Protein AF-A0A096P8X4-F1 (afdb_monomer)

Foldseek 3Di:
DDADDPVVLVVLVPDDPLQQLQQCQVPVDWAADDDQVSWDKDFGFTDTDPVVVVVVVVVVVVVVVVVVVVVVVDDDDPVVVVVVVVVVVPPDDDDDPVRVVVVVVVVVVVVRGDTQWMWTHDDQGIWIAGPVPRHTSDDDGDDPHFIWHFAQLPSWIKTKDAAAAPPPDDPAFHQWIWIFTHVVGDGTLAIFHLDPQDTDDVSVVRCVVVPPPRNQKDKAHKDKAQDDDDDPVSVPDDSSNNGIWIWIAIQQQKIWIDGSNPYRDTLDIDHDPQHEGGPPLQADWEKDFDDQFPPDGGFKIWTHHQFWIFIAGPNRDTPDPIDTDPAHFPDYKDWDDPPPPRTIWIWTDHPPDIDTGDDDPPPPPDDVVVVVVVVVVVVVVVVVVVVVVVPDDDPDPDDDDDDDDDDDDD

Nearest PDB structures (foldseek):
  4yd8-assembly1_A  TM=5.057E-01  e=2.443E-04  Homo sapiens
  7tdz-assembly1_r  TM=3.565E-01  e=3.027E-04  Xenopus laevis
  8okv-assembly4_D  TM=4.444E-01  e=7.524E-03  Bacteroides thetaiotaomicron VPI-5482
  8eoi-assembly1_A  TM=3.314E-01  e=1.772E-03  Homo sapiens
  3wj9-assembly1_A  TM=1.907E-01  e=1.772E-02  Schizosaccharomyces pombe 972h-

Solvent-accessible surface area (backbone atoms only — not comparable to full-atom values): 23174 Å² total; per-residue (Å²): 139,77,77,92,47,80,73,57,48,67,63,26,65,81,43,67,62,71,50,31,35,66,31,44,52,67,70,60,37,73,42,58,44,90,51,81,84,49,48,46,73,46,77,34,56,76,50,66,35,66,72,58,52,52,51,51,51,53,52,52,52,51,50,52,53,51,56,46,59,68,54,63,75,55,89,75,69,79,75,64,66,64,55,58,60,58,58,64,70,71,75,64,84,80,68,52,74,66,54,52,46,51,54,48,53,57,50,47,62,66,57,65,72,56,63,51,26,37,39,36,37,42,74,62,25,40,40,34,24,32,59,86,81,65,46,64,45,36,75,47,84,41,78,64,77,38,30,36,33,41,37,54,25,83,60,52,49,23,41,34,44,63,33,20,46,84,58,80,92,56,102,63,61,47,34,26,36,39,30,27,38,38,88,76,66,78,48,77,53,30,67,34,37,54,48,85,50,45,67,33,70,68,18,44,52,51,24,47,73,72,67,48,73,45,71,60,29,33,57,38,68,52,35,62,33,51,49,75,68,86,46,78,72,46,64,74,46,60,67,73,58,54,14,23,32,46,36,40,44,32,30,79,10,31,38,27,33,33,37,48,71,73,57,60,45,67,77,48,72,48,79,53,73,26,24,44,71,66,90,46,89,71,50,36,60,27,53,43,56,39,26,71,35,62,94,47,72,32,49,36,35,41,35,34,17,42,43,17,39,38,36,27,34,78,86,72,46,69,75,51,80,68,45,79,42,95,61,38,26,58,36,61,70,43,75,47,55,83,82,74,81,56,38,34,16,45,35,40,36,33,87,88,52,72,49,74,50,76,72,71,86,75,76,84,84,50,68,66,66,48,49,50,50,50,49,52,52,52,50,52,49,53,51,51,53,51,54,54,57,75,68,52,82,72,85,86,86,80,80,82,84,81,85,80,90,88,80,86,93,131

pLDDT: mean 78.23, std 17.35, range [29.84, 98.12]

Secondary structure (DSSP, 8-state):
--PPPHHHHHTTTTS-GGGGHHHIIIII-SB--SSGGG-EEEEE-----HHHHHHHHHHHHHHHHHHHHHHTTS---TTHHHHHHHHHTTS-----HHHHHHHHHHHHHHHTTS--EEEEEETTEEEEEETTT--EEEEEE--SSSEEE-SSSSSPPEEEEEE-TT-TT-SSPSSEEEEEETTTT-EEEEEEE-SSS-SHHHHHHHHHHTT--GGG--BPPPEEEEPPP-SHHHHTS-GGGG-EEEEEEBTTSEEEEEESTTSS-EEEEEE-S----TT-TT---EEEEE-SBTTPPP-EEEEE-SSEEEEEETTS-BSSPPEE-SS-BSSPPEEE-SSSSSBPEEEEEBSS-EEEE--------SHHHHHHHHHHHHHHHHHHHHHHHHTSPPP---------------

Mean predicted aligned error: 14.61 Å

Organism: Ostreococcus tauri (NCBI:txid70448)

Sequence (410 aa):
MKNLDDNEVIDARERSCGDFRESIVEDALPHQWRHPSDTKMSLAHFKRHKSRANAMKRDKESKNRRQRRDRDVVVANAATRTVGAAVDALRGTPMTRRAKRRARDARATSSDDVPNVIVSHHAEGVDILHLHSGDVICSLYLKSPGLHVDIDGDGVMDHVEAHGRGSVGSDLPACWATVTSGVPSEERALSASICRGGSGLSGHRLAQQQGYSLHSVEVTPPVSLQRVPETANELAKPMSRLGRDAIFLNSRGEMTCYDARDGEQRRWQIRTTADWNPGEDAIEPSLTSFSLHVNGKPDVVAAVGARSIVIVNAKGYRAAPPIALSVPPAGPLIVADVNGDGLNDIILRTRYTAYVWHQVPRSGSSPLAFLVAIAVVSMALAFGFARARDAAPGPDRDRFPTHSDSDSDE

Radius of gyration: 34.25 Å; Cα contacts (8 Å, |Δi|>4): 738; chains: 1; bounding box: 149×46×82 Å

Structure (mmCIF, N/CA/C/O backbone):
data_AF-A0A096P8X4-F1
#
_entry.id   AF-A0A096P8X4-F1
#
loop_
_atom_site.group_PDB
_atom_site.id
_atom_site.type_symbol
_atom_site.label_atom_id
_atom_site.label_alt_id
_atom_site.label_comp_id
_atom_site.label_asym_id
_atom_site.label_entity_id
_atom_site.label_seq_id
_atom_site.pdbx_PDB_ins_code
_atom_site.Cartn_x
_atom_site.Cartn_y
_atom_site.Cartn_z
_atom_site.occupancy
_atom_site.B_iso_or_equiv
_atom_site.auth_seq_id
_atom_site.auth_comp_id
_atom_site.auth_asym_id
_atom_site.auth_atom_id
_atom_site.pdbx_PDB_model_num
ATOM 1 N N . MET A 1 1 ? -15.365 0.155 30.494 1.00 29.84 1 MET A N 1
ATOM 2 C CA . MET A 1 1 ? -15.411 -0.795 29.375 1.00 29.84 1 MET A CA 1
ATOM 3 C C . MET A 1 1 ? -16.745 -1.491 29.459 1.00 29.84 1 MET A C 1
ATOM 5 O O . MET A 1 1 ? -17.051 -2.046 30.508 1.00 29.84 1 MET A O 1
ATOM 9 N N . LYS A 1 2 ? -17.586 -1.304 28.450 1.00 40.50 2 LYS A N 1
ATOM 10 C CA . LYS A 1 2 ? -18.864 -1.992 28.329 1.00 40.50 2 LYS A CA 1
ATOM 11 C C . LYS A 1 2 ? -18.863 -2.538 26.908 1.00 40.50 2 LYS A C 1
ATOM 13 O O . LYS A 1 2 ? -18.722 -1.748 25.978 1.00 40.50 2 LYS A O 1
ATOM 18 N N . ASN A 1 3 ? -18.869 -3.860 26.800 1.00 51.31 3 ASN A N 1
ATOM 19 C CA . ASN A 1 3 ? -19.004 -4.566 25.532 1.00 51.31 3 ASN A CA 1
ATOM 20 C C . ASN A 1 3 ? -20.343 -4.163 24.899 1.00 51.31 3 ASN A C 1
ATOM 22 O O . ASN A 1 3 ? -21.260 -3.777 25.636 1.00 51.31 3 ASN A O 1
ATOM 26 N N . LEU A 1 4 ? -20.433 -4.223 23.569 1.00 55.81 4 LEU A N 1
ATOM 27 C CA . LEU A 1 4 ? -21.708 -4.064 22.873 1.00 55.81 4 LEU A CA 1
ATOM 28 C C . LEU A 1 4 ? -22.685 -5.121 23.409 1.00 55.81 4 LEU A C 1
ATOM 30 O O . LEU A 1 4 ? -22.331 -6.295 23.481 1.00 55.81 4 LEU A O 1
ATOM 34 N N . ASP A 1 5 ? -23.860 -4.685 23.868 1.00 58.56 5 ASP A N 1
ATOM 35 C CA . ASP A 1 5 ? -24.967 -5.582 24.214 1.00 58.56 5 ASP A CA 1
ATOM 36 C C . ASP A 1 5 ? -25.974 -5.666 23.055 1.00 58.56 5 ASP A C 1
ATOM 38 O O . ASP A 1 5 ? -26.041 -4.762 22.224 1.00 58.56 5 ASP A O 1
ATOM 42 N N . ASP A 1 6 ? -26.749 -6.748 22.985 1.00 48.66 6 ASP A N 1
ATOM 43 C CA . ASP A 1 6 ? -27.624 -7.043 21.837 1.00 48.66 6 ASP A CA 1
ATOM 44 C C . ASP A 1 6 ? -28.728 -5.985 21.623 1.00 48.66 6 ASP A C 1
ATOM 46 O O . ASP A 1 6 ? -29.165 -5.740 20.500 1.00 48.66 6 ASP A O 1
ATOM 50 N N . ASN A 1 7 ? -29.136 -5.278 22.684 1.00 49.75 7 ASN A N 1
ATOM 51 C CA . ASN A 1 7 ? -30.088 -4.165 22.588 1.00 49.75 7 ASN A CA 1
ATOM 52 C C . ASN A 1 7 ? -29.427 -2.888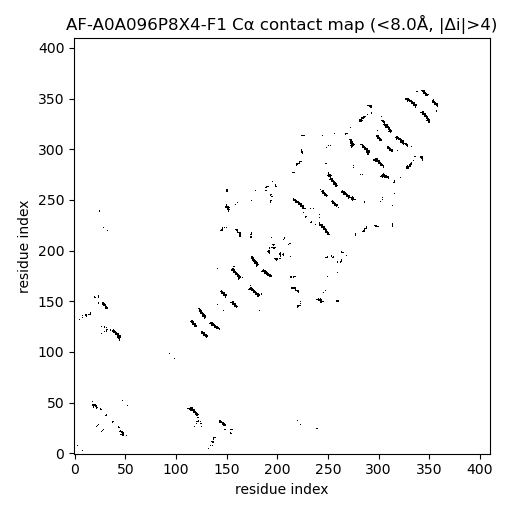 22.032 1.00 49.75 7 ASN A C 1
ATOM 54 O O . ASN A 1 7 ? -30.086 -2.070 21.394 1.00 49.75 7 ASN A O 1
ATOM 58 N N . GLU A 1 8 ? -28.122 -2.711 22.251 1.00 53.66 8 GLU A N 1
ATOM 59 C CA . GLU A 1 8 ? -27.306 -1.624 21.703 1.00 53.66 8 GLU A CA 1
ATOM 60 C C . GLU A 1 8 ? -26.963 -1.821 20.210 1.00 53.66 8 GLU A C 1
ATOM 62 O O . GLU A 1 8 ? -26.576 -0.838 19.570 1.00 53.66 8 GLU A O 1
ATOM 67 N N . VAL A 1 9 ? -27.130 -3.034 19.656 1.00 52.03 9 VAL A N 1
ATOM 68 C CA . VAL A 1 9 ? -26.957 -3.361 18.221 1.00 52.03 9 VAL A CA 1
ATOM 69 C C . VAL A 1 9 ? -28.152 -2.890 17.384 1.00 52.03 9 VAL A C 1
ATOM 71 O O . VAL A 1 9 ? -27.966 -2.287 16.328 1.00 52.03 9 VAL A O 1
ATOM 74 N N . ILE A 1 10 ? -29.378 -3.057 17.890 1.00 44.16 10 ILE A N 1
ATOM 75 C CA . ILE A 1 10 ? -30.603 -2.538 17.248 1.00 44.16 10 ILE A CA 1
ATOM 76 C C . ILE A 1 10 ? -30.532 -1.007 17.120 1.00 44.16 10 ILE A C 1
ATOM 78 O O . ILE A 1 10 ? -30.863 -0.444 16.083 1.00 44.16 10 ILE A O 1
ATOM 82 N N . ASP A 1 11 ? -29.991 -0.355 18.146 1.00 48.44 11 ASP A N 1
ATOM 83 C CA . ASP A 1 11 ? -29.729 1.085 18.213 1.00 48.44 11 ASP A CA 1
ATOM 84 C C . ASP A 1 11 ? -28.535 1.539 17.338 1.00 48.44 11 ASP A C 1
ATOM 86 O O . ASP A 1 11 ? -28.374 2.734 17.087 1.00 48.44 11 ASP A O 1
ATOM 90 N N . ALA A 1 12 ? -27.649 0.620 16.929 1.00 48.00 12 ALA A N 1
ATOM 91 C CA . ALA A 1 12 ? -26.503 0.894 16.056 1.00 48.00 12 ALA A CA 1
ATOM 92 C C . ALA A 1 12 ? -26.878 0.849 14.568 1.00 48.00 12 ALA A C 1
ATOM 94 O O . ALA A 1 12 ? -26.296 1.603 13.795 1.00 48.00 12 ALA A O 1
ATOM 95 N N . ARG A 1 13 ? -27.909 0.074 14.189 1.00 47.78 13 ARG A N 1
ATOM 96 C CA . ARG A 1 13 ? -28.463 0.032 12.819 1.00 47.78 13 ARG A CA 1
ATOM 97 C C . ARG A 1 13 ? -28.916 1.404 12.297 1.00 47.78 13 ARG A C 1
ATOM 99 O O . ARG A 1 13 ? -28.975 1.597 11.089 1.00 47.78 13 ARG A O 1
ATOM 106 N N . GLU A 1 14 ? -29.212 2.352 13.192 1.00 43.22 14 GLU A N 1
ATOM 107 C CA . GLU A 1 14 ? -29.580 3.741 12.866 1.00 43.22 14 GLU A CA 1
ATOM 108 C C . GLU A 1 14 ? -28.416 4.754 13.007 1.00 43.22 14 GLU A C 1
ATOM 110 O O . GLU A 1 14 ? -28.619 5.954 12.815 1.00 43.22 14 GLU A O 1
ATOM 115 N N . ARG A 1 15 ? -27.187 4.330 13.360 1.00 55.06 15 ARG A N 1
ATOM 116 C CA . ARG A 1 15 ? -26.072 5.238 13.709 1.00 55.06 15 ARG A CA 1
ATOM 117 C C . ARG A 1 15 ? -24.920 5.205 12.705 1.00 55.06 15 ARG A C 1
ATOM 119 O O . ARG A 1 15 ? -24.386 4.163 12.358 1.00 55.06 15 ARG A O 1
ATOM 126 N N . SER A 1 16 ? -24.493 6.406 12.313 1.00 66.50 16 SER A N 1
ATOM 127 C CA . SER A 1 16 ? -23.327 6.674 11.462 1.00 66.50 16 SER A CA 1
ATOM 128 C C . SER A 1 16 ? -22.038 6.027 11.996 1.00 66.50 16 SER A C 1
ATOM 130 O O . SER A 1 16 ? -21.774 6.054 13.202 1.00 66.50 16 SER A O 1
ATOM 132 N N . CYS A 1 17 ? -21.185 5.568 11.072 1.00 79.12 17 CYS A N 1
ATOM 133 C CA . CYS A 1 17 ? -19.803 5.114 11.284 1.00 79.12 17 CYS A CA 1
ATOM 134 C C . CYS A 1 17 ? -18.971 6.028 12.210 1.00 79.12 17 CYS A C 1
ATOM 136 O O . CYS A 1 17 ? -18.005 5.582 12.827 1.00 79.12 17 CYS A O 1
ATOM 138 N N . GLY A 1 18 ? -19.356 7.302 12.362 1.00 79.25 18 GLY A N 1
ATOM 139 C CA . GLY A 1 18 ? -18.695 8.266 13.243 1.00 79.25 18 GLY A CA 1
ATOM 140 C C . GLY A 1 18 ? -18.562 7.833 14.712 1.00 79.25 18 GLY A C 1
ATOM 141 O O . GLY A 1 18 ? -17.630 8.273 15.384 1.00 79.25 18 GLY A O 1
ATOM 142 N N . ASP A 1 19 ? -19.422 6.942 15.220 1.00 82.88 19 ASP A N 1
ATOM 143 C CA . ASP A 1 19 ? -19.306 6.420 16.595 1.00 82.88 19 ASP A CA 1
ATOM 144 C C . ASP A 1 19 ? -18.060 5.557 16.815 1.00 82.88 19 ASP A C 1
ATOM 146 O O . ASP A 1 19 ? -17.577 5.459 17.947 1.00 82.88 19 ASP A O 1
ATOM 150 N N . PHE A 1 20 ? -17.530 4.972 15.743 1.00 86.81 20 PHE A N 1
ATOM 151 C CA . PHE A 1 20 ? -16.397 4.049 15.751 1.00 86.81 20 PHE A CA 1
ATOM 152 C C . PHE A 1 20 ? -15.196 4.599 14.982 1.00 86.81 20 PHE A C 1
ATOM 154 O O . PHE A 1 20 ? -14.291 3.845 14.647 1.00 86.81 20 PHE A O 1
ATOM 161 N N . ARG A 1 21 ? -15.163 5.914 14.727 1.00 85.00 21 ARG A N 1
ATOM 162 C CA . ARG A 1 21 ? -14.148 6.575 13.893 1.00 85.00 21 ARG A CA 1
ATOM 163 C C . ARG A 1 21 ? -12.706 6.172 14.236 1.00 85.00 21 ARG A C 1
ATOM 165 O O . ARG A 1 21 ? -11.964 5.817 13.333 1.00 85.00 21 ARG A O 1
ATOM 172 N N . GLU A 1 22 ? -12.333 6.170 15.520 1.00 85.12 22 GLU A N 1
ATOM 173 C CA . GLU A 1 22 ? -10.986 5.754 15.963 1.00 85.12 22 GLU A CA 1
ATOM 174 C C . GLU A 1 22 ? -10.674 4.294 15.572 1.00 85.12 22 GLU A C 1
ATOM 176 O O . GLU A 1 22 ? -9.621 4.033 15.002 1.00 85.12 22 GLU A O 1
ATOM 181 N N . SER A 1 23 ? -11.599 3.358 15.817 1.00 89.56 23 SER A N 1
ATOM 182 C CA . SER A 1 23 ? -11.416 1.938 15.475 1.00 89.56 23 SER A CA 1
ATOM 183 C C . SER A 1 23 ? -11.455 1.667 13.974 1.00 89.56 23 SER A C 1
ATOM 185 O O . SER A 1 23 ? -10.723 0.819 13.486 1.00 89.56 23 SER A O 1
ATOM 187 N N . ILE A 1 24 ? -12.270 2.403 13.219 1.00 90.31 24 ILE A N 1
ATOM 188 C CA . ILE A 1 24 ? -12.310 2.294 11.756 1.00 90.31 24 ILE A CA 1
ATOM 189 C C . ILE A 1 24 ? -10.952 2.673 11.169 1.00 90.31 24 ILE A C 1
ATOM 191 O O . ILE A 1 24 ? -10.407 1.944 10.346 1.00 90.31 24 ILE A O 1
ATOM 195 N N . VAL A 1 25 ? -10.389 3.796 11.613 1.00 89.62 25 VAL A N 1
ATOM 196 C CA . VAL A 1 25 ? -9.090 4.260 11.124 1.00 89.62 25 VAL A CA 1
ATOM 197 C C . VAL A 1 25 ? -7.960 3.308 11.512 1.00 89.62 25 VAL A C 1
ATOM 199 O O . VAL A 1 25 ? -7.060 3.076 10.708 1.00 89.62 25 VAL A O 1
ATOM 202 N N . GLU A 1 26 ? -7.998 2.751 12.722 1.00 87.25 26 GLU A N 1
ATOM 203 C CA . GLU A 1 26 ? -6.935 1.873 13.214 1.00 87.25 26 GLU A CA 1
ATOM 204 C C . GLU A 1 26 ? -6.997 0.451 12.634 1.00 87.25 26 GLU A C 1
ATOM 206 O O . GLU A 1 26 ? -5.955 -0.083 12.253 1.00 87.25 26 GLU A O 1
ATOM 211 N N . ASP A 1 27 ? -8.193 -0.140 12.545 1.00 89.25 27 ASP A N 1
ATOM 212 C CA . ASP A 1 27 ? -8.365 -1.576 12.285 1.00 89.25 27 ASP A CA 1
ATOM 213 C C . ASP A 1 27 ? -9.033 -1.903 10.939 1.00 89.25 27 ASP A C 1
ATOM 215 O O . ASP A 1 27 ? -8.897 -3.025 10.448 1.00 89.25 27 ASP A O 1
ATOM 219 N N . ALA A 1 28 ? -9.762 -0.958 10.331 1.00 90.88 28 ALA A N 1
ATOM 220 C CA . ALA A 1 28 ? -10.423 -1.162 9.036 1.00 90.88 28 ALA A CA 1
ATOM 221 C C . ALA A 1 28 ? -9.705 -0.485 7.860 1.00 90.88 28 ALA A C 1
ATOM 223 O O . ALA A 1 28 ? -10.029 -0.754 6.703 1.00 90.88 28 ALA A O 1
ATOM 224 N N . LEU A 1 29 ? -8.719 0.374 8.127 1.00 91.50 29 LEU A N 1
ATOM 225 C CA . LEU A 1 29 ? -7.875 0.992 7.107 1.00 91.50 29 LEU A CA 1
ATOM 226 C C . LEU A 1 29 ? -6.452 0.406 7.144 1.00 91.50 29 LEU A C 1
ATOM 228 O O . LEU A 1 29 ? -5.970 -0.013 8.194 1.00 91.50 29 LEU A O 1
ATOM 232 N N . PRO A 1 30 ? -5.732 0.370 6.008 1.00 92.69 30 PRO A N 1
ATOM 233 C CA . PRO A 1 30 ? -6.108 0.918 4.708 1.00 92.69 30 PRO A CA 1
ATOM 234 C C . PRO A 1 30 ? -7.132 0.045 3.973 1.00 92.69 30 PRO A C 1
ATOM 236 O O . PRO A 1 30 ? -7.061 -1.185 4.023 1.00 92.69 30 PRO A O 1
ATOM 239 N N . HIS A 1 31 ? -8.034 0.685 3.230 1.00 93.38 31 HIS A N 1
ATOM 240 C CA . HIS A 1 31 ? -8.908 0.008 2.278 1.00 93.38 31 HIS A CA 1
ATOM 241 C C . HIS A 1 31 ? -8.506 0.357 0.844 1.00 93.38 31 HIS A C 1
ATOM 243 O O . HIS A 1 31 ? -8.290 1.518 0.500 1.00 93.38 31 HIS A O 1
ATOM 249 N N . GLN A 1 32 ? -8.419 -0.664 0.000 1.00 93.00 32 GLN A N 1
ATOM 250 C CA . GLN A 1 32 ? -8.174 -0.525 -1.423 1.00 93.00 32 GLN A CA 1
ATOM 251 C C . GLN A 1 32 ? -8.680 -1.776 -2.129 1.00 93.00 32 GLN A C 1
ATOM 253 O O . GLN A 1 32 ? -8.354 -2.887 -1.710 1.00 93.00 32 GLN A O 1
ATOM 258 N N . TRP A 1 33 ? -9.433 -1.585 -3.207 1.00 92.50 33 TRP A N 1
ATOM 259 C CA . TRP A 1 33 ? -9.942 -2.675 -4.025 1.00 92.50 33 TRP A CA 1
ATOM 260 C C . TRP A 1 33 ? -9.549 -2.456 -5.488 1.00 92.50 33 TRP A C 1
ATOM 262 O O . TRP A 1 33 ? -9.885 -1.439 -6.096 1.00 92.50 33 TRP A O 1
ATOM 272 N N . ARG A 1 34 ? -8.773 -3.391 -6.037 1.00 86.06 34 ARG A N 1
ATOM 273 C CA . ARG A 1 34 ? -8.254 -3.383 -7.416 1.00 86.06 34 ARG A CA 1
ATOM 274 C C . ARG A 1 34 ? -8.730 -4.623 -8.164 1.00 86.06 34 ARG A C 1
ATOM 276 O O . ARG A 1 34 ? -9.085 -4.545 -9.336 1.00 86.06 34 ARG A O 1
ATOM 283 N N . HIS A 1 35 ? -8.734 -5.759 -7.474 1.00 84.31 35 HIS A N 1
ATOM 284 C CA . HIS A 1 35 ? -9.101 -7.058 -8.016 1.00 84.31 35 HIS A CA 1
ATOM 285 C C . HIS A 1 35 ? -10.041 -7.801 -7.063 1.00 84.31 35 HIS A C 1
ATOM 287 O O . HIS A 1 35 ? -10.020 -7.559 -5.856 1.00 84.31 35 HIS A O 1
ATOM 293 N N . PRO A 1 36 ? -10.797 -8.801 -7.553 1.00 86.06 36 PRO A N 1
ATOM 294 C CA . PRO A 1 36 ? -11.601 -9.666 -6.690 1.00 86.06 36 PRO A CA 1
ATOM 295 C C . PRO A 1 36 ? -10.808 -10.350 -5.565 1.00 86.06 36 PRO A C 1
ATOM 297 O O . PRO A 1 36 ? -11.387 -10.665 -4.531 1.00 86.06 36 PRO A O 1
ATOM 300 N N . SER A 1 37 ? -9.496 -10.553 -5.743 1.00 82.75 37 SER A N 1
ATOM 301 C CA . SER A 1 37 ? -8.594 -11.094 -4.717 1.00 82.75 37 SER A CA 1
ATOM 302 C C . SER A 1 37 ? -8.336 -10.150 -3.540 1.00 82.75 37 SER A C 1
ATOM 304 O O . SER A 1 37 ? -7.831 -10.603 -2.519 1.00 82.75 37 SER A O 1
ATOM 306 N N . ASP A 1 38 ? -8.666 -8.862 -3.665 1.00 87.44 38 ASP A N 1
ATOM 307 C CA . ASP A 1 38 ? -8.548 -7.888 -2.572 1.00 87.44 38 ASP A CA 1
ATOM 308 C C . ASP A 1 38 ? -9.743 -7.960 -1.610 1.00 87.44 38 ASP A C 1
ATOM 310 O O . ASP A 1 38 ? -9.714 -7.369 -0.528 1.00 87.44 38 ASP A O 1
ATOM 314 N N . THR A 1 39 ? -10.792 -8.698 -1.989 1.00 92.50 39 THR A N 1
ATOM 315 C CA . THR A 1 39 ? -11.919 -8.998 -1.111 1.00 92.50 39 THR A CA 1
ATOM 316 C C . THR A 1 39 ? -11.436 -9.881 0.033 1.00 92.50 39 THR A C 1
ATOM 318 O O . THR A 1 39 ? -11.013 -11.019 -0.180 1.00 92.50 39 THR A O 1
ATOM 321 N N . LYS A 1 40 ? -11.502 -9.366 1.259 1.00 92.25 40 LYS A N 1
ATOM 322 C CA . LYS A 1 40 ? -10.998 -10.057 2.450 1.00 92.25 40 LYS A CA 1
ATOM 323 C C . LYS A 1 40 ? -11.836 -9.735 3.673 1.00 92.25 40 LYS A C 1
ATOM 325 O O . LYS A 1 40 ? -12.450 -8.675 3.753 1.00 92.25 40 LYS A O 1
ATOM 330 N N . MET A 1 41 ? -11.796 -10.637 4.645 1.00 93.75 41 MET A N 1
ATOM 331 C CA . MET A 1 41 ? -12.391 -10.431 5.960 1.00 93.75 41 MET A CA 1
ATOM 332 C C . MET A 1 41 ? -11.316 -10.548 7.033 1.00 93.75 41 MET A C 1
ATOM 334 O O . MET A 1 41 ? -10.466 -11.437 6.968 1.00 93.75 41 MET A O 1
ATOM 338 N N . SER A 1 42 ? -11.358 -9.664 8.021 1.00 92.44 42 SER A N 1
ATOM 339 C CA . SER A 1 42 ? -10.476 -9.696 9.184 1.00 92.44 42 SER A CA 1
ATOM 340 C C . SER A 1 42 ? -11.274 -9.549 10.473 1.00 92.44 42 SER A C 1
ATOM 342 O O . SER A 1 42 ? -12.363 -8.979 10.510 1.00 92.44 42 SER A O 1
ATOM 344 N N . LEU A 1 43 ? -10.725 -10.101 11.550 1.00 92.69 43 LEU A N 1
ATOM 345 C CA . LEU A 1 43 ? -11.250 -9.916 12.895 1.00 92.69 43 LEU A CA 1
ATOM 346 C C . LEU A 1 43 ? -10.642 -8.650 13.496 1.00 92.69 43 LEU A C 1
ATOM 348 O O . LEU A 1 43 ? -9.437 -8.438 13.378 1.00 92.69 43 LEU A O 1
ATOM 352 N N . ALA A 1 44 ? -11.464 -7.838 14.159 1.00 91.12 44 ALA A N 1
ATOM 353 C CA . ALA A 1 44 ? -11.011 -6.617 14.818 1.00 91.12 44 ALA A CA 1
ATOM 354 C C . ALA A 1 44 ? -11.759 -6.355 16.130 1.00 91.12 44 ALA A C 1
ATOM 356 O O . ALA A 1 44 ? -12.776 -6.991 16.437 1.00 91.12 44 ALA A O 1
ATOM 357 N N . HIS A 1 45 ? -11.244 -5.400 16.909 1.00 89.38 45 HIS A N 1
ATOM 358 C CA . HIS A 1 45 ? -11.855 -4.960 18.156 1.00 89.38 45 HIS A CA 1
ATOM 359 C C . HIS A 1 45 ? -12.266 -3.484 18.094 1.00 89.38 45 HIS A C 1
ATOM 361 O O . HIS A 1 45 ? -11.452 -2.573 18.215 1.00 89.38 45 HIS A O 1
ATOM 367 N N . PHE A 1 46 ? -13.566 -3.230 17.989 1.00 89.19 46 PHE A N 1
ATOM 368 C CA . PHE A 1 46 ? -14.114 -1.888 17.871 1.00 89.19 46 PHE A CA 1
ATOM 369 C C . PHE A 1 46 ? -14.526 -1.305 19.221 1.00 89.19 46 PHE A C 1
ATOM 371 O O . PHE A 1 46 ? -15.246 -1.928 20.011 1.00 89.19 46 PHE A O 1
ATOM 378 N N . LYS A 1 47 ? -14.123 -0.051 19.448 1.00 85.88 47 LYS A N 1
ATOM 379 C CA . LYS A 1 47 ? -14.461 0.761 20.618 1.00 85.88 47 LYS A CA 1
ATOM 380 C C . LYS A 1 47 ? -15.186 2.025 20.175 1.00 85.88 47 LYS A C 1
ATOM 382 O O . LYS A 1 47 ? -14.896 2.620 19.144 1.00 85.88 47 LYS A O 1
ATOM 387 N N . ARG A 1 48 ? -16.129 2.471 21.005 1.00 80.00 48 ARG A N 1
ATOM 388 C CA . ARG A 1 48 ? -16.826 3.741 20.774 1.00 80.00 48 ARG A CA 1
ATOM 389 C C . ARG A 1 48 ? -15.918 4.929 21.069 1.00 80.00 48 ARG A C 1
ATOM 391 O O . ARG A 1 48 ? -15.218 4.939 22.086 1.00 80.00 48 ARG A O 1
ATOM 398 N N . HIS A 1 49 ? -16.044 5.972 20.257 1.00 76.25 49 HIS A N 1
ATOM 399 C CA . HIS A 1 49 ? -15.348 7.237 20.438 1.00 76.25 49 HIS A CA 1
ATOM 400 C C . HIS A 1 49 ? -15.622 7.840 21.828 1.00 76.25 49 HIS A C 1
ATOM 402 O O . HIS A 1 49 ? -16.766 7.921 22.303 1.00 76.25 49 HIS A O 1
ATOM 408 N N . LYS A 1 50 ? -14.555 8.293 22.500 1.00 69.75 50 LYS A N 1
ATOM 409 C CA . LYS A 1 50 ? -14.568 8.663 23.929 1.00 69.75 50 LYS A CA 1
ATOM 410 C C . LYS A 1 50 ? -15.579 9.756 24.272 1.00 69.75 50 LYS A C 1
ATOM 412 O O . LYS A 1 50 ? -16.193 9.698 25.340 1.00 69.75 50 LYS A O 1
ATOM 417 N N . SER A 1 51 ? -15.776 10.744 23.396 1.00 62.81 51 SER A N 1
ATOM 418 C CA . SER A 1 51 ? -16.714 11.848 23.656 1.00 62.81 51 SER A CA 1
ATOM 419 C C . SER A 1 51 ? -18.160 11.352 23.779 1.00 62.81 51 SER A C 1
ATOM 421 O O . SER A 1 51 ? -18.857 11.708 24.731 1.00 62.81 51 SER A O 1
ATOM 423 N N . ARG A 1 52 ? -18.588 10.450 22.887 1.00 59.81 52 ARG A N 1
ATOM 424 C CA . ARG A 1 52 ? -19.944 9.885 22.894 1.00 59.81 52 ARG A CA 1
ATOM 425 C C . ARG A 1 52 ? -20.110 8.801 23.949 1.00 59.81 52 ARG A C 1
ATOM 427 O O . ARG A 1 52 ? -21.153 8.755 24.595 1.00 59.81 52 ARG A O 1
ATOM 434 N N . ALA A 1 53 ? -19.070 8.010 24.221 1.00 61.22 53 ALA A N 1
ATOM 435 C CA . ALA A 1 53 ? -19.071 7.074 25.347 1.00 61.22 53 ALA A CA 1
ATOM 436 C C . ALA A 1 53 ? -19.311 7.799 26.688 1.00 61.22 53 ALA A C 1
ATOM 438 O O . ALA A 1 53 ? -20.082 7.335 27.531 1.00 61.22 53 ALA A O 1
ATOM 439 N N . ASN A 1 54 ? -18.703 8.976 26.865 1.00 67.75 54 ASN A N 1
ATOM 440 C CA . ASN A 1 54 ? -18.912 9.815 28.043 1.00 67.75 54 ASN A CA 1
ATOM 441 C C . ASN A 1 54 ? -20.309 10.456 28.074 1.00 67.75 54 ASN A C 1
ATOM 443 O O . ASN A 1 54 ? -20.916 10.508 29.145 1.00 67.75 54 ASN A O 1
ATOM 447 N N . ALA A 1 55 ? -20.836 10.905 26.930 1.00 64.50 55 ALA A N 1
ATOM 448 C CA . ALA A 1 55 ? -22.198 11.433 26.829 1.00 64.50 55 ALA A CA 1
ATOM 449 C C . ALA A 1 55 ? -23.249 10.370 27.201 1.00 64.50 55 ALA A C 1
ATOM 451 O O . ALA A 1 55 ? -24.065 10.592 28.091 1.00 64.50 55 ALA A O 1
ATOM 452 N N . MET A 1 56 ? -23.148 9.163 26.637 1.00 64.44 56 MET A N 1
ATOM 453 C CA . MET A 1 56 ? -24.049 8.054 26.969 1.00 64.44 56 MET A CA 1
ATOM 454 C C . MET A 1 56 ? -23.950 7.617 28.425 1.00 64.44 56 MET A C 1
ATOM 456 O O . MET A 1 56 ? -24.953 7.258 29.040 1.00 64.44 56 MET A O 1
ATOM 460 N N . LYS A 1 57 ? -22.747 7.649 29.008 1.00 71.06 57 LYS A N 1
ATOM 461 C CA . LYS A 1 57 ? -22.577 7.346 30.429 1.00 71.06 57 LYS A CA 1
ATOM 462 C C . LYS A 1 57 ? -23.332 8.351 31.302 1.00 71.06 57 LYS A C 1
ATOM 464 O O . LYS A 1 57 ? -24.007 7.932 32.240 1.00 71.06 57 LYS A O 1
ATOM 469 N N . ARG A 1 58 ? -23.274 9.645 30.964 1.00 69.00 58 ARG A N 1
ATOM 470 C CA . ARG A 1 58 ? -24.038 10.701 31.651 1.00 69.00 58 ARG A CA 1
ATOM 471 C C . ARG A 1 58 ? -25.547 10.508 31.487 1.00 69.00 58 ARG A C 1
ATOM 473 O O . ARG A 1 58 ? -26.272 10.626 32.472 1.00 69.00 58 ARG A O 1
ATOM 480 N N . ASP A 1 59 ? -26.010 10.134 30.298 1.00 70.00 59 ASP A N 1
ATOM 481 C CA . ASP A 1 59 ? -27.431 9.863 30.043 1.00 70.00 59 ASP A CA 1
ATOM 482 C C . ASP A 1 59 ? -27.941 8.613 30.766 1.00 70.00 59 ASP A C 1
ATOM 484 O O . ASP A 1 59 ? -29.056 8.582 31.287 1.00 70.00 59 ASP A O 1
ATOM 488 N N . LYS A 1 60 ? -27.117 7.569 30.864 1.00 72.88 60 LYS A N 1
ATOM 489 C CA . LYS A 1 60 ? -27.466 6.360 31.615 1.00 72.88 60 LYS A CA 1
ATOM 490 C C . LYS A 1 60 ? -27.485 6.620 33.120 1.00 72.88 60 LYS A C 1
ATOM 492 O O . LYS A 1 60 ? -28.379 6.141 33.816 1.00 72.88 60 LYS A O 1
ATOM 497 N N . GLU A 1 61 ? -26.539 7.410 33.628 1.00 73.25 61 GLU A N 1
ATOM 498 C CA . GLU A 1 61 ? -26.535 7.864 35.022 1.00 73.25 61 GLU A CA 1
ATOM 499 C C . GLU A 1 61 ? -27.750 8.754 35.334 1.00 73.25 61 GLU A C 1
ATOM 501 O O . GLU A 1 61 ? -28.358 8.601 36.396 1.00 73.25 61 GLU A O 1
ATOM 506 N N . SER A 1 62 ? -28.166 9.625 34.408 1.00 70.94 62 SER A N 1
ATOM 507 C CA . SER A 1 62 ? -29.346 10.479 34.582 1.00 70.94 62 SER A CA 1
ATOM 508 C C . SER A 1 62 ? -30.658 9.680 34.550 1.00 70.94 62 SER A C 1
ATOM 510 O O . SER A 1 62 ? -31.505 9.881 35.427 1.00 70.94 62 SER A O 1
ATOM 512 N N . LYS A 1 63 ? -30.800 8.706 33.636 1.00 71.62 63 LYS A N 1
ATOM 513 C CA . LYS A 1 63 ? -31.933 7.760 33.596 1.00 71.62 63 LYS A CA 1
ATOM 514 C C . LYS A 1 63 ? -32.015 6.914 34.867 1.00 71.62 63 LYS A C 1
ATOM 516 O O . LYS A 1 63 ? -33.074 6.863 35.486 1.00 71.62 63 LYS A O 1
ATOM 521 N N . ASN A 1 64 ? -30.898 6.346 35.326 1.00 70.56 64 ASN A N 1
ATOM 522 C CA . ASN A 1 64 ? -30.858 5.579 36.576 1.00 70.56 64 ASN A CA 1
ATOM 523 C C . ASN A 1 64 ? -31.215 6.435 37.800 1.00 70.56 64 ASN A C 1
ATOM 525 O O . ASN A 1 64 ? -31.855 5.946 38.729 1.00 70.56 64 ASN A O 1
ATOM 529 N N . ARG A 1 65 ? -30.825 7.717 37.820 1.00 66.31 65 ARG A N 1
ATOM 530 C CA . ARG A 1 65 ? -31.167 8.642 38.911 1.00 66.31 65 ARG A CA 1
ATOM 531 C C . ARG A 1 65 ? -32.651 9.021 38.909 1.00 66.31 65 ARG A C 1
ATOM 533 O O . ARG A 1 65 ? -33.226 9.146 39.987 1.00 66.31 65 ARG A O 1
ATOM 540 N N . ARG A 1 66 ? -33.274 9.163 37.733 1.00 60.97 66 ARG A N 1
ATOM 541 C CA . ARG A 1 66 ? -34.732 9.339 37.593 1.00 60.97 66 ARG A CA 1
ATOM 542 C C . ARG A 1 66 ? -35.488 8.086 38.037 1.00 60.97 66 ARG A C 1
ATOM 544 O O . ARG A 1 66 ? -36.355 8.181 38.890 1.00 60.97 66 ARG A O 1
ATOM 551 N N . GLN A 1 67 ? -35.050 6.912 37.590 1.00 60.47 67 GLN A N 1
ATOM 552 C CA . GLN A 1 67 ? -35.660 5.633 37.957 1.00 60.47 67 GLN A CA 1
ATOM 553 C C . GLN A 1 67 ? -35.509 5.302 39.455 1.00 60.47 67 GLN A C 1
ATOM 555 O O . GLN A 1 67 ? -36.377 4.660 40.041 1.00 60.47 67 GLN A O 1
ATOM 560 N N . ARG A 1 68 ? -34.428 5.765 40.103 1.00 58.56 68 ARG A N 1
ATOM 561 C CA . ARG A 1 68 ? -34.283 5.722 41.569 1.00 58.56 68 ARG A CA 1
ATOM 562 C C . ARG A 1 68 ? -35.246 6.668 42.282 1.00 58.56 68 ARG A C 1
ATOM 564 O O . ARG A 1 68 ? -35.831 6.255 43.269 1.00 58.56 68 ARG A O 1
ATOM 571 N N . ARG A 1 69 ? -35.450 7.888 41.771 1.00 54.59 69 ARG A N 1
ATOM 572 C CA . ARG A 1 69 ? -36.439 8.828 42.327 1.00 54.59 69 ARG A CA 1
ATOM 573 C C . ARG A 1 69 ? -37.873 8.305 42.218 1.00 54.59 69 ARG A C 1
ATOM 575 O O . ARG A 1 69 ? -38.623 8.482 43.167 1.00 54.59 69 ARG A O 1
ATOM 582 N N . ASP A 1 70 ? -38.212 7.609 41.135 1.00 53.34 70 ASP A N 1
ATOM 583 C CA . ASP A 1 70 ? -39.530 6.973 40.987 1.00 53.34 70 ASP A CA 1
ATOM 584 C C . ASP A 1 70 ? -39.695 5.735 41.887 1.00 53.34 70 ASP A C 1
ATOM 586 O O . ASP A 1 70 ? -40.801 5.413 42.311 1.00 53.34 70 ASP A O 1
ATOM 590 N N . ARG A 1 71 ? -38.595 5.049 42.236 1.00 49.19 71 ARG A N 1
ATOM 591 C CA . ARG A 1 71 ? -38.597 3.926 43.193 1.00 49.19 71 ARG A CA 1
ATOM 592 C C . ARG A 1 71 ? -38.537 4.349 44.664 1.00 49.19 71 ARG A C 1
ATOM 594 O O . ARG A 1 71 ? -38.979 3.581 45.513 1.00 49.19 71 ARG A O 1
ATOM 601 N N . ASP A 1 72 ? -38.053 5.551 44.968 1.00 48.53 72 ASP A N 1
ATOM 602 C CA . ASP A 1 72 ? -37.992 6.095 46.334 1.00 48.53 72 ASP A CA 1
ATOM 603 C C . ASP A 1 72 ? -39.368 6.573 46.862 1.00 48.53 72 ASP A C 1
ATOM 605 O O . ASP A 1 72 ? -39.455 7.077 47.980 1.00 48.53 72 ASP A O 1
ATOM 609 N N . VAL A 1 73 ? -40.465 6.357 46.116 1.00 47.03 73 VAL A N 1
ATOM 610 C CA . VAL A 1 73 ? -41.849 6.484 46.628 1.00 47.03 73 VAL A CA 1
ATOM 611 C C . VAL A 1 73 ? -42.272 5.259 47.465 1.00 47.03 73 VAL A C 1
ATOM 613 O O . VAL A 1 73 ? -43.304 5.290 48.130 1.00 47.03 73 VAL A O 1
ATOM 616 N N . VAL A 1 74 ? -41.456 4.199 47.539 1.00 45.66 74 VAL A N 1
ATOM 617 C CA . VAL A 1 74 ? -41.664 3.101 48.498 1.00 45.66 74 VAL A CA 1
ATOM 618 C C . VAL A 1 74 ? -40.650 3.209 49.635 1.00 45.66 74 VAL A C 1
ATOM 620 O O . VAL A 1 74 ? -39.449 3.010 49.458 1.00 45.66 74 VAL A O 1
ATOM 623 N N . VAL A 1 75 ? -41.169 3.537 50.819 1.00 49.31 75 VAL A N 1
ATOM 624 C CA . VAL A 1 75 ? -40.444 3.716 52.082 1.00 49.31 75 VAL A CA 1
ATOM 625 C C . VAL A 1 75 ? -39.595 2.479 52.400 1.00 49.31 75 VAL A C 1
ATOM 627 O O . VAL A 1 75 ? -40.110 1.445 52.818 1.00 49.31 75 VAL A O 1
ATOM 630 N N . ALA A 1 76 ? -38.276 2.582 52.227 1.00 40.12 76 ALA A N 1
ATOM 631 C CA . ALA A 1 76 ? -37.330 1.561 52.666 1.00 40.12 76 ALA A CA 1
ATOM 632 C C . ALA A 1 76 ? -36.691 1.972 54.001 1.00 40.12 76 ALA A C 1
ATOM 634 O O . ALA A 1 76 ? -35.904 2.918 54.076 1.00 40.12 76 ALA A O 1
ATOM 635 N N . ASN A 1 77 ? -37.043 1.229 55.053 1.00 48.12 77 ASN A N 1
ATOM 636 C CA . ASN A 1 77 ? -36.564 1.399 56.423 1.00 48.12 77 ASN A CA 1
ATOM 637 C C . ASN A 1 77 ? -35.029 1.368 56.523 1.00 48.12 77 ASN A C 1
ATOM 639 O O . ASN A 1 77 ? -34.358 0.515 55.941 1.00 48.12 77 ASN A O 1
ATOM 643 N N . ALA A 1 78 ? -34.483 2.273 57.340 1.00 49.53 78 ALA A N 1
ATOM 644 C CA . ALA A 1 78 ? -33.052 2.511 57.551 1.00 49.53 78 ALA A CA 1
ATOM 645 C C . ALA A 1 78 ? -32.241 1.292 58.056 1.00 49.53 78 ALA A C 1
ATOM 647 O O . ALA A 1 78 ? -31.012 1.310 58.002 1.00 49.53 78 ALA A O 1
ATOM 648 N N . ALA A 1 79 ? -32.905 0.219 58.494 1.00 45.78 79 ALA A N 1
ATOM 649 C CA . ALA A 1 79 ? -32.281 -0.968 59.077 1.00 45.78 79 ALA A CA 1
ATOM 650 C C . ALA A 1 79 ? -31.609 -1.917 58.059 1.00 45.78 79 ALA A C 1
ATOM 652 O O . ALA A 1 79 ? -30.799 -2.752 58.445 1.00 45.78 79 ALA A O 1
ATOM 653 N N . THR A 1 80 ? -31.885 -1.798 56.755 1.00 47.75 80 THR A N 1
ATOM 654 C CA . THR A 1 80 ? -31.282 -2.680 55.730 1.00 47.75 80 THR A CA 1
ATOM 655 C C . THR A 1 80 ? -29.922 -2.198 55.216 1.00 47.75 80 THR A C 1
ATOM 657 O O . THR A 1 80 ? -29.180 -2.977 54.620 1.00 47.75 80 THR A O 1
ATOM 660 N N . ARG A 1 81 ? -29.538 -0.937 55.474 1.00 47.28 81 ARG A N 1
ATOM 661 C CA . ARG A 1 81 ? -28.238 -0.387 55.031 1.00 47.28 81 ARG A CA 1
ATOM 662 C C . ARG A 1 81 ? -27.068 -0.797 55.922 1.00 47.28 81 ARG A C 1
ATOM 664 O O . ARG A 1 81 ? -25.933 -0.813 55.456 1.00 47.28 81 ARG A O 1
ATOM 671 N N . THR A 1 82 ? -27.327 -1.139 57.180 1.00 46.56 82 THR A N 1
ATOM 672 C CA . THR A 1 82 ? -26.286 -1.472 58.162 1.00 46.56 82 THR A CA 1
ATOM 673 C C . THR A 1 82 ? -25.824 -2.926 58.064 1.00 46.56 82 THR A C 1
ATOM 675 O O . THR A 1 82 ? -24.664 -3.212 58.345 1.00 46.56 82 THR A O 1
ATOM 678 N N . VAL A 1 83 ? -26.674 -3.835 57.575 1.00 49.06 83 VAL A N 1
ATOM 679 C CA . VAL A 1 83 ? -26.332 -5.264 57.442 1.00 49.06 83 VAL A CA 1
ATOM 680 C C . VAL A 1 83 ? -25.469 -5.538 56.202 1.00 49.06 83 VAL A C 1
ATOM 682 O O . VAL A 1 83 ? -24.544 -6.344 56.264 1.00 49.06 83 VAL A O 1
ATOM 685 N N . GLY A 1 84 ? -25.682 -4.814 55.096 1.00 42.59 84 GLY A N 1
ATOM 686 C CA . GLY A 1 84 ? -24.882 -4.985 53.872 1.00 42.59 84 GLY A CA 1
ATOM 687 C C . GLY A 1 84 ? -23.398 -4.636 54.048 1.00 42.59 84 GLY A C 1
ATOM 688 O O . GLY A 1 84 ? -22.534 -5.311 53.497 1.00 42.59 84 GLY A O 1
ATOM 689 N N . ALA A 1 85 ? -23.090 -3.640 54.885 1.00 49.66 85 ALA A N 1
ATOM 690 C CA . ALA A 1 85 ? -21.715 -3.221 55.162 1.00 49.66 85 ALA A CA 1
ATOM 691 C C . ALA A 1 85 ? -20.929 -4.241 56.010 1.00 49.66 85 ALA A C 1
ATOM 693 O O . ALA A 1 85 ? -19.710 -4.335 55.885 1.00 49.66 85 ALA A O 1
ATOM 694 N N . ALA A 1 86 ? -21.619 -5.021 56.849 1.00 48.94 86 ALA A N 1
ATOM 695 C CA . ALA A 1 86 ? -20.997 -6.031 57.703 1.00 48.94 86 ALA A CA 1
ATOM 696 C C . ALA A 1 86 ? -20.648 -7.320 56.935 1.00 48.94 86 ALA A C 1
ATOM 698 O O . ALA A 1 86 ? -19.663 -7.982 57.253 1.00 48.94 86 ALA A O 1
ATOM 699 N N . VAL A 1 87 ? -21.411 -7.654 55.888 1.00 51.12 87 VAL A N 1
ATOM 700 C CA . VAL A 1 87 ? -21.173 -8.853 55.065 1.00 51.12 87 VAL A CA 1
ATOM 701 C C . VAL A 1 87 ? -20.008 -8.653 54.085 1.00 51.12 87 VAL A C 1
ATOM 703 O O . VAL A 1 87 ? -19.242 -9.588 53.846 1.00 51.12 87 VAL A O 1
ATOM 706 N N . ASP A 1 88 ? -19.796 -7.433 53.584 1.00 45.94 88 ASP A N 1
ATOM 707 C CA . ASP A 1 88 ? -18.652 -7.111 52.713 1.00 45.94 88 ASP A CA 1
ATOM 708 C C . ASP A 1 88 ? -17.308 -7.088 53.465 1.00 45.94 88 ASP A C 1
ATOM 710 O O . ASP A 1 88 ? -16.260 -7.354 52.874 1.00 45.94 88 ASP A O 1
ATOM 714 N N . ALA A 1 89 ? -17.325 -6.844 54.780 1.00 50.91 89 ALA A N 1
ATOM 715 C CA . ALA A 1 89 ? -16.130 -6.876 55.626 1.00 50.91 89 ALA A CA 1
ATOM 716 C C . ALA A 1 89 ? -15.598 -8.302 55.888 1.00 50.91 89 ALA A C 1
ATOM 718 O O . ALA A 1 89 ? -14.442 -8.463 56.274 1.00 50.91 89 ALA A O 1
ATOM 719 N N . LEU A 1 90 ? -16.409 -9.340 55.640 1.00 50.47 90 LEU A N 1
ATOM 720 C CA . LEU A 1 90 ? -16.063 -10.746 55.891 1.00 50.47 90 LEU A CA 1
ATOM 721 C C . LEU A 1 90 ? -15.484 -11.480 54.665 1.00 50.47 90 LEU A C 1
ATOM 723 O O . LEU A 1 90 ? -15.076 -12.632 54.786 1.00 50.47 90 LEU A O 1
ATOM 727 N N . ARG A 1 91 ? -15.414 -10.845 53.482 1.00 48.59 91 ARG A N 1
ATOM 728 C CA . ARG A 1 91 ? -15.019 -11.506 52.214 1.00 48.59 91 ARG A CA 1
ATOM 729 C C . ARG A 1 91 ? -13.576 -11.264 51.739 1.00 48.59 91 ARG A C 1
ATOM 731 O O . ARG A 1 91 ? -13.270 -11.482 50.569 1.00 48.59 91 ARG A O 1
ATOM 738 N N . GLY A 1 92 ? -12.663 -10.920 52.646 1.00 47.12 92 GLY A N 1
ATOM 739 C CA . GLY A 1 92 ? -11.217 -11.022 52.406 1.00 47.12 92 GLY A CA 1
ATOM 740 C C . GLY A 1 92 ? -10.451 -9.698 52.391 1.00 47.12 92 GLY A C 1
ATOM 741 O O . GLY A 1 92 ? -11.012 -8.607 52.298 1.00 47.12 92 GLY A O 1
ATOM 742 N N . THR A 1 93 ? -9.130 -9.816 52.519 1.00 52.44 93 THR A N 1
ATOM 743 C CA . THR A 1 93 ? -8.179 -8.709 52.664 1.00 52.44 93 THR A CA 1
ATOM 744 C C . THR A 1 93 ? -8.289 -7.705 51.508 1.00 52.44 93 THR A C 1
ATOM 746 O O . THR A 1 93 ? -8.193 -8.082 50.335 1.00 52.44 93 THR A O 1
ATOM 749 N N . PRO A 1 94 ? -8.465 -6.400 51.789 1.00 49.03 94 PRO A N 1
ATOM 750 C CA . PRO A 1 94 ? -8.616 -5.409 50.738 1.00 49.03 94 PRO A CA 1
ATOM 751 C C . PRO A 1 94 ? -7.289 -5.238 49.993 1.00 49.03 94 PRO A C 1
ATOM 753 O O . PRO A 1 94 ? -6.329 -4.677 50.518 1.00 49.03 94 PRO A O 1
ATOM 756 N N . MET A 1 95 ? -7.242 -5.681 48.731 1.00 50.47 95 MET A N 1
ATOM 757 C CA . MET A 1 95 ? -6.161 -5.312 47.815 1.00 50.47 95 MET A CA 1
ATOM 758 C C . MET A 1 95 ? -5.956 -3.793 47.842 1.00 50.47 95 MET A C 1
ATOM 760 O O . MET A 1 95 ? -6.911 -3.020 47.690 1.00 50.47 95 MET A O 1
ATOM 764 N N . THR A 1 96 ? -4.700 -3.368 47.983 1.00 59.97 96 THR A N 1
ATOM 765 C CA . THR A 1 96 ? -4.324 -1.952 47.935 1.00 59.97 96 THR A CA 1
ATOM 766 C C . THR A 1 96 ? -4.832 -1.312 46.638 1.00 59.97 96 THR A C 1
ATOM 768 O O . THR A 1 96 ? -4.897 -1.958 45.587 1.00 59.97 96 THR A O 1
ATOM 771 N N . ARG A 1 97 ? -5.177 -0.014 46.666 1.00 57.12 97 ARG A N 1
ATOM 772 C CA . ARG A 1 97 ? -5.648 0.721 45.469 1.00 57.12 97 ARG A CA 1
ATOM 773 C C . ARG A 1 97 ? -4.701 0.561 44.270 1.00 57.12 97 ARG A C 1
ATOM 775 O O . ARG A 1 97 ? -5.159 0.534 43.133 1.00 57.12 97 ARG A O 1
ATOM 782 N N . ARG A 1 98 ? -3.398 0.399 44.525 1.00 50.91 98 ARG A N 1
ATOM 783 C CA . ARG A 1 98 ? -2.350 0.185 43.517 1.00 50.91 98 ARG A CA 1
ATOM 784 C C . ARG A 1 98 ? -2.385 -1.223 42.908 1.00 50.91 98 ARG A C 1
ATOM 786 O O . ARG A 1 98 ? -2.234 -1.342 41.698 1.00 50.91 98 ARG A O 1
ATOM 793 N N . ALA A 1 99 ? -2.649 -2.259 43.708 1.00 55.38 99 ALA A N 1
ATOM 794 C CA . ALA A 1 99 ? -2.847 -3.631 43.231 1.00 55.38 99 ALA A CA 1
ATOM 795 C C . ALA A 1 99 ? -4.166 -3.780 42.456 1.00 55.38 99 ALA A C 1
ATOM 797 O O . ALA A 1 99 ? -4.172 -4.362 41.377 1.00 55.38 99 ALA A O 1
ATOM 798 N N . LYS A 1 100 ? -5.254 -3.149 42.926 1.00 52.72 100 LYS A N 1
ATOM 799 C CA . LYS A 1 100 ? -6.514 -3.054 42.166 1.00 52.72 100 LYS A CA 1
ATOM 800 C C . LYS A 1 100 ? -6.327 -2.345 40.829 1.00 52.72 100 LYS A C 1
ATOM 802 O O . LYS A 1 100 ? -6.929 -2.767 39.852 1.00 52.72 100 LYS A O 1
ATOM 807 N N . ARG A 1 101 ? -5.509 -1.287 40.782 1.00 52.81 101 ARG A N 1
ATOM 808 C CA . ARG A 1 101 ? -5.207 -0.561 39.543 1.00 52.81 101 ARG A CA 1
ATOM 809 C C . ARG A 1 101 ? -4.372 -1.415 38.588 1.00 52.81 101 ARG A C 1
ATOM 811 O O . ARG A 1 101 ? -4.814 -1.612 37.473 1.00 52.81 101 ARG A O 1
ATOM 818 N N . ARG A 1 102 ? -3.290 -2.050 39.057 1.00 54.25 102 ARG A N 1
ATOM 819 C CA . ARG A 1 102 ? -2.487 -2.988 38.247 1.00 54.25 102 ARG A CA 1
ATOM 820 C C . ARG A 1 102 ? -3.279 -4.196 37.740 1.00 54.25 102 ARG A C 1
ATOM 822 O O . ARG A 1 102 ? -3.110 -4.570 36.592 1.00 54.25 102 ARG A O 1
ATOM 829 N N . ALA A 1 103 ? -4.161 -4.776 38.553 1.00 50.97 103 ALA A N 1
ATOM 830 C CA . ALA A 1 103 ? -5.035 -5.869 38.124 1.00 50.97 103 ALA A CA 1
ATOM 831 C C . ALA A 1 103 ? -6.117 -5.396 37.137 1.00 50.97 103 ALA A C 1
ATOM 833 O O . ALA A 1 103 ? -6.508 -6.149 36.251 1.00 50.97 103 ALA A O 1
ATOM 834 N N . ARG A 1 104 ? -6.590 -4.145 37.256 1.00 46.19 104 ARG A N 1
ATOM 835 C CA . ARG A 1 104 ? -7.463 -3.517 36.252 1.00 46.19 104 ARG A CA 1
ATOM 836 C C . ARG A 1 104 ? -6.729 -3.247 34.952 1.00 46.19 104 ARG A C 1
ATOM 838 O O . ARG A 1 104 ? -7.305 -3.510 33.913 1.00 46.19 104 ARG A O 1
ATOM 845 N N . ASP A 1 105 ? -5.503 -2.745 35.025 1.00 48.97 105 ASP A N 1
ATOM 846 C CA . ASP A 1 105 ? -4.686 -2.414 33.862 1.00 48.97 105 ASP A CA 1
ATOM 847 C C . ASP A 1 105 ? -4.280 -3.706 33.128 1.00 48.97 105 ASP A C 1
ATOM 849 O O . ASP A 1 105 ? -4.464 -3.789 31.923 1.00 48.97 105 ASP A O 1
ATOM 853 N N . ALA A 1 106 ? -3.885 -4.762 33.852 1.00 45.53 106 ALA A N 1
ATOM 854 C CA . ALA A 1 106 ? -3.573 -6.081 33.285 1.00 45.53 106 ALA A CA 1
ATOM 855 C C . ALA A 1 106 ? -4.798 -6.806 32.686 1.00 45.53 106 ALA A C 1
ATOM 857 O O . ALA A 1 106 ? -4.676 -7.542 31.709 1.00 45.53 106 ALA A O 1
ATOM 858 N N . ARG A 1 107 ? -5.994 -6.600 33.257 1.00 36.78 107 ARG A N 1
ATOM 859 C CA . ARG A 1 107 ? -7.258 -7.146 32.726 1.00 36.78 107 ARG A CA 1
ATOM 860 C C . ARG A 1 107 ? -7.852 -6.283 31.607 1.00 36.78 107 ARG A C 1
ATOM 862 O O . ARG A 1 107 ? -8.622 -6.788 30.800 1.00 36.78 107 ARG A O 1
ATOM 869 N N . ALA A 1 108 ? -7.513 -4.996 31.561 1.00 41.66 108 ALA A N 1
ATOM 870 C CA . ALA A 1 108 ? -7.848 -4.093 30.465 1.00 41.66 108 ALA A CA 1
ATOM 871 C C . ALA A 1 108 ? -6.999 -4.410 29.230 1.00 41.66 108 ALA A C 1
ATOM 873 O O . ALA A 1 108 ? -7.552 -4.491 28.142 1.00 41.66 108 ALA A O 1
ATOM 874 N N . THR A 1 109 ? -5.706 -4.700 29.403 1.00 42.34 109 THR A N 1
ATOM 875 C CA . THR A 1 109 ? -4.843 -5.140 28.297 1.00 42.34 109 THR A CA 1
ATOM 876 C C . THR A 1 109 ? -5.244 -6.510 27.750 1.00 42.34 109 THR A C 1
ATOM 878 O O . THR A 1 109 ? -5.165 -6.707 26.552 1.00 42.34 109 THR A O 1
ATOM 881 N N . SER A 1 110 ? -5.742 -7.441 28.578 1.00 42.16 110 SER A N 1
ATOM 882 C CA . SER A 1 110 ? -6.178 -8.764 28.089 1.00 42.16 110 SER A CA 1
ATOM 883 C C . SER A 1 110 ? -7.584 -8.785 27.471 1.00 42.16 110 SER A C 1
ATOM 885 O O . SER A 1 110 ? -7.962 -9.772 26.853 1.00 42.16 110 SER A O 1
ATOM 887 N N . SER A 1 111 ? -8.407 -7.760 27.724 1.00 44.84 111 SER A N 1
ATOM 888 C CA . SER A 1 111 ? -9.780 -7.652 27.202 1.00 44.84 111 SER A CA 1
ATOM 889 C C . SER A 1 111 ? -9.856 -6.822 25.924 1.00 44.84 111 SER A C 1
ATOM 891 O O . SER A 1 111 ? -10.853 -6.926 25.213 1.00 44.84 111 SER A O 1
ATOM 893 N N . ASP A 1 112 ? -8.854 -5.980 25.676 1.00 52.56 112 ASP A N 1
ATOM 894 C CA . ASP A 1 112 ? -8.789 -5.092 24.515 1.00 52.56 112 ASP A CA 1
ATOM 895 C C . ASP A 1 112 ? -8.412 -5.827 23.213 1.00 52.56 112 ASP A C 1
ATOM 897 O O . ASP A 1 112 ? -8.591 -5.249 22.148 1.00 52.56 112 ASP A O 1
ATOM 901 N N . ASP A 1 113 ? -7.970 -7.088 23.301 1.00 65.06 113 ASP A N 1
ATOM 902 C CA . ASP A 1 113 ? -7.508 -7.905 22.165 1.00 65.06 113 ASP A CA 1
ATOM 903 C C . ASP A 1 113 ? -8.526 -8.950 21.679 1.00 65.06 113 ASP A C 1
ATOM 905 O O . ASP A 1 113 ? -8.278 -9.641 20.694 1.00 65.06 113 ASP A O 1
ATOM 909 N N . VAL A 1 114 ? -9.668 -9.124 22.358 1.00 83.44 114 VAL A N 1
ATOM 910 C CA . VAL A 1 114 ? -10.664 -10.117 21.920 1.00 83.44 114 VAL A CA 1
ATOM 911 C C . VAL A 1 114 ? -11.514 -9.497 20.812 1.00 83.44 114 VAL A C 1
ATOM 913 O O . VAL A 1 114 ? -12.210 -8.516 21.094 1.00 83.44 114 VAL A O 1
ATOM 916 N N . PRO A 1 115 ? -11.519 -10.043 19.584 1.00 89.75 115 PRO A N 1
ATOM 917 C CA . PRO A 1 115 ? -12.301 -9.470 18.499 1.00 89.75 115 PRO A CA 1
ATOM 918 C C . PRO A 1 115 ? -13.795 -9.439 18.824 1.00 89.75 115 PRO A C 1
ATOM 920 O O . PRO A 1 115 ? -14.341 -10.389 19.386 1.00 89.75 115 PRO A O 1
ATOM 923 N N . ASN A 1 116 ? -14.460 -8.345 18.465 1.00 91.00 116 ASN A N 1
ATOM 924 C CA . ASN A 1 116 ? -15.910 -8.178 18.607 1.00 91.00 116 ASN A CA 1
ATOM 925 C C . ASN A 1 116 ? -16.604 -7.864 17.275 1.00 91.00 116 ASN A C 1
ATOM 927 O O . ASN A 1 116 ? -17.835 -7.804 17.236 1.00 91.00 116 ASN A O 1
ATOM 931 N N . VAL A 1 117 ? -15.841 -7.688 16.193 1.00 92.50 117 VAL A N 1
ATOM 932 C CA . VAL A 1 117 ? -16.368 -7.433 14.852 1.00 92.50 117 VAL A CA 1
ATOM 933 C C . VAL A 1 117 ? -15.616 -8.218 13.778 1.00 92.50 117 VAL A C 1
ATOM 935 O O . VAL A 1 117 ? -14.462 -8.612 13.963 1.00 92.50 117 VAL A O 1
ATOM 938 N N . ILE A 1 118 ? -16.286 -8.400 12.644 1.00 95.12 118 ILE A N 1
ATOM 939 C CA . ILE A 1 118 ? -15.696 -8.780 11.362 1.00 95.12 118 ILE A CA 1
ATOM 940 C C . ILE A 1 118 ? -15.656 -7.520 10.499 1.00 95.12 118 ILE A C 1
ATOM 942 O O . ILE A 1 118 ? -16.680 -6.863 10.317 1.00 95.12 118 ILE A O 1
ATOM 946 N N . VAL A 1 119 ? -14.486 -7.196 9.963 1.00 95.19 119 VAL A N 1
ATOM 947 C CA . VAL A 1 119 ? -14.304 -6.150 8.956 1.00 95.19 119 VAL A CA 1
ATOM 948 C C . VAL A 1 119 ? -14.230 -6.825 7.595 1.00 95.19 119 VAL A C 1
ATOM 950 O O . VAL A 1 119 ? -13.353 -7.654 7.361 1.00 95.19 119 VAL A O 1
ATOM 953 N N . SER A 1 120 ? -15.156 -6.492 6.703 1.00 95.31 120 SER A N 1
ATOM 954 C CA . SER A 1 120 ? -15.231 -7.020 5.343 1.00 95.31 120 SER A CA 1
ATOM 955 C C . SER A 1 120 ? -14.826 -5.937 4.350 1.00 95.31 120 SER A C 1
ATOM 957 O O . SER A 1 120 ? -15.465 -4.894 4.283 1.00 95.31 120 SER A O 1
ATOM 959 N N . HIS A 1 121 ? -13.774 -6.182 3.572 1.00 95.12 121 HIS A N 1
ATOM 960 C CA . HIS A 1 121 ? -13.357 -5.331 2.458 1.00 95.12 121 HIS A CA 1
ATOM 961 C C . HIS A 1 121 ? -13.889 -5.916 1.149 1.00 95.12 121 HIS A C 1
ATOM 963 O O . HIS A 1 121 ? -13.676 -7.096 0.877 1.00 95.12 121 HIS A O 1
ATOM 969 N N . HIS A 1 122 ? -14.529 -5.095 0.319 1.00 94.06 122 HIS A N 1
ATOM 970 C CA . HIS A 1 122 ? -15.081 -5.481 -0.984 1.00 94.06 122 HIS A CA 1
ATOM 971 C C . HIS A 1 122 ? -15.076 -4.289 -1.957 1.00 94.06 122 HIS A C 1
ATOM 973 O O . HIS A 1 122 ? -14.655 -3.193 -1.606 1.00 94.06 122 HIS A O 1
ATOM 979 N N . ALA A 1 123 ? -15.539 -4.495 -3.193 1.00 91.62 123 ALA A N 1
ATOM 980 C CA . ALA A 1 123 ? -15.461 -3.497 -4.268 1.00 91.62 123 ALA A CA 1
ATOM 981 C C . ALA A 1 123 ? -16.148 -2.158 -3.963 1.00 91.62 123 ALA A C 1
ATOM 983 O O . ALA A 1 123 ? -15.695 -1.109 -4.422 1.00 91.62 123 ALA A O 1
ATOM 984 N N . GLU A 1 124 ? -17.244 -2.208 -3.205 1.00 89.69 124 GLU A N 1
ATOM 985 C CA . GLU A 1 124 ? -18.050 -1.037 -2.843 1.00 89.69 124 GLU A CA 1
ATOM 986 C C . GLU A 1 124 ? -17.515 -0.311 -1.599 1.00 89.69 124 GLU A C 1
ATOM 988 O O . GLU A 1 124 ? -17.878 0.842 -1.367 1.00 89.69 124 GLU A O 1
ATOM 993 N N . GLY A 1 125 ? -16.649 -0.962 -0.811 1.00 90.88 125 GLY A N 1
ATOM 994 C CA . GLY A 1 125 ? -16.017 -0.374 0.364 1.00 90.88 125 GLY A CA 1
ATOM 995 C C . GLY A 1 125 ? -15.828 -1.349 1.524 1.00 90.88 125 GLY A C 1
ATOM 996 O O . GLY A 1 125 ? -15.252 -2.430 1.354 1.00 90.88 125 GLY A O 1
ATOM 997 N N . VAL A 1 126 ? -16.224 -0.916 2.724 1.00 93.44 126 VAL A N 1
ATOM 998 C CA . VAL A 1 126 ? -16.002 -1.656 3.972 1.00 93.44 126 VAL A CA 1
ATOM 999 C C . VAL A 1 126 ? -17.284 -1.805 4.776 1.00 93.44 126 VAL A C 1
ATOM 1001 O O . VAL A 1 126 ? -17.870 -0.812 5.207 1.00 93.44 126 VAL A O 1
ATOM 1004 N N . ASP A 1 127 ? -17.627 -3.049 5.088 1.00 93.25 127 ASP A N 1
ATOM 1005 C CA . ASP A 1 127 ? -18.700 -3.399 6.011 1.00 93.25 127 ASP A CA 1
ATOM 1006 C C . ASP A 1 127 ? -18.136 -3.875 7.348 1.00 93.25 127 ASP A C 1
ATOM 1008 O O . ASP A 1 127 ? -17.193 -4.667 7.409 1.00 93.25 127 ASP A O 1
ATOM 1012 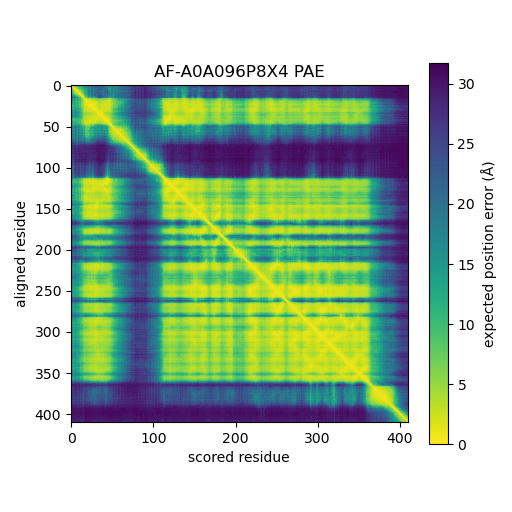N N . ILE A 1 128 ? -18.740 -3.411 8.440 1.00 93.25 128 ILE A N 1
ATOM 1013 C CA . ILE A 1 128 ? -18.383 -3.816 9.799 1.00 93.25 128 ILE A CA 1
ATOM 1014 C C . ILE A 1 128 ? -19.555 -4.586 10.387 1.00 93.25 128 ILE A C 1
ATOM 1016 O O . ILE A 1 128 ? -20.634 -4.030 10.596 1.00 93.25 128 ILE A O 1
ATOM 1020 N N . LEU A 1 129 ? -19.333 -5.862 10.684 1.00 92.50 129 LEU A N 1
ATOM 1021 C CA . LEU A 1 129 ? -20.341 -6.771 11.211 1.00 92.50 129 LEU A CA 1
ATOM 1022 C C . LEU A 1 129 ? -20.027 -7.116 12.662 1.00 92.50 129 LEU A C 1
ATOM 1024 O O . LEU A 1 129 ? -18.886 -7.405 13.012 1.00 92.50 129 LEU A O 1
ATOM 1028 N N . HIS A 1 130 ? -21.037 -7.122 13.519 1.00 89.88 130 HIS A N 1
ATOM 1029 C CA . HIS A 1 130 ? -20.893 -7.560 14.897 1.00 89.88 130 HIS A CA 1
ATOM 1030 C C . HIS A 1 130 ? -20.634 -9.069 14.937 1.00 89.88 130 HIS A C 1
ATOM 1032 O O . HIS A 1 130 ? -21.448 -9.853 14.454 1.00 89.88 130 HIS A O 1
ATOM 1038 N N . LEU A 1 131 ? -19.518 -9.488 15.542 1.00 90.06 131 LEU A N 1
ATOM 1039 C CA . LEU A 1 131 ? -19.057 -10.879 15.482 1.00 90.06 131 LEU A CA 1
ATOM 1040 C C . LEU A 1 131 ? -20.061 -11.864 16.100 1.00 90.06 131 LEU A C 1
ATOM 1042 O O . LEU A 1 131 ? -20.167 -12.996 15.642 1.00 90.06 131 LEU A O 1
ATOM 1046 N N . HIS A 1 132 ? -20.788 -11.447 17.143 1.00 86.94 132 HIS A N 1
ATOM 1047 C CA . HIS A 1 132 ? -21.717 -12.333 17.846 1.00 86.94 132 HIS A CA 1
ATOM 1048 C C . HIS A 1 132 ? -23.095 -12.421 17.183 1.00 86.94 132 HIS A C 1
ATOM 1050 O O . HIS A 1 132 ? -23.622 -13.520 17.037 1.00 86.94 132 HIS A O 1
ATOM 1056 N N . SER A 1 133 ? -23.683 -11.283 16.803 1.00 87.44 133 SER A N 1
ATOM 1057 C CA . SER A 1 133 ? -25.047 -11.259 16.254 1.00 87.44 133 SER A CA 1
ATOM 1058 C C . SER A 1 133 ? -25.092 -11.405 14.733 1.00 87.44 133 SER A C 1
ATOM 1060 O O . SER A 1 133 ? -26.137 -11.746 14.190 1.00 87.44 133 SER A O 1
ATOM 1062 N N . GLY A 1 134 ? -23.976 -11.157 14.040 1.00 86.75 134 GLY A N 1
ATOM 1063 C CA . GLY A 1 134 ? -23.912 -11.119 12.578 1.00 86.75 134 GLY A CA 1
ATOM 1064 C C . GLY A 1 134 ? -24.524 -9.857 11.963 1.00 86.75 134 GLY A C 1
ATOM 1065 O O . GLY A 1 134 ? -24.513 -9.711 10.744 1.00 86.75 134 GLY A O 1
ATOM 1066 N N . ASP A 1 135 ? -25.041 -8.937 12.780 1.00 87.19 135 ASP A N 1
ATOM 1067 C CA . ASP A 1 135 ? -25.640 -7.697 12.295 1.00 87.19 135 ASP A CA 1
ATOM 1068 C C . ASP A 1 135 ? -24.581 -6.746 11.741 1.00 87.19 135 ASP A C 1
ATOM 1070 O O . ASP A 1 135 ? -23.500 -6.589 12.314 1.00 87.19 135 ASP A O 1
ATOM 1074 N N . VAL A 1 136 ? -24.928 -6.033 10.673 1.00 87.94 136 VAL A N 1
ATOM 1075 C CA . VAL A 1 136 ? -24.114 -4.925 10.167 1.00 87.94 136 VAL A CA 1
ATOM 1076 C C . VAL A 1 136 ? -24.208 -3.759 11.153 1.00 87.94 136 VAL A C 1
ATOM 1078 O O . VAL A 1 136 ? -25.285 -3.209 11.386 1.00 87.94 136 VAL A O 1
ATOM 1081 N N . ILE A 1 137 ? -23.070 -3.393 11.743 1.00 86.94 137 ILE A N 1
ATOM 1082 C CA . ILE A 1 137 ? -22.932 -2.238 12.636 1.00 86.94 137 ILE A CA 1
ATOM 1083 C C . ILE A 1 137 ? -22.922 -0.962 11.806 1.00 86.94 137 ILE A C 1
ATOM 1085 O O . ILE A 1 137 ? -23.630 -0.014 12.136 1.00 86.94 137 ILE A O 1
ATOM 1089 N N . CYS A 1 138 ? -22.105 -0.929 10.752 1.00 87.06 138 CYS A N 1
ATOM 1090 C CA . CYS A 1 138 ? -22.061 0.183 9.816 1.00 87.06 138 CYS A CA 1
ATOM 1091 C C . CYS A 1 138 ? -21.340 -0.192 8.511 1.00 87.06 138 CYS A C 1
ATOM 1093 O O . CYS A 1 138 ? -20.469 -1.064 8.511 1.00 87.06 138 CYS A O 1
ATOM 1095 N N . SER A 1 139 ? -21.672 0.525 7.437 1.00 89.25 139 SER A N 1
ATOM 1096 C CA . SER A 1 139 ? -21.118 0.347 6.089 1.00 89.25 139 SER A CA 1
ATOM 1097 C C . SER A 1 139 ? -20.505 1.651 5.589 1.00 89.25 139 SER A C 1
ATOM 1099 O O . SER A 1 139 ? -21.099 2.724 5.722 1.00 89.25 139 SER A O 1
ATOM 1101 N N . LEU A 1 140 ? -19.313 1.561 5.012 1.00 88.31 140 LEU A N 1
ATOM 1102 C CA . LEU A 1 140 ? -18.571 2.663 4.414 1.00 88.31 140 LEU A CA 1
ATOM 1103 C C . LEU A 1 140 ? -18.496 2.429 2.911 1.00 88.31 140 LEU A C 1
ATOM 1105 O O . LEU A 1 140 ? -17.782 1.536 2.464 1.00 88.31 140 LEU A O 1
ATOM 1109 N N . TYR A 1 141 ? -19.202 3.251 2.139 1.00 88.44 141 TYR A N 1
ATOM 1110 C CA . TYR A 1 141 ? -19.091 3.244 0.684 1.00 88.44 141 TYR A CA 1
ATOM 1111 C C . TYR A 1 141 ? -17.857 4.037 0.271 1.00 88.44 141 TYR A C 1
ATOM 1113 O O . TYR A 1 141 ? -17.785 5.247 0.499 1.00 88.44 141 TYR A O 1
ATOM 1121 N N . LEU A 1 142 ? -16.880 3.352 -0.312 1.00 88.31 142 LEU A N 1
ATOM 1122 C CA . LEU A 1 142 ? -15.572 3.907 -0.629 1.00 88.31 142 LEU A CA 1
ATOM 1123 C C . LEU A 1 142 ? -15.343 3.834 -2.135 1.00 88.31 142 LEU A C 1
ATOM 1125 O O . LEU A 1 142 ? -15.474 2.785 -2.762 1.00 88.31 142 LEU A O 1
ATOM 1129 N N . LYS A 1 143 ? -15.013 4.980 -2.734 1.00 84.00 143 LYS A N 1
ATOM 1130 C CA . LYS A 1 143 ? -14.805 5.086 -4.179 1.00 84.00 143 LYS A CA 1
ATOM 1131 C C . LYS A 1 143 ? -13.608 4.230 -4.609 1.00 84.00 143 LYS A C 1
ATOM 1133 O O . LYS A 1 143 ? -12.506 4.412 -4.094 1.00 84.00 143 LYS A O 1
ATOM 1138 N N . SER A 1 144 ? -13.817 3.391 -5.618 1.00 83.94 144 SER A N 1
ATOM 1139 C CA . SER A 1 144 ? -12.763 2.661 -6.329 1.00 83.94 144 SER A CA 1
ATOM 1140 C C . SER A 1 144 ? -12.611 3.211 -7.758 1.00 83.94 144 SER A C 1
ATOM 1142 O O . SER A 1 144 ? -13.621 3.552 -8.378 1.00 83.94 144 SER A O 1
ATOM 1144 N N . PRO A 1 145 ? -11.387 3.306 -8.313 1.00 86.00 145 PRO A N 1
ATOM 1145 C CA . PRO A 1 145 ? -10.105 2.949 -7.703 1.00 86.00 145 PRO A CA 1
ATOM 1146 C C . PRO A 1 145 ? -9.588 4.032 -6.740 1.00 86.00 145 PRO A C 1
ATOM 1148 O O . PRO A 1 145 ? -9.937 5.204 -6.848 1.00 86.00 145 PRO A O 1
ATOM 1151 N N . GLY A 1 146 ? -8.712 3.637 -5.818 1.00 89.19 146 GLY A N 1
ATOM 1152 C CA . GLY A 1 146 ? -8.020 4.543 -4.901 1.00 89.19 146 GLY A CA 1
ATOM 1153 C C . GLY A 1 146 ? -7.620 3.845 -3.611 1.00 89.19 146 GLY A C 1
ATOM 1154 O O . GLY A 1 146 ? -7.929 2.671 -3.407 1.00 89.19 146 GLY A O 1
ATOM 1155 N N . LEU A 1 147 ? -6.868 4.545 -2.771 1.00 93.94 147 LEU A N 1
ATOM 1156 C CA . LEU A 1 147 ? -6.474 4.073 -1.448 1.00 93.94 147 LEU A CA 1
ATOM 1157 C C . LEU A 1 147 ? -7.145 4.950 -0.395 1.00 93.94 147 LEU A C 1
ATOM 1159 O O . LEU A 1 147 ? -6.927 6.156 -0.378 1.00 93.94 147 LEU A O 1
ATOM 1163 N N . HIS A 1 148 ? -7.903 4.322 0.496 1.00 93.88 148 HIS A N 1
ATOM 1164 C CA . HIS A 1 148 ? -8.567 4.968 1.621 1.00 93.88 148 HIS A CA 1
ATOM 1165 C C . HIS A 1 148 ? -7.772 4.723 2.895 1.00 93.88 148 HIS A C 1
ATOM 1167 O O . HIS A 1 148 ? -7.558 3.569 3.284 1.00 93.88 148 HIS A O 1
ATOM 1173 N N . VAL A 1 149 ? -7.284 5.788 3.523 1.00 92.94 149 VAL A N 1
ATOM 1174 C CA . VAL A 1 149 ? -6.378 5.710 4.673 1.00 92.94 149 VAL A CA 1
ATOM 1175 C C . VAL A 1 149 ? -6.264 7.067 5.371 1.00 92.94 149 VAL A C 1
ATOM 1177 O O . VAL A 1 149 ? -6.359 8.088 4.714 1.00 92.94 149 VAL A O 1
ATOM 1180 N N . ASP A 1 150 ? -6.030 7.087 6.681 1.00 91.06 150 ASP A N 1
ATOM 1181 C CA . ASP A 1 150 ? -5.633 8.299 7.416 1.00 91.06 150 ASP A CA 1
ATOM 1182 C C . ASP A 1 150 ? -4.127 8.553 7.201 1.00 91.06 150 ASP A C 1
ATOM 1184 O O . ASP A 1 150 ? -3.280 7.832 7.753 1.00 91.06 150 ASP A O 1
ATOM 1188 N N . ILE A 1 151 ? -3.775 9.485 6.308 1.00 89.44 151 ILE A N 1
ATOM 1189 C CA . ILE A 1 151 ? -2.371 9.771 5.968 1.00 89.44 151 ILE A CA 1
ATOM 1190 C C . ILE A 1 151 ? -1.769 10.755 6.958 1.00 89.44 151 ILE A C 1
ATOM 1192 O O . ILE A 1 151 ? -0.594 10.627 7.304 1.00 89.44 151 ILE A O 1
ATOM 1196 N N . ASP A 1 152 ? -2.528 11.743 7.412 1.00 86.56 152 ASP A N 1
ATOM 1197 C CA . ASP A 1 152 ? -2.004 12.804 8.266 1.00 86.56 152 ASP A CA 1
ATOM 1198 C C . ASP A 1 152 ? -2.096 12.476 9.774 1.00 86.56 152 ASP A C 1
ATOM 1200 O O . ASP A 1 152 ? -1.430 13.104 10.604 1.00 86.56 152 ASP A O 1
ATOM 1204 N N . GLY A 1 153 ? -2.798 11.404 10.137 1.00 86.12 153 GLY A N 1
ATOM 1205 C CA . GLY A 1 153 ? -2.948 10.934 11.509 1.00 86.12 153 GLY A CA 1
ATOM 1206 C C . GLY A 1 153 ? -3.932 11.768 12.331 1.00 86.12 153 GLY A C 1
ATOM 1207 O O . GLY A 1 153 ? -3.832 11.762 13.568 1.00 86.12 153 GLY A O 1
ATOM 1208 N N . ASP A 1 154 ? -4.826 12.524 11.688 1.00 84.94 154 ASP A N 1
ATOM 1209 C CA . ASP A 1 154 ? -5.863 13.328 12.340 1.00 84.94 154 ASP A CA 1
ATOM 1210 C C . ASP A 1 154 ? -7.148 12.517 12.649 1.00 84.94 154 ASP A C 1
ATOM 1212 O O . ASP A 1 154 ? -8.072 12.979 13.339 1.00 84.94 154 ASP A O 1
ATOM 1216 N N . GLY A 1 155 ? -7.185 11.259 12.203 1.00 85.25 155 GLY A N 1
ATOM 1217 C CA . GLY A 1 155 ? -8.292 10.332 12.368 1.00 85.25 155 GLY A CA 1
ATOM 1218 C C . GLY A 1 155 ? -9.434 10.537 11.375 1.00 85.25 155 GLY A C 1
ATOM 1219 O O . GLY A 1 155 ? -10.502 9.961 11.595 1.00 85.25 155 GLY A O 1
ATOM 1220 N N . VAL A 1 156 ? -9.297 11.398 10.367 1.00 86.44 156 VAL A N 1
ATOM 1221 C CA . VAL A 1 156 ? -10.160 11.475 9.183 1.00 86.44 156 VAL A CA 1
ATOM 1222 C C . VAL A 1 156 ? -9.638 10.468 8.158 1.00 86.44 156 VAL A C 1
ATOM 1224 O O . VAL A 1 156 ? -8.455 10.165 8.084 1.00 86.44 156 VAL A O 1
ATOM 1227 N N . MET A 1 157 ? -10.547 9.878 7.389 1.00 89.12 157 MET A N 1
ATOM 1228 C CA . MET A 1 157 ? -10.155 9.040 6.263 1.00 89.12 157 MET A CA 1
ATOM 1229 C C . MET A 1 157 ? -9.839 9.925 5.058 1.00 89.12 157 MET A C 1
ATOM 1231 O O . MET A 1 157 ? -10.687 10.725 4.657 1.00 89.12 157 MET A O 1
ATOM 1235 N N . ASP A 1 158 ? -8.676 9.718 4.451 1.00 90.06 158 ASP A N 1
ATOM 1236 C CA . ASP A 1 158 ? -8.289 10.351 3.197 1.00 90.06 158 ASP A CA 1
ATOM 1237 C C . ASP A 1 158 ? -8.416 9.377 2.026 1.00 90.06 158 ASP A C 1
ATOM 1239 O O . ASP A 1 158 ? -8.270 8.163 2.176 1.00 90.06 158 ASP A O 1
ATOM 1243 N N . HIS A 1 159 ? -8.634 9.929 0.837 1.00 92.06 159 HIS A N 1
ATOM 1244 C CA . HIS A 1 159 ? -8.663 9.213 -0.433 1.00 92.06 159 HIS A CA 1
ATOM 1245 C C . HIS A 1 159 ? -7.463 9.612 -1.289 1.00 92.06 159 HIS A C 1
ATOM 1247 O O . HIS A 1 159 ? -7.271 10.791 -1.597 1.00 92.06 159 HIS A O 1
ATOM 1253 N N . VAL A 1 160 ? -6.658 8.624 -1.680 1.00 92.62 160 VAL A N 1
ATOM 1254 C CA . VAL A 1 160 ? -5.442 8.794 -2.483 1.00 92.62 160 VAL A CA 1
ATOM 1255 C C . VAL A 1 160 ? -5.650 8.231 -3.874 1.00 92.62 160 VAL A C 1
ATOM 1257 O O . VAL A 1 160 ? -5.909 7.037 -4.052 1.00 92.62 160 VAL A O 1
ATOM 1260 N N . GLU A 1 161 ? -5.431 9.079 -4.871 1.00 91.44 161 GLU A N 1
ATOM 1261 C CA . GLU A 1 161 ? -5.461 8.711 -6.280 1.00 91.44 161 GLU A CA 1
ATOM 1262 C C . GLU A 1 161 ? -4.121 9.019 -6.942 1.00 91.44 161 GLU A C 1
ATOM 1264 O O . GLU A 1 161 ? -3.425 9.983 -6.608 1.00 91.44 161 GLU A O 1
ATOM 1269 N N . ALA A 1 162 ? -3.774 8.176 -7.908 1.00 91.31 162 ALA A N 1
ATOM 1270 C CA . ALA A 1 162 ? -2.621 8.355 -8.764 1.00 91.31 162 ALA A CA 1
ATOM 1271 C C . ALA A 1 162 ? -3.091 8.367 -10.221 1.00 91.31 162 ALA A C 1
ATOM 1273 O O . ALA A 1 162 ? -3.863 7.508 -10.644 1.00 91.31 162 ALA A O 1
ATOM 1274 N N . HIS A 1 163 ? -2.623 9.356 -10.972 1.00 89.88 163 HIS A N 1
ATOM 1275 C CA . HIS A 1 163 ? -3.060 9.669 -12.323 1.00 89.88 163 HIS A CA 1
ATOM 1276 C C . HIS A 1 163 ? -1.905 9.433 -13.288 1.00 89.88 163 HIS A C 1
ATOM 1278 O O . HIS A 1 163 ? -0.820 10.001 -13.140 1.00 89.88 163 HIS A O 1
ATOM 1284 N N . GLY A 1 164 ? -2.131 8.576 -14.275 1.00 86.81 164 GLY A N 1
ATOM 1285 C CA . GLY A 1 164 ? -1.164 8.187 -15.295 1.00 86.81 164 GLY A CA 1
ATOM 1286 C C . GLY A 1 164 ? -1.755 8.321 -16.693 1.00 86.81 164 GLY A C 1
ATOM 1287 O O . GLY A 1 164 ? -2.735 9.031 -16.924 1.00 86.81 164 GLY A O 1
ATOM 1288 N N . ARG A 1 165 ? -1.159 7.619 -17.652 1.00 82.62 165 ARG A N 1
ATOM 1289 C CA . ARG A 1 165 ? -1.697 7.458 -18.999 1.00 82.62 165 ARG A CA 1
ATOM 1290 C C . ARG A 1 165 ? -3.105 6.861 -18.912 1.00 82.62 165 ARG A C 1
ATOM 1292 O O . ARG A 1 165 ? -3.290 5.806 -18.319 1.00 82.62 165 ARG A O 1
ATOM 1299 N N . GLY A 1 166 ? -4.080 7.520 -19.537 1.00 66.62 166 GLY A N 1
ATOM 1300 C CA . GLY A 1 166 ? -5.452 7.010 -19.616 1.00 66.62 166 GLY A CA 1
ATOM 1301 C C . GLY A 1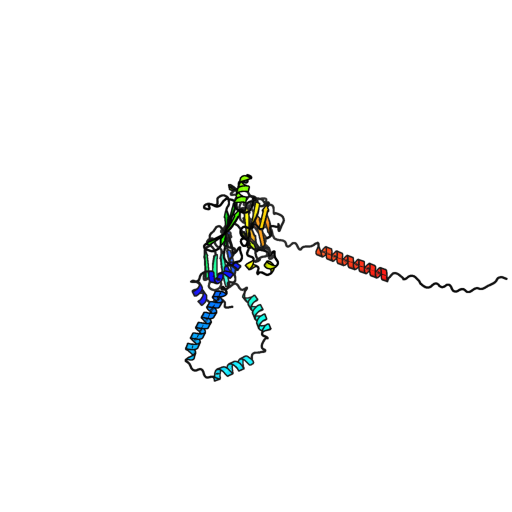 166 ? -6.322 7.271 -18.384 1.00 66.62 166 GLY A C 1
ATOM 1302 O O . GLY A 1 166 ? -7.419 6.729 -18.319 1.00 66.62 166 GLY A O 1
ATOM 1303 N N . SER A 1 167 ? -5.893 8.110 -17.435 1.00 68.56 167 SER A N 1
ATOM 1304 C CA . SER A 1 167 ? -6.777 8.620 -16.378 1.00 68.56 167 SER A CA 1
ATOM 1305 C C . SER A 1 167 ? -7.881 9.493 -16.999 1.00 68.56 167 SER A C 1
ATOM 1307 O O . SER A 1 167 ? -7.678 10.668 -17.296 1.00 68.56 167 SER A O 1
ATOM 1309 N N . VAL A 1 168 ? -9.039 8.887 -17.283 1.00 54.94 168 VAL A N 1
ATOM 1310 C CA . VAL A 1 168 ? -10.201 9.543 -17.904 1.00 54.94 168 VAL A CA 1
ATOM 1311 C C . VAL A 1 168 ? -10.949 10.369 -16.853 1.00 54.94 168 VAL A C 1
ATOM 1313 O O . VAL A 1 168 ? -11.331 9.840 -15.814 1.00 54.94 168 VAL A O 1
ATOM 1316 N N . GLY A 1 169 ? -11.212 11.648 -17.141 1.00 54.62 169 GLY A N 1
ATOM 1317 C CA . GLY A 1 169 ? -12.131 12.477 -16.346 1.00 54.62 169 GLY A CA 1
ATOM 1318 C C . GLY A 1 169 ? -11.493 13.441 -15.339 1.00 54.62 169 GLY A C 1
ATOM 1319 O O . GLY A 1 169 ? -12.217 14.016 -14.532 1.00 54.62 169 GLY A O 1
ATOM 1320 N N . SER A 1 170 ? -10.177 13.659 -15.385 1.00 58.34 170 SER A N 1
ATOM 1321 C CA . SER A 1 170 ? -9.500 14.670 -14.563 1.00 58.34 170 SER A CA 1
ATOM 1322 C C . SER A 1 170 ? -8.739 15.676 -15.428 1.00 58.34 170 SER A C 1
ATOM 1324 O O . SER A 1 170 ? -7.883 15.265 -16.206 1.00 58.34 170 SER A O 1
ATOM 1326 N N . ASP A 1 171 ? -8.935 16.981 -15.207 1.00 70.31 171 ASP A N 1
ATOM 1327 C CA . ASP A 1 171 ? -8.084 18.074 -15.739 1.00 70.31 171 ASP A CA 1
ATOM 1328 C C . ASP A 1 171 ? -6.638 18.047 -15.180 1.00 70.31 171 ASP A C 1
ATOM 1330 O O . ASP A 1 171 ? -5.872 19.009 -15.290 1.00 70.31 171 ASP A O 1
ATOM 1334 N N . LEU A 1 172 ? -6.262 16.951 -14.519 1.00 77.19 172 LEU A N 1
ATOM 1335 C CA . LEU A 1 172 ? -4.970 16.745 -13.891 1.00 77.19 172 LEU A CA 1
ATOM 1336 C C . LEU A 1 172 ? -3.959 16.217 -14.917 1.00 77.19 172 LEU A C 1
ATOM 1338 O O . LEU A 1 172 ? -4.315 15.446 -15.810 1.00 77.19 172 LEU A O 1
ATOM 1342 N N . PRO A 1 173 ? -2.681 16.609 -14.801 1.00 77.25 173 PRO A N 1
ATOM 1343 C CA . PRO A 1 173 ? -1.649 16.120 -15.700 1.00 77.25 173 PRO A CA 1
ATOM 1344 C C . PRO A 1 173 ? -1.385 14.620 -15.489 1.00 77.25 173 PRO A C 1
ATOM 1346 O O . PRO A 1 173 ? -1.586 14.080 -14.404 1.00 77.25 173 PRO A O 1
ATOM 1349 N N . ALA A 1 174 ? -0.853 13.951 -16.514 1.00 82.12 174 ALA A N 1
ATOM 1350 C CA . ALA A 1 174 ? -0.330 12.595 -16.362 1.00 82.12 174 ALA A CA 1
ATOM 1351 C C . ALA A 1 174 ? 0.856 12.574 -15.379 1.00 82.12 174 ALA A C 1
ATOM 1353 O O . ALA A 1 174 ? 1.636 13.528 -15.305 1.00 82.12 174 ALA A O 1
ATOM 1354 N N . CYS A 1 175 ? 1.038 11.457 -14.676 1.00 86.44 175 CYS A N 1
ATOM 1355 C CA . CYS A 1 175 ? 2.057 11.286 -13.640 1.00 86.44 175 CYS A CA 1
ATOM 1356 C C . CYS A 1 175 ? 1.863 12.233 -12.441 1.00 86.44 175 CYS A C 1
ATOM 1358 O O . CYS A 1 175 ? 2.782 12.950 -12.024 1.00 86.44 175 CYS A O 1
ATOM 1360 N N . TRP A 1 176 ? 0.655 12.225 -11.882 1.00 89.06 176 TRP A N 1
ATOM 1361 C CA . TRP A 1 176 ? 0.230 13.117 -10.803 1.00 89.06 176 TRP A CA 1
ATOM 1362 C C . TRP A 1 176 ? -0.442 12.353 -9.664 1.00 89.06 176 TRP A C 1
ATOM 1364 O O . TRP A 1 176 ? -1.058 11.322 -9.896 1.00 89.06 176 TRP A O 1
ATOM 1374 N N . ALA A 1 177 ? -0.342 12.846 -8.437 1.00 90.31 177 ALA A N 1
ATOM 1375 C CA . ALA A 1 177 ? -1.018 12.287 -7.273 1.00 90.31 177 ALA A CA 1
ATOM 1376 C C . ALA A 1 177 ? -1.920 13.328 -6.616 1.00 90.31 177 ALA A C 1
ATOM 1378 O O . ALA A 1 177 ? -1.572 14.510 -6.542 1.00 90.31 177 ALA A O 1
ATOM 1379 N N . THR A 1 178 ? -3.057 12.868 -6.106 1.00 89.50 178 THR A N 1
ATOM 1380 C CA . THR A 1 178 ? -3.997 13.683 -5.336 1.00 89.50 178 THR A CA 1
ATOM 1381 C C . THR A 1 178 ? -4.396 12.974 -4.057 1.00 89.50 178 THR A C 1
ATOM 1383 O O . THR A 1 178 ? -4.699 11.783 -4.085 1.00 89.50 178 THR A O 1
ATOM 1386 N N . VAL A 1 179 ? -4.433 13.721 -2.956 1.00 90.00 179 VAL A N 1
ATOM 1387 C CA . VAL A 1 179 ? -5.038 13.281 -1.694 1.00 90.00 179 VAL A CA 1
ATOM 1388 C C . VAL A 1 179 ? -6.164 14.239 -1.363 1.00 90.00 179 VAL A C 1
ATOM 1390 O O . VAL A 1 179 ? -5.972 15.458 -1.393 1.00 90.00 179 VAL A O 1
ATOM 1393 N N . THR A 1 180 ? -7.329 13.692 -1.052 1.00 88.62 180 THR A N 1
ATOM 1394 C CA . THR A 1 180 ? -8.475 14.453 -0.557 1.00 88.62 180 THR A CA 1
ATOM 1395 C C . THR A 1 180 ? -8.903 13.920 0.795 1.00 88.62 180 THR A C 1
ATOM 1397 O O . THR A 1 180 ? -9.041 12.708 0.932 1.00 88.62 180 THR A O 1
ATOM 1400 N N . SER A 1 181 ? -9.143 14.804 1.757 1.00 87.06 181 SER A N 1
ATOM 1401 C CA . SER A 1 181 ? -9.590 14.415 3.091 1.00 87.06 181 SER A CA 1
ATOM 1402 C C . SER A 1 181 ? -11.116 14.388 3.186 1.00 87.06 181 SER A C 1
ATOM 1404 O O . SER A 1 181 ? -11.810 15.206 2.567 1.00 87.06 181 SER A O 1
ATOM 1406 N N . GLY A 1 182 ? -11.636 13.440 3.964 1.00 77.69 182 GLY A N 1
ATOM 1407 C CA . GLY A 1 182 ? -13.059 13.271 4.241 1.00 77.69 182 GLY A CA 1
ATOM 1408 C C . GLY A 1 182 ? -13.778 12.296 3.304 1.00 77.69 182 GLY A C 1
ATOM 1409 O O . GLY A 1 182 ? -13.361 12.030 2.177 1.00 77.69 182 GLY A O 1
ATOM 1410 N N . VAL A 1 183 ? -14.908 11.769 3.790 1.00 66.94 183 VAL A N 1
ATOM 1411 C CA . VAL A 1 183 ? -15.852 10.948 3.015 1.00 66.94 183 VAL A CA 1
ATOM 1412 C C . VAL A 1 183 ? -17.272 11.490 3.255 1.00 66.94 183 VAL A C 1
ATOM 1414 O O . VAL A 1 183 ? -17.814 11.266 4.343 1.00 66.94 183 VAL A O 1
ATOM 1417 N N . PRO A 1 184 ? -17.891 12.200 2.285 1.00 58.19 184 PRO A N 1
ATOM 1418 C CA . PRO A 1 184 ? -17.361 12.546 0.958 1.00 58.19 184 PRO A CA 1
ATOM 1419 C C . PRO A 1 184 ? -16.172 13.522 1.037 1.00 58.19 184 PRO A C 1
ATOM 1421 O O . PRO A 1 184 ? -16.024 14.241 2.016 1.00 58.19 184 PRO A O 1
ATOM 1424 N N . SER A 1 185 ? -15.316 13.526 0.015 1.00 66.19 185 SER A N 1
ATOM 1425 C CA . SER A 1 185 ? -14.090 14.333 -0.032 1.00 66.19 185 SER A CA 1
ATOM 1426 C C . SER A 1 185 ? -14.396 15.834 -0.063 1.00 66.19 185 SER A C 1
ATOM 1428 O O . SER A 1 185 ? -15.015 16.295 -1.026 1.00 66.19 185 SER A O 1
ATOM 1430 N N . GLU A 1 186 ? -13.942 16.593 0.935 1.00 63.03 186 GLU A N 1
ATOM 1431 C CA . GLU A 1 186 ? -14.250 18.030 1.054 1.00 63.03 186 GLU A CA 1
ATOM 1432 C C . GLU A 1 186 ? -13.055 18.928 0.697 1.00 63.03 186 GLU A C 1
ATOM 1434 O O . GLU A 1 186 ? -13.234 19.949 0.031 1.00 63.03 186 GLU A O 1
ATOM 1439 N N . GLU A 1 187 ? -11.827 18.535 1.060 1.00 68.81 187 GLU A N 1
ATOM 1440 C CA . GLU A 1 187 ? -10.623 19.362 0.892 1.00 68.81 187 GLU A CA 1
ATOM 1441 C C . GLU A 1 187 ? -9.460 18.572 0.272 1.00 68.81 187 GLU A C 1
ATOM 1443 O O . GLU A 1 187 ? -9.228 17.405 0.595 1.00 68.81 187 GLU A O 1
ATOM 1448 N N . ARG A 1 188 ? -8.714 19.192 -0.654 1.00 68.75 188 ARG A N 1
ATOM 1449 C CA . ARG A 1 188 ? -7.539 18.573 -1.286 1.00 68.75 188 ARG A CA 1
ATOM 1450 C C . ARG A 1 188 ? -6.299 18.816 -0.421 1.00 68.75 188 ARG A C 1
ATOM 1452 O O . ARG A 1 188 ? -5.725 19.897 -0.478 1.00 68.75 188 ARG A O 1
ATOM 1459 N N . ALA A 1 189 ? -5.870 17.793 0.312 1.00 72.31 189 ALA A N 1
ATOM 1460 C CA . ALA A 1 189 ? -4.704 17.836 1.197 1.00 72.31 189 ALA A CA 1
ATOM 1461 C C . ALA A 1 189 ? -3.354 17.773 0.447 1.00 72.31 189 ALA A C 1
ATOM 1463 O O . ALA A 1 189 ? -2.354 18.311 0.917 1.00 72.31 189 ALA A O 1
ATOM 1464 N N . LEU A 1 190 ? -3.302 17.134 -0.733 1.00 81.88 190 LEU A N 1
ATOM 1465 C CA . LEU A 1 190 ? -2.074 16.992 -1.533 1.00 81.88 190 LEU A CA 1
ATOM 1466 C C . LEU A 1 190 ? -2.373 17.031 -3.035 1.00 81.88 190 LEU A C 1
ATOM 1468 O O . LEU A 1 190 ? -3.317 16.390 -3.502 1.00 81.88 190 LEU A O 1
ATOM 1472 N N . SER A 1 191 ? -1.522 17.714 -3.806 1.00 85.88 191 SER A N 1
ATOM 1473 C CA . SER A 1 191 ? -1.550 17.700 -5.272 1.00 85.88 191 SER A CA 1
ATOM 1474 C C . SER A 1 191 ? -0.137 17.803 -5.847 1.00 85.88 191 SER A C 1
ATOM 1476 O O . SER A 1 191 ? 0.403 18.897 -5.975 1.00 85.88 191 SER A O 1
ATOM 1478 N N . ALA A 1 192 ? 0.486 16.684 -6.222 1.00 87.12 192 ALA A N 1
ATOM 1479 C CA . ALA A 1 192 ? 1.908 16.703 -6.571 1.00 87.12 192 ALA A CA 1
ATOM 1480 C C . ALA A 1 192 ? 2.312 15.753 -7.708 1.00 87.12 192 ALA A C 1
ATOM 1482 O O . ALA A 1 192 ? 1.681 14.730 -7.963 1.00 87.12 192 ALA A O 1
ATOM 1483 N N . SER A 1 193 ? 3.421 16.086 -8.376 1.00 88.06 193 SER A N 1
ATOM 1484 C CA . SER A 1 193 ? 4.037 15.254 -9.416 1.00 88.06 193 SER A CA 1
ATOM 1485 C C . SER A 1 193 ? 4.720 14.025 -8.824 1.00 88.06 193 SER A C 1
ATOM 1487 O O . SER A 1 193 ? 5.631 14.145 -8.011 1.00 88.06 193 SER A O 1
ATOM 1489 N N . ILE A 1 194 ? 4.382 12.840 -9.326 1.00 90.12 194 ILE A N 1
ATOM 1490 C CA . ILE A 1 194 ? 5.039 11.579 -8.939 1.00 90.12 194 ILE A CA 1
ATOM 1491 C C . ILE A 1 194 ? 6.188 11.183 -9.876 1.00 90.12 194 ILE A C 1
ATOM 1493 O O . ILE A 1 194 ? 6.899 10.218 -9.597 1.00 90.12 194 ILE A O 1
ATOM 1497 N N . CYS A 1 195 ? 6.416 11.952 -10.944 1.00 87.06 195 CYS A N 1
ATOM 1498 C CA . CYS A 1 195 ? 7.556 11.809 -11.850 1.00 87.06 195 CYS A CA 1
ATOM 1499 C C . CYS A 1 195 ? 8.783 12.603 -11.377 1.00 87.06 195 CYS A C 1
ATOM 1501 O O . CYS A 1 195 ? 8.680 13.552 -10.590 1.00 87.06 195 CYS A O 1
ATOM 1503 N N . ARG A 1 196 ? 9.977 12.237 -11.857 1.00 80.38 196 ARG A N 1
ATOM 1504 C CA . ARG A 1 196 ? 11.182 13.073 -11.697 1.00 80.38 196 ARG A CA 1
ATOM 1505 C C . ARG A 1 196 ? 11.033 14.415 -12.426 1.00 80.38 196 ARG A C 1
ATOM 1507 O O . ARG A 1 196 ? 10.482 14.464 -13.520 1.00 80.38 196 ARG A O 1
ATOM 1514 N N . GLY A 1 197 ? 11.554 15.490 -11.821 1.00 65.19 197 GLY A N 1
ATOM 1515 C CA . GLY A 1 197 ? 11.514 16.846 -12.400 1.00 65.19 197 GLY A CA 1
ATOM 1516 C C . GLY A 1 197 ? 11.190 17.995 -11.439 1.00 65.19 197 GLY A C 1
ATOM 1517 O O . GLY A 1 197 ? 11.262 19.153 -11.830 1.00 65.19 197 GLY A O 1
ATOM 1518 N N . GLY A 1 198 ? 10.895 17.695 -10.172 1.00 60.16 198 GLY A N 1
ATOM 1519 C CA . GLY A 1 198 ? 10.576 18.685 -9.136 1.00 60.16 198 GLY A CA 1
ATOM 1520 C C . GLY A 1 198 ? 9.152 18.505 -8.610 1.00 60.16 198 GLY A C 1
ATOM 1521 O O . GLY A 1 198 ? 8.312 17.916 -9.287 1.00 60.16 198 GLY A O 1
ATOM 1522 N N . SER A 1 199 ? 8.898 18.959 -7.382 1.00 65.12 199 SER A N 1
ATOM 1523 C CA . SER A 1 199 ? 7.557 18.934 -6.783 1.00 65.12 199 SER A CA 1
ATOM 1524 C C . SER A 1 199 ? 6.673 20.037 -7.382 1.00 65.12 199 SER A C 1
ATOM 1526 O O . SER A 1 199 ? 7.172 21.084 -7.800 1.00 65.12 199 SER A O 1
ATOM 1528 N N . GLY A 1 200 ? 5.360 19.804 -7.417 1.0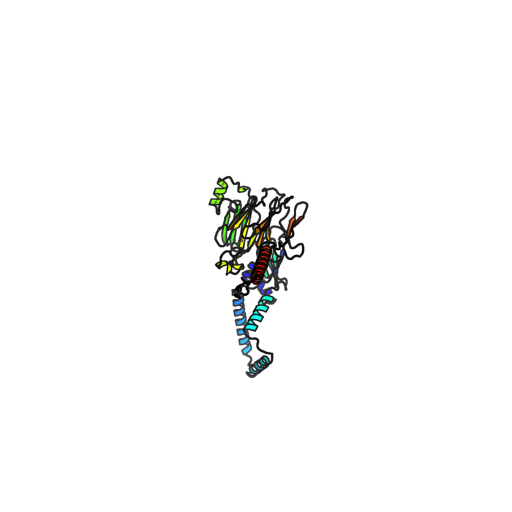0 70.44 200 GLY A N 1
ATOM 1529 C CA . GLY A 1 200 ? 4.376 20.770 -7.912 1.00 70.44 200 GLY A CA 1
ATOM 1530 C C . GLY A 1 200 ? 4.351 20.954 -9.438 1.00 70.44 200 GLY A C 1
ATOM 1531 O O . GLY A 1 200 ? 5.062 20.291 -10.199 1.00 70.44 200 GLY A O 1
ATOM 1532 N N . LEU A 1 201 ? 3.488 21.866 -9.905 1.00 72.25 201 LEU A N 1
ATOM 1533 C CA . LEU A 1 201 ? 3.212 22.051 -11.339 1.00 72.25 201 LEU A CA 1
ATOM 1534 C C . LEU A 1 201 ? 4.407 22.616 -12.117 1.00 72.25 201 LEU A C 1
ATOM 1536 O O . LEU A 1 201 ? 4.625 22.243 -13.268 1.00 72.25 201 LEU A O 1
ATOM 1540 N N . SER A 1 202 ? 5.185 23.514 -11.511 1.00 70.44 202 SER A N 1
ATOM 1541 C CA . SER A 1 202 ? 6.339 24.139 -12.171 1.00 70.44 202 SER A CA 1
ATOM 1542 C C . SER A 1 202 ? 7.436 23.118 -12.479 1.00 70.44 202 SER A C 1
ATOM 1544 O O . SER A 1 202 ? 7.955 23.102 -13.594 1.00 70.44 202 SER A O 1
ATOM 1546 N N . GLY A 1 203 ? 7.739 22.224 -11.530 1.00 70.50 203 GLY A N 1
ATOM 1547 C CA . GLY A 1 203 ? 8.687 21.124 -11.734 1.00 70.50 203 GLY A CA 1
ATOM 1548 C C . GLY A 1 203 ? 8.204 20.125 -12.785 1.00 70.50 203 GLY A C 1
ATOM 1549 O O . GLY A 1 203 ? 8.963 19.717 -13.661 1.00 70.50 203 GLY A O 1
ATOM 1550 N N . HIS A 1 204 ? 6.909 19.799 -12.770 1.00 75.44 204 HIS A N 1
ATOM 1551 C CA . HIS A 1 204 ? 6.298 18.925 -13.776 1.00 75.44 204 HIS A CA 1
ATOM 1552 C C . HIS A 1 204 ? 6.403 19.497 -15.200 1.00 75.44 204 HIS A C 1
ATOM 1554 O O . HIS A 1 204 ? 6.851 18.807 -16.117 1.00 75.44 204 HIS A O 1
ATOM 1560 N N . ARG A 1 205 ? 6.114 20.794 -15.377 1.00 73.00 205 ARG A N 1
ATOM 1561 C CA . ARG A 1 205 ? 6.271 21.489 -16.668 1.00 73.00 205 ARG A CA 1
ATOM 1562 C C . ARG A 1 205 ? 7.726 21.536 -17.135 1.00 73.00 205 ARG A C 1
ATOM 1564 O O . ARG A 1 205 ? 7.984 21.315 -18.315 1.00 73.00 205 ARG A O 1
ATOM 1571 N N . LEU A 1 206 ? 8.671 21.780 -16.225 1.00 71.00 206 LEU A N 1
ATOM 1572 C CA . LEU A 1 206 ? 10.107 21.742 -16.526 1.00 71.00 206 LEU A CA 1
ATOM 1573 C C . LEU A 1 206 ? 10.549 20.346 -16.984 1.00 71.00 206 LEU A C 1
ATOM 1575 O O . LEU A 1 206 ? 11.292 20.229 -17.957 1.00 71.00 206 LEU A O 1
ATOM 1579 N N . ALA A 1 207 ? 10.048 19.284 -16.348 1.00 69.19 207 ALA A N 1
ATOM 1580 C CA . ALA A 1 207 ? 10.302 17.909 -16.775 1.00 69.19 207 ALA A CA 1
ATOM 1581 C C . ALA A 1 207 ? 9.800 17.667 -18.206 1.00 69.19 207 ALA A C 1
ATOM 1583 O O . ALA A 1 207 ? 10.509 17.110 -19.042 1.00 69.19 207 ALA A O 1
ATOM 1584 N N . GLN A 1 208 ? 8.594 18.138 -18.521 1.00 70.00 208 GLN A N 1
ATOM 1585 C CA . GLN A 1 208 ? 8.036 18.015 -19.865 1.00 70.00 208 GLN A CA 1
ATOM 1586 C C . GLN A 1 208 ? 8.870 18.785 -20.906 1.00 70.00 208 GLN A C 1
ATOM 1588 O O . GLN A 1 208 ? 9.127 18.269 -21.992 1.00 70.00 208 GLN A O 1
ATOM 1593 N N . GLN A 1 209 ? 9.344 19.987 -20.564 1.00 67.56 209 GLN A N 1
ATOM 1594 C CA . GLN A 1 209 ? 10.209 20.807 -21.424 1.00 67.56 209 GLN A CA 1
ATOM 1595 C C . GLN A 1 209 ? 11.594 20.187 -21.656 1.00 67.56 209 GLN A C 1
ATOM 1597 O O . GLN A 1 209 ? 12.159 20.349 -22.733 1.00 67.56 209 GLN A O 1
ATOM 1602 N N . GLN A 1 210 ? 12.124 19.431 -20.690 1.00 69.88 210 GLN A N 1
ATOM 1603 C CA . GLN A 1 210 ? 13.379 18.679 -20.828 1.00 69.88 210 GLN A CA 1
ATOM 1604 C C . GLN A 1 210 ? 13.244 17.393 -21.670 1.00 69.88 210 GLN A C 1
ATOM 1606 O O . GLN A 1 210 ? 14.183 16.603 -21.738 1.00 69.88 210 GLN A O 1
ATOM 1611 N N . GLY A 1 211 ? 12.098 17.169 -22.324 1.00 60.88 211 GLY A N 1
ATOM 1612 C CA . GLY A 1 211 ? 11.892 16.055 -23.253 1.00 60.88 211 GLY A CA 1
ATOM 1613 C C . GLY A 1 211 ? 11.419 14.753 -22.601 1.00 60.88 211 GLY A C 1
ATOM 1614 O O . GLY A 1 211 ? 11.360 13.721 -23.270 1.00 60.88 211 GLY A O 1
ATOM 1615 N N . TYR A 1 212 ? 11.038 14.764 -21.319 1.00 66.38 212 TYR A N 1
ATOM 1616 C CA . TYR A 1 212 ? 10.400 13.599 -20.709 1.00 66.38 212 TYR A CA 1
ATOM 1617 C C . TYR A 1 212 ? 8.958 13.468 -21.227 1.00 66.38 212 TYR A C 1
ATOM 1619 O O . TYR A 1 212 ? 8.094 14.278 -20.901 1.00 66.38 212 TYR A O 1
ATOM 1627 N N . SER A 1 213 ? 8.656 12.414 -21.995 1.00 68.69 213 SER A N 1
ATOM 1628 C CA . SER A 1 213 ? 7.286 12.126 -22.458 1.00 68.69 213 SER A CA 1
ATOM 1629 C C . SER A 1 213 ? 6.407 11.614 -21.307 1.00 68.69 213 SER A C 1
ATOM 1631 O O . SER A 1 213 ? 6.349 10.414 -21.033 1.00 68.69 213 SER A O 1
ATOM 1633 N N . LEU A 1 214 ? 5.773 12.531 -20.570 1.00 72.12 214 LEU A N 1
ATOM 1634 C CA . LEU A 1 214 ? 4.948 12.226 -19.387 1.00 72.12 214 LEU A CA 1
ATOM 1635 C C . LEU A 1 214 ? 3.591 11.594 -19.741 1.00 72.12 214 LEU A C 1
ATOM 1637 O O . LEU A 1 214 ? 3.046 10.838 -18.947 1.00 72.12 214 LEU A O 1
ATOM 1641 N N . HIS A 1 215 ? 3.092 11.826 -2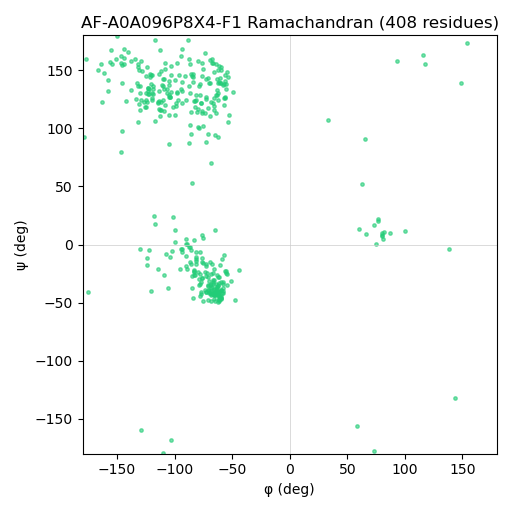0.958 1.00 68.81 215 HIS A N 1
ATOM 1642 C CA . HIS A 1 215 ? 1.798 11.315 -21.444 1.00 68.81 215 HIS A CA 1
ATOM 1643 C C . HIS A 1 215 ? 1.746 9.794 -21.617 1.00 68.81 215 HIS A C 1
ATOM 1645 O O . HIS A 1 215 ? 0.669 9.218 -21.722 1.00 68.81 215 HIS A O 1
ATOM 1651 N N . SER A 1 216 ? 2.908 9.141 -21.653 1.00 81.75 216 SER A N 1
ATOM 1652 C CA . SER A 1 216 ? 3.018 7.684 -21.770 1.00 81.75 216 SER A CA 1
ATOM 1653 C C . SER A 1 216 ? 3.138 6.972 -20.421 1.00 81.75 216 SER A C 1
ATOM 1655 O O . SER A 1 216 ? 3.128 5.749 -20.392 1.00 81.75 216 SER A O 1
ATOM 1657 N N . VAL A 1 217 ? 3.267 7.703 -19.310 1.00 89.00 217 VAL A N 1
ATOM 1658 C CA . VAL A 1 217 ? 3.615 7.110 -18.014 1.00 89.00 217 VAL A CA 1
ATOM 1659 C C . VAL A 1 217 ? 2.399 6.467 -17.364 1.00 89.00 217 VAL A C 1
ATOM 1661 O O . VAL A 1 217 ? 1.453 7.155 -16.997 1.00 89.00 217 VAL A O 1
ATOM 1664 N N . GLU A 1 218 ? 2.451 5.156 -17.170 1.00 91.69 218 GLU A N 1
ATOM 1665 C CA . GLU A 1 218 ? 1.486 4.421 -16.353 1.00 91.69 218 GLU A CA 1
ATOM 1666 C C . GLU A 1 218 ? 1.912 4.417 -14.890 1.00 91.69 218 GLU A C 1
ATOM 1668 O O . GLU A 1 218 ? 3.089 4.587 -14.560 1.00 91.69 218 GLU A O 1
ATOM 1673 N N . VAL A 1 219 ? 0.937 4.246 -14.007 1.00 92.81 219 VAL A N 1
ATOM 1674 C CA . VAL A 1 219 ? 1.128 4.331 -12.563 1.00 92.81 219 VAL A CA 1
ATOM 1675 C C . VAL A 1 219 ? 0.346 3.197 -11.923 1.00 92.81 219 VAL A C 1
ATOM 1677 O O . VAL A 1 219 ? -0.807 2.964 -12.281 1.00 92.81 219 VAL A O 1
ATOM 1680 N N . THR A 1 220 ? 0.972 2.473 -10.999 1.00 93.62 220 THR A N 1
ATOM 1681 C CA . THR A 1 220 ? 0.258 1.464 -10.213 1.00 93.62 220 THR A CA 1
ATOM 1682 C C . THR A 1 220 ? -0.594 2.144 -9.142 1.00 93.62 220 THR A C 1
ATOM 1684 O O . THR A 1 220 ? -0.291 3.268 -8.728 1.00 93.62 220 THR A O 1
ATOM 1687 N N . PRO A 1 221 ? -1.660 1.496 -8.645 1.00 93.25 221 PRO A N 1
ATOM 1688 C CA . PRO A 1 221 ? -2.434 2.098 -7.576 1.00 93.25 221 PRO A CA 1
ATOM 1689 C C . PRO A 1 221 ? -1.552 2.320 -6.329 1.00 93.25 221 PRO A C 1
ATOM 1691 O O . PRO A 1 221 ? -0.675 1.498 -6.030 1.00 93.25 221 PRO A O 1
ATOM 1694 N N . PRO A 1 222 ? -1.762 3.430 -5.600 1.00 94.81 222 PRO A N 1
ATOM 1695 C CA . PRO A 1 222 ? -0.886 3.827 -4.507 1.00 94.81 222 PRO A CA 1
ATOM 1696 C C . PRO A 1 222 ? -1.004 2.881 -3.313 1.00 94.81 222 PRO A C 1
ATOM 1698 O O . PRO A 1 222 ? -2.015 2.194 -3.142 1.00 94.81 222 PRO A O 1
ATOM 1701 N N . VAL A 1 223 ? 0.022 2.885 -2.464 1.00 95.50 223 VAL A N 1
ATOM 1702 C CA . VAL A 1 223 ? 0.031 2.183 -1.172 1.00 95.50 223 VAL A CA 1
ATOM 1703 C C . VAL A 1 223 ? 0.451 3.127 -0.054 1.00 95.50 223 VAL A C 1
ATOM 1705 O O . VAL A 1 223 ? 1.140 4.117 -0.294 1.00 95.50 223 VAL A O 1
ATOM 1708 N N . SER A 1 224 ? 0.079 2.794 1.179 1.00 93.94 224 SER A N 1
ATOM 1709 C CA . SER A 1 224 ? 0.523 3.517 2.372 1.00 93.94 224 SER A CA 1
ATOM 1710 C C . SER A 1 224 ? 1.502 2.695 3.203 1.00 93.94 224 SER A C 1
ATOM 1712 O O . SER A 1 224 ? 1.277 1.494 3.400 1.00 93.94 224 SER A O 1
ATOM 1714 N N . LEU A 1 225 ? 2.508 3.356 3.774 1.00 92.44 225 LEU A N 1
ATOM 1715 C CA . LEU A 1 225 ? 3.375 2.802 4.816 1.00 92.44 225 LEU A CA 1
ATOM 1716 C C . LEU A 1 225 ? 3.188 3.508 6.149 1.00 92.44 225 LEU A C 1
ATOM 1718 O O . LEU A 1 225 ? 2.943 4.710 6.196 1.00 92.44 225 LEU A O 1
ATOM 1722 N N . GLN A 1 226 ? 3.331 2.760 7.244 1.00 87.56 226 GLN A N 1
ATOM 1723 C CA . GLN A 1 226 ? 3.389 3.366 8.567 1.00 87.56 226 GLN A CA 1
ATOM 1724 C C . GLN A 1 226 ? 4.609 4.285 8.654 1.00 87.56 226 GLN A C 1
ATOM 1726 O O . GLN A 1 226 ? 5.732 3.873 8.349 1.00 87.56 226 GLN A O 1
ATOM 1731 N N . ARG A 1 227 ? 4.404 5.517 9.123 1.00 85.31 227 ARG A N 1
ATOM 1732 C CA . ARG A 1 227 ? 5.529 6.415 9.349 1.00 85.31 227 ARG A CA 1
ATOM 1733 C C . ARG A 1 227 ? 6.371 5.960 10.536 1.00 85.31 227 ARG A C 1
ATOM 1735 O O . ARG A 1 227 ? 5.845 5.598 11.590 1.00 85.31 227 ARG A O 1
ATOM 1742 N N . VAL A 1 228 ? 7.686 6.057 10.361 1.00 84.06 228 VAL A N 1
ATOM 1743 C CA . VAL A 1 228 ? 8.681 5.905 11.425 1.00 84.06 228 VAL A CA 1
ATOM 1744 C C . VAL A 1 228 ? 9.016 7.292 11.986 1.00 84.06 228 VAL A C 1
ATOM 1746 O O . VAL A 1 228 ? 9.280 8.190 11.187 1.00 84.06 228 VAL A O 1
ATOM 1749 N N . PRO A 1 229 ? 9.026 7.490 13.318 1.00 83.00 229 PRO A N 1
ATOM 1750 C CA . PRO A 1 229 ? 9.381 8.776 13.915 1.00 83.00 229 PRO A CA 1
ATOM 1751 C C . PRO A 1 229 ? 10.831 9.150 13.585 1.00 83.00 229 PRO A C 1
ATOM 1753 O O . PRO A 1 229 ? 11.742 8.332 13.741 1.00 83.00 229 PRO A O 1
ATOM 1756 N N . GLU A 1 230 ? 11.051 10.391 13.154 1.00 80.88 230 GLU A N 1
ATOM 1757 C CA . GLU A 1 230 ? 12.388 10.890 12.797 1.00 80.88 230 GLU A CA 1
ATOM 1758 C C . GLU A 1 230 ? 12.922 11.908 13.796 1.00 80.88 230 GLU A C 1
ATOM 1760 O O . GLU A 1 230 ? 14.134 12.032 13.975 1.00 80.88 230 GLU A O 1
ATOM 1765 N N . THR A 1 231 ? 12.026 12.607 14.490 1.00 81.94 231 THR A N 1
ATOM 1766 C CA . THR A 1 231 ? 12.392 13.600 15.503 1.00 81.94 231 THR A CA 1
ATOM 1767 C C . THR A 1 231 ? 12.091 13.109 16.917 1.00 81.94 231 THR A C 1
ATOM 1769 O O . THR A 1 231 ? 11.201 12.288 17.142 1.00 81.94 231 THR A O 1
ATOM 1772 N N . ALA A 1 232 ? 12.789 13.664 17.913 1.00 81.88 232 ALA A N 1
ATOM 1773 C CA . ALA A 1 232 ? 12.512 13.376 19.323 1.00 81.88 232 ALA A CA 1
ATOM 1774 C C . ALA A 1 232 ? 11.063 13.721 19.723 1.00 81.88 232 ALA A C 1
ATOM 1776 O O . ALA A 1 232 ? 10.467 13.035 20.552 1.00 81.88 232 ALA A O 1
ATOM 1777 N N . ASN A 1 233 ? 10.480 14.755 19.104 1.00 81.25 233 ASN A N 1
ATOM 1778 C CA . ASN A 1 233 ? 9.085 15.136 19.320 1.00 81.25 233 ASN A CA 1
ATOM 1779 C C . ASN A 1 233 ? 8.112 14.084 18.762 1.00 81.25 233 ASN A C 1
ATOM 1781 O O . ASN A 1 233 ? 7.109 13.768 19.392 1.00 81.25 233 ASN A O 1
ATOM 1785 N N . GLU A 1 234 ? 8.410 13.515 17.594 1.00 81.50 234 GLU A N 1
ATOM 1786 C CA . GLU A 1 234 ? 7.616 12.424 17.024 1.00 81.50 234 GLU A CA 1
ATOM 1787 C C . GLU A 1 234 ? 7.745 11.126 17.815 1.00 81.50 234 GLU A C 1
ATOM 1789 O O . GLU A 1 234 ? 6.754 10.423 17.979 1.00 81.50 234 GLU A O 1
ATOM 1794 N N . LEU A 1 235 ? 8.922 10.838 18.372 1.00 84.69 235 LEU A N 1
ATOM 1795 C CA . LEU A 1 235 ? 9.139 9.646 19.192 1.00 84.69 235 LEU A CA 1
ATOM 1796 C C . LEU A 1 235 ? 8.258 9.625 20.455 1.00 84.69 235 LEU A C 1
ATOM 1798 O O . LEU A 1 235 ? 7.913 8.558 20.955 1.00 84.69 235 LEU A O 1
ATOM 1802 N N . ALA A 1 236 ? 7.875 10.800 20.965 1.00 81.44 236 ALA A N 1
ATOM 1803 C CA . ALA A 1 236 ? 6.967 10.938 22.101 1.00 81.44 236 ALA A CA 1
ATOM 1804 C C . ALA A 1 236 ? 5.478 10.807 21.722 1.00 81.44 236 ALA A C 1
ATOM 1806 O O . ALA A 1 236 ? 4.629 10.665 22.608 1.00 81.44 236 ALA A O 1
ATOM 1807 N N . LYS A 1 237 ? 5.134 10.877 20.428 1.00 79.31 237 LYS A N 1
ATOM 1808 C CA . LYS A 1 237 ? 3.751 10.757 19.953 1.00 79.31 237 LYS A CA 1
ATOM 1809 C C . LYS A 1 237 ? 3.369 9.278 19.793 1.00 79.31 237 LYS A C 1
ATOM 1811 O O . LYS A 1 237 ? 4.199 8.461 19.403 1.00 79.31 237 LYS A O 1
ATOM 1816 N N . PRO A 1 238 ? 2.099 8.912 20.042 1.00 79.25 238 PRO A N 1
ATOM 1817 C CA . PRO A 1 238 ? 1.587 7.600 19.658 1.00 79.25 238 PRO A CA 1
ATOM 1818 C C . PRO A 1 238 ? 1.772 7.366 18.153 1.00 79.25 238 PRO A C 1
ATOM 1820 O O . PRO A 1 238 ? 1.510 8.278 17.370 1.00 79.25 238 PRO A O 1
ATOM 1823 N N . MET A 1 239 ? 2.140 6.144 17.750 1.00 75.94 239 MET A N 1
ATOM 1824 C CA . MET A 1 239 ? 2.337 5.779 16.335 1.00 75.94 239 MET A CA 1
ATOM 1825 C C . MET A 1 239 ? 1.117 6.090 15.456 1.00 75.94 239 MET A C 1
ATOM 1827 O O . MET A 1 239 ? 1.283 6.501 14.314 1.00 75.94 239 MET A O 1
ATOM 1831 N N . SER A 1 240 ? -0.104 5.956 15.987 1.00 75.12 240 SER A N 1
ATOM 1832 C CA . SER A 1 240 ? -1.337 6.294 15.260 1.00 75.12 240 SER A CA 1
ATOM 1833 C C . SER A 1 240 ? -1.432 7.775 14.882 1.00 75.12 240 SER A C 1
ATOM 1835 O O . SER A 1 240 ? -2.006 8.104 13.858 1.00 75.12 240 SER A O 1
ATOM 1837 N N . ARG A 1 241 ? -0.804 8.673 15.653 1.00 79.94 241 ARG A N 1
ATOM 1838 C CA . ARG A 1 241 ? -0.751 10.119 15.367 1.00 79.94 241 ARG A CA 1
ATOM 1839 C C . ARG A 1 241 ? 0.431 10.527 14.493 1.00 79.94 241 ARG A C 1
ATOM 1841 O O . ARG A 1 241 ? 0.647 11.717 14.260 1.00 79.94 241 ARG A O 1
ATOM 1848 N N . LEU A 1 242 ? 1.264 9.569 14.086 1.00 80.94 242 LEU A N 1
ATOM 1849 C CA . LEU A 1 242 ? 2.326 9.822 13.117 1.00 80.94 242 LEU A CA 1
ATOM 1850 C C . LEU A 1 242 ? 1.806 9.796 11.677 1.00 80.94 242 LEU A C 1
ATOM 1852 O O . LEU A 1 242 ? 2.568 10.119 10.772 1.00 80.94 242 LEU A O 1
ATOM 1856 N N . GLY A 1 243 ? 0.544 9.427 11.463 1.00 85.56 243 GLY A N 1
ATOM 1857 C CA . GLY A 1 243 ? 0.019 9.255 10.122 1.00 85.56 243 GLY A CA 1
ATOM 1858 C C . GLY A 1 243 ? 0.821 8.215 9.339 1.00 85.56 243 GLY A C 1
ATOM 1859 O O . GLY A 1 243 ? 1.465 7.310 9.895 1.00 85.56 243 GLY A O 1
ATOM 1860 N N . ARG A 1 244 ? 0.767 8.334 8.021 1.00 89.69 244 ARG A N 1
ATOM 1861 C CA . ARG A 1 244 ? 1.318 7.383 7.066 1.00 89.69 244 ARG A CA 1
ATOM 1862 C C . ARG A 1 244 ? 1.959 8.126 5.906 1.00 89.69 244 ARG A C 1
ATOM 1864 O O . ARG A 1 244 ? 1.777 9.321 5.714 1.00 89.69 244 ARG A O 1
ATOM 1871 N N . ASP A 1 245 ? 2.742 7.393 5.137 1.00 91.19 245 ASP A N 1
ATOM 1872 C CA . ASP A 1 245 ? 3.359 7.905 3.924 1.00 91.19 245 ASP A CA 1
ATOM 1873 C C . ASP A 1 245 ? 2.650 7.309 2.712 1.00 91.19 245 ASP A C 1
ATOM 1875 O O . ASP A 1 245 ? 2.432 6.095 2.669 1.00 91.19 245 ASP A O 1
ATOM 1879 N N . ALA A 1 246 ? 2.324 8.141 1.724 1.00 93.38 246 ALA A N 1
ATOM 1880 C CA . ALA A 1 246 ? 1.760 7.701 0.453 1.00 93.38 246 ALA A CA 1
ATOM 1881 C C . ALA A 1 246 ? 2.886 7.415 -0.546 1.00 93.38 246 ALA A C 1
ATOM 1883 O O . ALA A 1 246 ? 3.725 8.278 -0.820 1.00 93.38 246 ALA A O 1
ATOM 1884 N N . ILE A 1 247 ? 2.907 6.199 -1.090 1.00 95.44 247 ILE A N 1
ATOM 1885 C CA . ILE A 1 247 ? 3.956 5.723 -1.991 1.00 95.44 247 ILE A CA 1
ATOM 1886 C C . ILE A 1 247 ? 3.354 5.369 -3.343 1.00 95.44 247 ILE A C 1
ATOM 1888 O O . ILE A 1 247 ? 2.341 4.674 -3.446 1.00 95.44 247 ILE A O 1
ATOM 1892 N N . PHE A 1 248 ? 4.036 5.837 -4.380 1.00 95.50 248 PHE A N 1
ATOM 1893 C CA . PHE A 1 248 ? 3.641 5.721 -5.773 1.00 95.50 248 PHE A CA 1
ATOM 1894 C C . PHE A 1 248 ? 4.758 5.054 -6.567 1.00 95.50 248 PHE A C 1
ATOM 1896 O O . PHE A 1 248 ? 5.935 5.298 -6.293 1.00 95.50 248 PHE A O 1
ATOM 1903 N N . LEU A 1 249 ? 4.391 4.256 -7.567 1.00 96.38 249 LEU A N 1
ATOM 1904 C CA . LEU A 1 249 ? 5.312 3.643 -8.519 1.00 96.38 249 LEU A CA 1
ATOM 1905 C C . LEU A 1 249 ? 4.810 3.914 -9.937 1.00 96.38 249 LEU A C 1
ATOM 1907 O O . LEU A 1 249 ? 3.644 3.672 -10.246 1.00 96.38 249 LEU A O 1
ATOM 1911 N N . ASN A 1 250 ? 5.703 4.393 -10.797 1.00 94.94 250 ASN A N 1
ATOM 1912 C CA . ASN A 1 250 ? 5.405 4.624 -12.206 1.00 94.94 250 ASN A CA 1
ATOM 1913 C C . ASN A 1 250 ? 6.171 3.673 -13.133 1.00 94.94 250 ASN A C 1
ATOM 1915 O O . ASN A 1 250 ? 7.141 3.030 -12.727 1.00 94.94 250 ASN A O 1
ATOM 1919 N N . SER A 1 251 ? 5.763 3.636 -14.403 1.00 94.25 251 SER A N 1
ATOM 1920 C CA . SER A 1 251 ? 6.301 2.715 -15.411 1.00 94.25 251 SER A CA 1
ATOM 1921 C C . SER A 1 251 ? 7.793 2.860 -15.685 1.00 94.25 251 SER A C 1
ATOM 1923 O O . SER A 1 251 ? 8.439 1.936 -16.164 1.00 94.25 251 SER A O 1
ATOM 1925 N N . ARG A 1 252 ? 8.393 3.989 -15.304 1.00 92.81 252 ARG A N 1
ATOM 1926 C CA . ARG A 1 252 ? 9.838 4.231 -15.424 1.00 92.81 252 ARG A CA 1
ATOM 1927 C C . ARG A 1 252 ? 10.643 3.644 -14.258 1.00 92.81 252 ARG A C 1
ATOM 1929 O O . ARG A 1 252 ? 11.853 3.884 -14.172 1.00 92.81 252 ARG A O 1
ATOM 1936 N N . GLY A 1 253 ? 9.979 2.935 -13.343 1.00 94.06 253 GLY A N 1
ATOM 1937 C CA . GLY A 1 253 ? 10.562 2.395 -12.119 1.00 94.06 253 GLY A CA 1
ATOM 1938 C C . GLY A 1 253 ? 10.847 3.468 -11.069 1.00 94.06 253 GLY A C 1
ATOM 1939 O O . GLY A 1 253 ? 11.653 3.240 -10.161 1.00 94.06 253 GLY A O 1
ATOM 1940 N N . GLU A 1 254 ? 10.255 4.660 -11.188 1.00 94.25 254 GLU A N 1
ATOM 1941 C CA . GLU A 1 254 ? 10.404 5.718 -10.191 1.00 94.25 254 GLU A CA 1
ATOM 1942 C C . GLU A 1 254 ? 9.426 5.462 -9.046 1.00 94.25 254 GLU A C 1
ATOM 1944 O O . GLU A 1 254 ? 8.217 5.366 -9.258 1.00 94.25 254 GLU A O 1
ATOM 1949 N N . MET A 1 255 ? 9.965 5.363 -7.832 1.00 95.88 255 MET A N 1
ATOM 1950 C CA . MET A 1 255 ? 9.176 5.311 -6.610 1.00 95.88 255 MET A CA 1
ATOM 1951 C C . MET A 1 255 ? 9.245 6.662 -5.916 1.00 95.88 255 MET A C 1
ATOM 1953 O O . MET A 1 255 ? 10.339 7.171 -5.649 1.00 95.88 255 MET A O 1
ATOM 1957 N N . THR A 1 256 ? 8.082 7.218 -5.603 1.00 94.38 256 THR A N 1
ATOM 1958 C CA . THR A 1 256 ? 7.947 8.532 -4.974 1.00 94.38 256 THR A CA 1
ATOM 1959 C C . THR A 1 256 ? 7.160 8.400 -3.681 1.00 94.38 256 THR A C 1
ATOM 1961 O O . THR A 1 256 ? 6.128 7.735 -3.662 1.00 94.38 256 THR A O 1
ATOM 1964 N N . CYS A 1 257 ? 7.642 9.041 -2.618 1.00 93.56 257 CYS A N 1
ATOM 1965 C CA . CYS A 1 257 ? 7.001 9.057 -1.310 1.00 93.56 257 CYS A CA 1
ATOM 1966 C C . CYS A 1 257 ? 6.628 10.479 -0.899 1.00 93.56 257 CYS A C 1
ATOM 1968 O O . CYS A 1 257 ? 7.469 11.387 -0.936 1.00 93.56 257 CYS A O 1
ATOM 1970 N N . TYR A 1 258 ? 5.377 10.642 -0.486 1.00 90.81 258 TYR A N 1
ATOM 1971 C CA . TYR A 1 258 ? 4.816 11.890 0.004 1.00 90.81 258 TYR A CA 1
ATOM 1972 C C . TYR A 1 258 ? 4.313 11.761 1.435 1.00 90.81 258 TYR A C 1
ATOM 1974 O O . TYR A 1 258 ? 3.772 10.732 1.842 1.00 90.81 258 TYR A O 1
ATOM 1982 N N . ASP A 1 259 ? 4.473 12.863 2.157 1.00 84.81 259 ASP A N 1
ATOM 1983 C CA . ASP A 1 259 ? 3.794 13.144 3.409 1.00 84.81 259 ASP A CA 1
ATOM 1984 C C . ASP A 1 259 ? 2.582 14.047 3.136 1.00 84.81 259 ASP A C 1
ATOM 1986 O O . ASP A 1 259 ? 2.730 15.057 2.445 1.00 84.81 259 ASP A O 1
ATOM 1990 N N . ALA A 1 260 ? 1.405 13.708 3.672 1.00 68.19 260 ALA A N 1
ATOM 1991 C CA . ALA A 1 260 ? 0.240 14.592 3.607 1.00 68.19 260 ALA A CA 1
ATOM 1992 C C . ALA A 1 260 ? 0.221 15.666 4.712 1.00 68.19 260 ALA A C 1
ATOM 1994 O O . ALA A 1 260 ? -0.375 16.715 4.499 1.00 68.19 260 ALA A O 1
ATOM 1995 N N . ARG A 1 261 ? 0.909 15.465 5.849 1.00 69.06 261 ARG A N 1
ATOM 1996 C CA . ARG A 1 261 ? 0.914 16.411 6.986 1.00 69.06 261 ARG A CA 1
ATOM 1997 C C . ARG A 1 261 ? 1.523 17.763 6.644 1.00 69.06 261 ARG A C 1
ATOM 1999 O O . ARG A 1 261 ? 1.011 18.795 7.063 1.00 69.06 261 ARG A O 1
ATOM 2006 N N . ASP A 1 262 ? 2.626 17.746 5.902 1.00 61.75 262 ASP A N 1
ATOM 2007 C CA . ASP A 1 262 ? 3.469 18.928 5.698 1.00 61.75 262 ASP A CA 1
ATOM 2008 C C . ASP A 1 262 ? 3.217 19.644 4.357 1.00 61.75 262 ASP A C 1
ATOM 2010 O O . ASP A 1 262 ? 3.999 20.512 3.975 1.00 61.75 262 ASP A O 1
ATOM 2014 N N . GLY A 1 263 ? 2.133 19.314 3.642 1.00 57.00 263 GLY A N 1
ATOM 2015 C CA . GLY A 1 263 ? 1.707 20.036 2.436 1.00 57.00 263 GLY A CA 1
ATOM 2016 C C . GLY A 1 263 ? 2.690 19.935 1.259 1.00 57.00 263 GLY A C 1
ATOM 2017 O O . GLY A 1 263 ? 3.572 20.768 1.072 1.00 57.00 263 GLY A O 1
ATOM 2018 N N . GLU A 1 264 ? 2.503 18.925 0.406 1.00 64.38 264 GLU A N 1
ATOM 2019 C CA . GLU A 1 264 ? 3.268 18.702 -0.841 1.00 64.38 264 GLU A CA 1
ATOM 2020 C C . GLU A 1 264 ? 4.764 18.362 -0.694 1.00 64.38 264 GLU A C 1
ATOM 2022 O O . GLU A 1 264 ? 5.486 18.250 -1.695 1.00 64.38 264 GLU A O 1
ATOM 2027 N N . GLN A 1 265 ? 5.250 18.110 0.525 1.00 74.75 265 GLN A N 1
ATOM 2028 C CA . GLN A 1 265 ? 6.650 17.748 0.744 1.00 74.75 265 GLN A CA 1
ATOM 2029 C C . GLN A 1 265 ? 6.930 16.293 0.357 1.00 74.75 265 GLN A C 1
ATOM 2031 O O . GLN A 1 265 ? 6.474 15.324 0.968 1.00 74.75 265 GLN A O 1
ATOM 2036 N N . ARG A 1 266 ? 7.738 16.141 -0.694 1.00 87.44 266 ARG A N 1
ATOM 2037 C CA . ARG A 1 266 ? 8.247 14.849 -1.150 1.00 87.44 266 ARG A CA 1
ATOM 2038 C C . ARG A 1 266 ? 9.361 14.389 -0.218 1.00 87.44 266 ARG A C 1
ATOM 2040 O O . ARG A 1 266 ? 10.425 15.004 -0.203 1.00 87.44 266 ARG A O 1
ATOM 2047 N N . ARG A 1 267 ? 9.150 13.284 0.497 1.00 88.38 267 ARG A N 1
ATOM 2048 C CA . ARG A 1 267 ? 10.127 12.746 1.459 1.00 88.38 267 ARG A CA 1
ATOM 2049 C C . ARG A 1 267 ? 11.342 12.161 0.757 1.00 88.38 267 ARG A C 1
ATOM 2051 O O . ARG A 1 267 ? 12.485 12.437 1.107 1.00 88.38 267 ARG A O 1
ATOM 2058 N N . TRP A 1 268 ? 11.084 11.348 -0.260 1.00 91.75 268 TRP A N 1
ATOM 2059 C CA . TRP A 1 268 ? 12.120 10.755 -1.088 1.00 91.75 268 TRP A CA 1
ATOM 2060 C C . TRP A 1 268 ? 11.571 10.386 -2.462 1.00 91.75 268 TRP A C 1
ATOM 2062 O O . TRP A 1 268 ? 10.371 10.190 -2.664 1.00 91.75 268 TRP A O 1
ATOM 2072 N N . GLN A 1 269 ? 12.482 10.296 -3.426 1.00 92.88 269 GLN A N 1
ATOM 2073 C CA . GLN A 1 269 ? 12.207 9.759 -4.748 1.00 92.88 269 GLN A CA 1
ATOM 2074 C C . GLN A 1 269 ? 13.417 8.967 -5.220 1.00 92.88 269 GLN A C 1
ATOM 2076 O O . GLN A 1 269 ? 14.526 9.496 -5.317 1.00 92.88 269 GLN A O 1
ATOM 2081 N N . ILE A 1 270 ? 13.202 7.701 -5.547 1.00 93.62 270 ILE A N 1
ATOM 2082 C CA . ILE A 1 270 ? 14.256 6.785 -5.979 1.00 93.62 270 ILE A CA 1
ATOM 2083 C C . ILE A 1 270 ? 13.901 6.200 -7.340 1.00 93.62 270 ILE A C 1
ATOM 2085 O O . ILE A 1 270 ? 12.733 6.081 -7.697 1.00 93.62 270 ILE A O 1
ATOM 2089 N N . ARG A 1 271 ? 14.922 5.830 -8.112 1.00 93.50 271 ARG A N 1
ATOM 2090 C CA . ARG A 1 271 ? 14.737 5.033 -9.325 1.00 93.50 271 ARG A CA 1
ATOM 2091 C C . ARG A 1 271 ? 15.145 3.601 -9.030 1.00 93.50 271 ARG A C 1
ATOM 2093 O O . ARG A 1 271 ? 16.209 3.349 -8.460 1.00 93.50 271 ARG A O 1
ATOM 2100 N N . THR A 1 272 ? 14.279 2.681 -9.402 1.00 96.00 272 THR A N 1
ATOM 2101 C CA . THR A 1 272 ? 14.434 1.248 -9.200 1.00 96.00 272 THR A CA 1
ATOM 2102 C C . THR A 1 272 ? 14.512 0.538 -10.548 1.00 96.00 272 THR A C 1
ATOM 2104 O O . THR A 1 272 ? 14.402 1.168 -11.596 1.00 96.00 272 THR A O 1
ATOM 2107 N N . THR A 1 273 ? 14.743 -0.770 -10.508 1.00 96.75 273 THR A N 1
ATOM 2108 C CA . THR A 1 273 ? 14.675 -1.662 -11.674 1.00 96.75 273 THR A CA 1
ATOM 2109 C C . THR A 1 273 ? 13.271 -2.247 -11.872 1.00 96.75 273 THR A C 1
ATOM 2111 O O . THR A 1 273 ? 13.083 -3.147 -12.690 1.00 96.75 273 THR A O 1
ATOM 2114 N N . ALA A 1 274 ? 12.290 -1.821 -11.067 1.00 97.25 274 ALA A N 1
ATOM 2115 C CA . ALA A 1 274 ? 10.898 -2.244 -11.172 1.00 97.25 274 ALA A CA 1
ATOM 2116 C C . ALA A 1 274 ? 10.155 -1.383 -12.213 1.00 97.25 274 ALA A C 1
ATOM 2118 O O . ALA A 1 274 ? 9.136 -0.770 -11.914 1.00 97.25 274 ALA A O 1
ATOM 2119 N N . ASP A 1 275 ? 10.710 -1.293 -13.422 1.00 95.62 275 ASP A N 1
ATOM 2120 C CA . ASP A 1 275 ? 10.126 -0.603 -14.575 1.00 95.62 275 ASP A CA 1
ATOM 2121 C C . ASP A 1 275 ? 9.335 -1.562 -15.482 1.00 95.62 275 ASP A C 1
ATOM 2123 O O . ASP A 1 275 ? 9.472 -2.787 -15.395 1.00 95.62 275 ASP A O 1
ATOM 2127 N N . TRP A 1 276 ? 8.469 -1.003 -16.329 1.00 94.81 276 TRP A N 1
ATOM 2128 C CA . TRP A 1 276 ? 7.729 -1.730 -17.361 1.00 94.81 276 TRP A CA 1
ATOM 2129 C C . TRP A 1 276 ? 7.412 -0.823 -18.551 1.00 94.81 276 TRP A C 1
ATOM 2131 O O . TRP A 1 276 ? 7.389 0.404 -18.440 1.00 94.81 276 TRP A O 1
ATOM 2141 N N . ASN A 1 277 ? 7.137 -1.438 -19.698 1.00 91.12 277 ASN A N 1
ATOM 2142 C CA . ASN A 1 277 ? 6.695 -0.718 -20.882 1.00 91.12 277 ASN A CA 1
ATOM 2143 C C . ASN A 1 277 ? 5.179 -0.471 -20.815 1.00 91.12 277 ASN A C 1
ATOM 2145 O O . ASN A 1 277 ? 4.416 -1.431 -20.710 1.00 91.12 277 ASN A O 1
ATOM 2149 N N . PRO A 1 278 ? 4.728 0.791 -20.900 1.00 88.88 278 PRO A N 1
ATOM 2150 C CA . PRO A 1 278 ? 3.307 1.121 -20.943 1.00 88.88 278 PRO A CA 1
ATOM 2151 C C . PRO A 1 278 ? 2.586 0.512 -22.151 1.00 88.88 278 PRO A C 1
ATOM 2153 O O . PRO A 1 278 ? 3.083 0.596 -23.276 1.00 88.88 278 PRO A O 1
ATOM 2156 N N . GLY A 1 279 ? 1.370 0.009 -21.950 1.00 81.81 279 GLY A N 1
ATOM 2157 C CA . GLY A 1 279 ? 0.513 -0.554 -22.998 1.00 81.81 279 GLY A CA 1
ATOM 2158 C C . GLY A 1 279 ? 0.846 -1.987 -23.419 1.00 81.81 279 GLY A C 1
ATOM 2159 O O . GLY A 1 279 ? 0.288 -2.468 -24.402 1.00 81.81 279 GLY A O 1
ATOM 2160 N N . GLU A 1 280 ? 1.745 -2.675 -22.713 1.00 84.25 280 GLU A N 1
ATOM 2161 C CA . GLU A 1 280 ? 1.912 -4.121 -22.860 1.00 84.25 280 GLU A CA 1
ATOM 2162 C C . GLU A 1 280 ? 0.912 -4.855 -21.951 1.00 84.25 280 GLU A C 1
ATOM 2164 O O . GLU A 1 280 ? 1.206 -5.129 -20.790 1.00 84.25 280 GLU A O 1
ATOM 2169 N N . ASP A 1 281 ? -0.245 -5.249 -22.501 1.00 72.62 281 ASP A N 1
ATOM 2170 C CA . ASP A 1 281 ? -1.334 -5.955 -21.784 1.00 72.62 281 ASP A CA 1
ATOM 2171 C C . ASP A 1 281 ? -0.902 -7.281 -21.119 1.00 72.62 281 ASP A C 1
ATOM 2173 O O . ASP A 1 281 ? -1.656 -7.923 -20.391 1.00 72.62 281 ASP A O 1
ATOM 2177 N N . ALA A 1 282 ? 0.314 -7.750 -21.402 1.00 82.50 282 ALA A N 1
ATOM 2178 C CA . ALA A 1 282 ? 0.869 -8.967 -20.837 1.00 82.50 282 ALA A CA 1
ATOM 2179 C C . ALA A 1 282 ? 1.469 -8.810 -19.439 1.00 82.50 282 ALA A C 1
ATOM 2181 O O . ALA A 1 282 ? 1.777 -9.837 -18.828 1.00 82.50 282 ALA A O 1
ATOM 2182 N N . ILE A 1 283 ? 1.670 -7.575 -18.982 1.00 90.75 283 ILE A N 1
ATOM 2183 C CA . ILE A 1 283 ? 2.397 -7.257 -17.759 1.00 90.75 283 ILE A CA 1
ATOM 2184 C C . ILE A 1 283 ? 1.427 -6.636 -16.762 1.00 90.75 283 ILE A C 1
ATOM 2186 O O . ILE A 1 283 ? 0.851 -5.586 -17.024 1.00 90.75 283 ILE A O 1
ATOM 2190 N N . GLU A 1 284 ? 1.305 -7.248 -15.589 1.00 92.50 284 GLU A N 1
ATOM 2191 C CA . GLU A 1 284 ? 0.589 -6.661 -14.456 1.00 92.50 284 GLU A CA 1
ATOM 2192 C C . GLU A 1 284 ? 1.588 -6.140 -13.410 1.00 92.50 284 GLU A C 1
ATOM 2194 O O . GLU A 1 284 ? 1.971 -6.876 -12.492 1.00 92.50 284 GLU A O 1
ATOM 2199 N N . PRO A 1 285 ? 2.074 -4.890 -13.541 1.00 94.75 285 PRO A N 1
ATOM 2200 C CA . PRO A 1 285 ? 2.922 -4.280 -12.525 1.00 94.75 285 PRO A CA 1
ATOM 2201 C C . PRO A 1 285 ? 2.120 -4.078 -11.237 1.00 94.75 285 PRO A C 1
ATOM 2203 O O . PRO A 1 285 ? 0.916 -3.817 -11.259 1.00 94.75 285 PRO A O 1
ATOM 2206 N N . SER A 1 286 ? 2.782 -4.162 -10.086 1.00 95.31 286 SER A N 1
ATOM 2207 C CA . SER A 1 286 ? 2.091 -4.002 -8.808 1.00 95.31 286 SER A CA 1
ATOM 2208 C C . SER A 1 286 ? 2.942 -3.314 -7.756 1.00 95.31 286 SER A C 1
ATOM 2210 O O . SER A 1 286 ? 4.172 -3.306 -7.793 1.00 95.31 286 SER A O 1
ATOM 2212 N N . LEU A 1 287 ? 2.244 -2.686 -6.819 1.00 96.31 287 LEU A N 1
ATOM 2213 C CA . LEU A 1 287 ? 2.815 -2.051 -5.648 1.00 96.31 287 LEU A CA 1
ATOM 2214 C C . LEU A 1 287 ? 2.025 -2.547 -4.445 1.00 96.31 287 LEU A C 1
ATOM 2216 O O . LEU A 1 287 ? 0.804 -2.364 -4.403 1.00 96.31 287 LEU A O 1
ATOM 2220 N N . THR A 1 288 ? 2.722 -3.176 -3.503 1.00 95.56 288 THR A N 1
ATOM 2221 C CA . THR A 1 288 ? 2.113 -3.831 -2.340 1.00 95.56 288 THR A CA 1
ATOM 2222 C C . THR A 1 288 ? 2.876 -3.430 -1.085 1.00 95.56 288 THR A C 1
ATOM 2224 O O . THR A 1 288 ? 4.095 -3.601 -1.023 1.00 95.56 288 THR A O 1
ATOM 2227 N N . SER A 1 289 ? 2.176 -2.889 -0.086 1.00 94.88 289 SER A N 1
ATOM 2228 C CA . SER A 1 289 ? 2.732 -2.682 1.253 1.00 94.88 289 SER A CA 1
ATOM 2229 C C . SER A 1 289 ? 2.398 -3.865 2.153 1.00 94.88 289 SER A C 1
ATOM 2231 O O . SER A 1 289 ? 1.299 -4.413 2.094 1.00 94.88 289 SER A O 1
ATOM 2233 N N . PHE A 1 290 ? 3.355 -4.272 2.980 1.00 93.88 290 PHE A N 1
ATOM 2234 C CA . PHE A 1 290 ? 3.186 -5.384 3.908 1.00 93.88 290 PHE A CA 1
ATOM 2235 C C . PHE A 1 290 ? 4.138 -5.262 5.095 1.00 93.88 290 PHE A C 1
ATOM 2237 O O . PHE A 1 290 ? 5.035 -4.418 5.112 1.00 93.88 290 PHE A O 1
ATOM 2244 N N . SER A 1 291 ? 3.888 -6.067 6.122 1.00 93.12 291 SER A N 1
ATOM 2245 C CA . SER A 1 291 ? 4.765 -6.221 7.278 1.00 93.12 291 SER A CA 1
ATOM 2246 C C . SER A 1 291 ? 5.670 -7.429 7.098 1.00 93.12 291 SER A C 1
ATOM 2248 O O . SER A 1 291 ? 5.223 -8.448 6.585 1.00 93.12 291 SER A O 1
ATOM 2250 N N . LEU A 1 292 ? 6.903 -7.378 7.596 1.00 91.88 292 LEU A N 1
ATOM 2251 C CA . L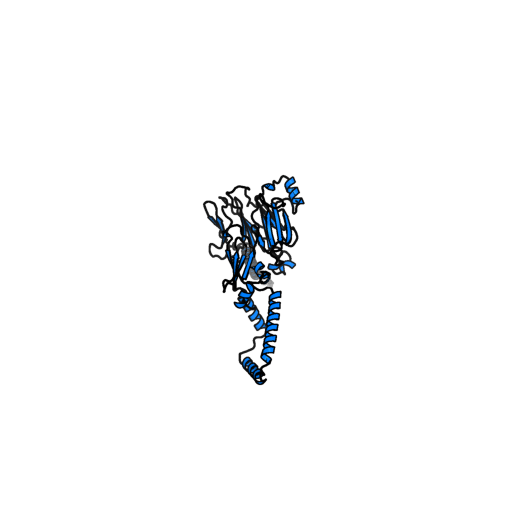EU A 1 292 ? 7.797 -8.549 7.576 1.00 91.88 292 LEU A CA 1
ATOM 2252 C C . LEU A 1 292 ? 7.317 -9.719 8.460 1.00 91.88 292 LEU A C 1
ATOM 2254 O O . LEU A 1 292 ? 7.741 -10.852 8.256 1.00 91.88 292 LEU A O 1
ATOM 2258 N N . HIS A 1 293 ? 6.453 -9.448 9.443 1.00 92.44 293 HIS A N 1
ATOM 2259 C CA . HIS A 1 293 ? 5.841 -10.449 10.325 1.00 92.44 293 HIS A CA 1
ATOM 2260 C C . HIS A 1 293 ? 4.346 -10.568 10.043 1.00 92.44 293 HIS A C 1
ATOM 2262 O O . HIS A 1 293 ? 3.695 -9.562 9.734 1.00 92.44 293 HIS A O 1
ATOM 2268 N N . VAL A 1 294 ? 3.789 -11.759 10.237 1.00 89.56 294 VAL A N 1
ATOM 2269 C CA . VAL A 1 294 ? 2.339 -11.982 10.180 1.00 89.56 294 VAL A CA 1
ATOM 2270 C C . VAL A 1 294 ? 1.637 -11.083 11.206 1.00 89.56 294 VAL A C 1
ATOM 2272 O O . VAL A 1 294 ? 2.106 -10.921 12.331 1.00 89.56 294 VAL A O 1
ATOM 2275 N N . ASN A 1 295 ? 0.521 -10.463 10.808 1.00 83.38 295 ASN A N 1
ATOM 2276 C CA . ASN A 1 295 ? -0.258 -9.502 11.610 1.00 83.38 295 ASN A CA 1
ATOM 2277 C C . ASN A 1 295 ? 0.503 -8.234 12.057 1.00 83.38 295 ASN A C 1
ATOM 2279 O O . ASN A 1 295 ? 0.026 -7.491 12.915 1.00 83.38 295 ASN A O 1
ATOM 2283 N N . GLY A 1 296 ? 1.681 -7.962 11.490 1.00 85.31 296 GLY A N 1
ATOM 2284 C CA . GLY A 1 296 ? 2.405 -6.716 11.726 1.00 85.31 296 GLY A CA 1
ATOM 2285 C C . GLY A 1 296 ? 1.776 -5.513 11.011 1.00 85.31 296 GLY A C 1
ATOM 2286 O O . GLY A 1 296 ? 0.984 -5.646 10.079 1.00 85.31 296 GLY A O 1
ATOM 2287 N N . LYS A 1 297 ? 2.176 -4.301 11.414 1.00 84.38 297 LYS A N 1
ATOM 2288 C CA . LYS A 1 297 ? 1.840 -3.081 10.662 1.00 84.38 297 LYS A CA 1
ATOM 2289 C C . LYS A 1 297 ? 2.754 -2.963 9.434 1.00 84.38 297 LYS A C 1
ATOM 2291 O O . LYS A 1 297 ? 3.951 -3.204 9.589 1.00 84.38 297 LYS A O 1
ATOM 2296 N N . PRO A 1 298 ? 2.244 -2.572 8.249 1.00 89.00 298 PRO A N 1
ATOM 2297 C CA . PRO A 1 298 ? 3.068 -2.463 7.048 1.00 89.00 298 PRO A CA 1
ATOM 2298 C C . PRO A 1 298 ? 4.260 -1.514 7.220 1.00 89.00 298 PRO A C 1
ATOM 2300 O O . PRO A 1 298 ? 4.068 -0.320 7.475 1.00 89.00 298 PRO A O 1
ATOM 2303 N N . ASP A 1 299 ? 5.470 -2.049 7.055 1.00 88.88 299 ASP A N 1
ATOM 2304 C CA . ASP A 1 299 ? 6.756 -1.364 7.245 1.00 88.88 299 ASP A CA 1
ATOM 2305 C C . ASP A 1 299 ? 7.664 -1.408 5.998 1.00 88.88 299 ASP A C 1
ATOM 2307 O O . ASP A 1 299 ? 8.634 -0.644 5.901 1.00 88.88 299 ASP A O 1
ATOM 2311 N N . VAL A 1 300 ? 7.309 -2.236 5.010 1.00 94.94 300 VAL A N 1
ATOM 2312 C CA . VAL A 1 300 ? 7.988 -2.355 3.716 1.00 94.94 300 VAL A CA 1
ATOM 2313 C C . VAL A 1 300 ? 7.013 -2.318 2.538 1.00 94.94 300 VAL A C 1
ATOM 2315 O O . VAL A 1 300 ? 5.830 -2.645 2.649 1.00 94.94 300 VAL A O 1
ATOM 2318 N N . VAL A 1 301 ? 7.524 -1.905 1.380 1.00 97.00 301 VAL A N 1
ATOM 2319 C CA . VAL A 1 301 ? 6.801 -1.899 0.105 1.00 97.00 301 VAL A CA 1
ATOM 2320 C C . VAL A 1 301 ? 7.583 -2.684 -0.927 1.00 97.00 301 VAL A C 1
ATOM 2322 O O . VAL A 1 301 ? 8.770 -2.430 -1.131 1.00 97.00 301 VAL A O 1
ATOM 2325 N N . ALA A 1 302 ? 6.902 -3.600 -1.607 1.00 97.56 302 ALA A N 1
ATOM 2326 C CA . ALA A 1 302 ? 7.408 -4.274 -2.789 1.00 97.56 302 ALA A CA 1
ATOM 2327 C C . ALA A 1 302 ? 6.853 -3.607 -4.052 1.00 97.56 302 ALA A C 1
ATOM 2329 O O . ALA A 1 302 ? 5.640 -3.523 -4.249 1.00 97.56 302 ALA A O 1
ATOM 2330 N N . ALA A 1 303 ? 7.764 -3.145 -4.903 1.00 98.12 303 ALA A N 1
ATOM 2331 C CA . ALA A 1 303 ? 7.498 -2.695 -6.259 1.00 98.12 303 ALA A CA 1
ATOM 2332 C C . ALA A 1 303 ? 7.806 -3.833 -7.235 1.00 98.12 303 ALA A C 1
ATOM 2334 O O . ALA A 1 303 ? 8.926 -4.346 -7.251 1.00 98.12 303 ALA A O 1
ATOM 2335 N N . VAL A 1 304 ? 6.827 -4.211 -8.052 1.00 97.69 304 VAL A N 1
ATOM 2336 C CA . VAL A 1 304 ? 6.947 -5.246 -9.081 1.00 97.69 304 VAL A CA 1
ATOM 2337 C C . VAL A 1 304 ? 6.864 -4.592 -10.453 1.00 97.69 304 VAL A C 1
ATOM 2339 O O . VAL A 1 304 ? 5.828 -4.038 -10.818 1.00 97.69 304 VAL A O 1
ATOM 2342 N N . GLY A 1 305 ? 7.961 -4.674 -11.205 1.00 96.81 305 GLY A N 1
ATOM 2343 C CA . GLY A 1 305 ? 8.017 -4.301 -12.617 1.00 96.81 305 GLY A CA 1
ATOM 2344 C C . GLY A 1 305 ? 8.014 -5.523 -13.536 1.00 96.81 305 GLY A C 1
ATOM 2345 O O . GLY A 1 305 ? 7.820 -6.657 -13.102 1.00 96.81 305 GLY A O 1
ATOM 2346 N N . ALA A 1 306 ? 8.314 -5.304 -14.814 1.00 95.81 306 ALA A N 1
ATOM 2347 C CA . ALA A 1 306 ? 8.343 -6.350 -15.835 1.00 95.81 306 ALA A CA 1
ATOM 2348 C C . ALA A 1 306 ? 9.397 -7.434 -15.560 1.00 95.81 306 ALA A C 1
ATOM 2350 O O . ALA A 1 306 ? 9.212 -8.602 -15.898 1.00 95.81 306 ALA A O 1
ATOM 2351 N N . ARG A 1 307 ? 10.534 -7.030 -14.981 1.00 95.12 307 ARG A N 1
ATOM 2352 C CA . ARG A 1 307 ? 11.736 -7.869 -14.861 1.00 95.12 307 ARG A CA 1
ATOM 2353 C C . ARG A 1 307 ? 12.339 -7.925 -13.468 1.00 95.12 307 ARG A C 1
ATOM 2355 O O . ARG A 1 307 ? 13.331 -8.629 -13.275 1.00 95.12 307 ARG A O 1
ATOM 2362 N N . SER A 1 308 ? 11.805 -7.182 -12.502 1.00 97.00 308 SER A N 1
ATOM 2363 C CA . SER A 1 308 ? 12.307 -7.275 -11.137 1.00 97.00 308 SER A CA 1
ATOM 2364 C C . SER A 1 308 ? 11.288 -6.896 -10.074 1.00 97.00 308 SER A C 1
ATOM 2366 O O . SER A 1 308 ? 10.365 -6.120 -10.327 1.00 97.00 308 SER A O 1
ATOM 2368 N N . ILE A 1 309 ? 11.513 -7.432 -8.876 1.00 97.81 309 ILE A N 1
ATOM 2369 C CA . ILE A 1 309 ? 10.866 -7.016 -7.635 1.00 97.81 309 ILE A CA 1
ATOM 2370 C C . ILE A 1 309 ? 11.894 -6.243 -6.807 1.00 97.81 309 ILE A C 1
ATOM 2372 O O . ILE A 1 309 ? 13.019 -6.709 -6.599 1.00 97.81 309 ILE A O 1
ATOM 2376 N N . VAL A 1 310 ? 11.513 -5.067 -6.315 1.00 98.00 310 VAL A N 1
ATOM 2377 C CA . VAL A 1 310 ? 12.345 -4.223 -5.453 1.00 98.00 310 VAL A CA 1
ATOM 2378 C C . VAL A 1 310 ? 11.594 -3.935 -4.162 1.00 98.00 310 VAL A C 1
ATOM 2380 O O . VAL A 1 310 ? 10.497 -3.389 -4.191 1.00 98.00 310 VAL A O 1
ATOM 2383 N N . ILE A 1 311 ? 12.199 -4.285 -3.026 1.00 97.12 311 ILE A N 1
ATOM 2384 C CA . ILE A 1 311 ? 11.611 -4.085 -1.698 1.00 97.12 311 ILE A CA 1
ATOM 2385 C C . ILE A 1 311 ? 12.309 -2.912 -1.015 1.00 97.12 311 ILE A C 1
ATOM 2387 O O . ILE A 1 311 ? 13.540 -2.896 -0.902 1.00 97.12 311 ILE A O 1
ATOM 2391 N N . VAL A 1 312 ? 11.533 -1.938 -0.548 1.00 96.19 312 VAL A N 1
ATOM 2392 C CA . VAL A 1 312 ? 12.026 -0.725 0.115 1.00 96.19 312 VAL A CA 1
ATOM 2393 C C . VAL A 1 312 ? 11.333 -0.499 1.451 1.00 96.19 312 VAL A C 1
ATOM 2395 O O . VAL A 1 312 ? 10.175 -0.864 1.630 1.00 96.19 312 VAL A O 1
ATOM 2398 N N . ASN A 1 313 ? 12.045 0.107 2.395 1.00 93.31 313 ASN A N 1
ATOM 2399 C CA . ASN A 1 313 ? 11.480 0.520 3.678 1.00 93.31 313 ASN A CA 1
ATOM 2400 C C . ASN A 1 313 ? 10.882 1.938 3.610 1.00 93.31 313 ASN A C 1
ATOM 2402 O O . ASN A 1 313 ? 11.041 2.650 2.617 1.00 93.31 313 ASN A O 1
ATOM 2406 N N . ALA A 1 314 ? 10.260 2.383 4.705 1.00 89.56 314 ALA A N 1
ATOM 2407 C CA . ALA A 1 314 ? 9.661 3.719 4.825 1.00 89.56 314 ALA A CA 1
ATOM 2408 C C . ALA A 1 314 ? 10.625 4.896 4.540 1.00 89.56 314 ALA A C 1
ATOM 2410 O O . ALA A 1 314 ? 10.186 5.983 4.172 1.00 89.56 314 ALA A O 1
ATOM 2411 N N . LYS A 1 315 ? 11.944 4.693 4.664 1.00 89.94 315 LYS A N 1
ATOM 2412 C CA . LYS A 1 315 ? 12.973 5.713 4.380 1.00 89.94 315 LYS A CA 1
ATOM 2413 C C . LYS A 1 315 ? 13.465 5.700 2.925 1.00 89.94 315 LYS A C 1
ATOM 2415 O O . LYS A 1 315 ? 14.356 6.470 2.582 1.00 89.94 315 LYS A O 1
ATOM 2420 N N . GLY A 1 316 ? 12.934 4.813 2.083 1.00 91.44 316 GLY A N 1
ATOM 2421 C CA . GLY A 1 316 ? 13.352 4.663 0.688 1.00 91.44 316 GLY A CA 1
ATOM 2422 C C . GLY A 1 316 ? 14.639 3.851 0.501 1.00 91.44 316 GLY A C 1
ATOM 2423 O O . GLY A 1 316 ? 15.178 3.798 -0.605 1.00 91.44 316 GLY A O 1
ATOM 2424 N N . TYR A 1 317 ? 15.146 3.193 1.551 1.00 93.06 317 TYR A N 1
ATOM 2425 C CA . TYR A 1 317 ? 16.281 2.276 1.427 1.00 93.06 317 TYR A CA 1
ATOM 2426 C C . TYR A 1 317 ? 15.811 0.891 0.994 1.00 93.06 317 TYR A C 1
ATOM 2428 O O . TYR A 1 317 ? 14.766 0.412 1.435 1.00 93.06 317 TYR A O 1
ATOM 2436 N N . ARG A 1 318 ? 16.616 0.216 0.167 1.00 93.44 318 ARG A N 1
ATOM 2437 C CA . ARG A 1 318 ? 16.351 -1.169 -0.242 1.00 93.44 318 ARG A CA 1
ATOM 2438 C C . ARG A 1 318 ? 16.488 -2.097 0.963 1.00 93.44 318 ARG A C 1
ATOM 2440 O O . ARG A 1 318 ? 17.553 -2.154 1.572 1.00 93.44 318 ARG A O 1
ATOM 2447 N N . ALA A 1 319 ? 15.420 -2.822 1.281 1.00 90.62 319 ALA A N 1
ATOM 2448 C CA . ALA A 1 319 ? 15.406 -3.800 2.368 1.00 90.62 319 ALA A CA 1
ATOM 2449 C C . ALA A 1 319 ? 16.098 -5.116 1.966 1.00 90.62 319 ALA A C 1
ATOM 2451 O O . ALA A 1 319 ? 16.620 -5.833 2.816 1.00 90.62 319 ALA A O 1
ATOM 2452 N N . ALA A 1 320 ? 16.141 -5.411 0.664 1.00 90.06 320 ALA A N 1
ATOM 2453 C CA . ALA A 1 320 ? 16.782 -6.590 0.094 1.00 90.06 320 ALA A CA 1
ATOM 2454 C C . ALA A 1 320 ? 17.377 -6.282 -1.296 1.00 90.06 320 ALA A C 1
ATOM 2456 O O . ALA A 1 320 ? 16.999 -5.286 -1.928 1.00 90.06 320 ALA A O 1
ATOM 2457 N N . PRO A 1 321 ? 18.308 -7.116 -1.802 1.00 93.19 321 PRO A N 1
ATOM 2458 C CA . PRO A 1 321 ? 18.704 -7.080 -3.207 1.00 93.19 321 PRO A CA 1
ATOM 2459 C C . PRO A 1 321 ? 17.486 -7.255 -4.135 1.00 93.19 321 PRO A C 1
ATOM 2461 O O . PRO A 1 321 ? 16.578 -8.009 -3.783 1.00 93.19 321 PRO A O 1
ATOM 2464 N N . PRO A 1 322 ? 17.453 -6.603 -5.314 1.00 95.88 322 PRO A N 1
ATOM 2465 C CA . PRO A 1 322 ? 16.392 -6.822 -6.292 1.00 95.88 322 PRO A CA 1
ATOM 2466 C C . PRO A 1 322 ? 16.289 -8.290 -6.702 1.00 95.88 322 PRO A C 1
ATOM 2468 O O . PRO A 1 322 ? 17.304 -8.941 -6.958 1.00 95.88 322 PRO A O 1
ATOM 2471 N N . ILE A 1 323 ? 15.064 -8.786 -6.816 1.00 96.50 323 ILE A N 1
ATOM 2472 C CA . ILE A 1 323 ? 14.782 -10.139 -7.292 1.00 96.50 323 ILE A CA 1
ATOM 2473 C C . ILE A 1 323 ? 14.541 -10.051 -8.795 1.00 96.50 323 ILE A C 1
ATOM 2475 O O . ILE A 1 323 ? 13.652 -9.320 -9.226 1.00 96.50 323 ILE A O 1
ATOM 2479 N N . ALA A 1 324 ? 15.327 -10.765 -9.598 1.00 96.00 324 ALA A N 1
ATOM 2480 C CA . ALA A 1 324 ? 15.148 -10.794 -11.047 1.00 96.00 324 ALA A CA 1
ATOM 2481 C C . ALA A 1 324 ? 14.000 -11.736 -11.443 1.00 96.00 324 ALA A C 1
ATOM 2483 O O . ALA A 1 324 ? 13.913 -12.860 -10.950 1.00 96.00 324 ALA A O 1
ATOM 2484 N N . LEU A 1 325 ? 13.158 -11.284 -12.370 1.00 93.62 325 LEU A N 1
ATOM 2485 C CA . LEU A 1 325 ? 12.077 -12.062 -12.966 1.00 93.62 325 LEU A CA 1
ATOM 2486 C C . LEU A 1 325 ? 12.476 -12.487 -14.379 1.00 93.62 325 LEU A C 1
ATOM 2488 O O . LEU A 1 325 ? 12.886 -11.664 -15.201 1.00 93.62 325 LEU A O 1
ATOM 2492 N N . SER A 1 326 ? 12.352 -13.782 -14.657 1.00 91.12 326 SER A N 1
ATOM 2493 C CA . SER A 1 326 ? 12.537 -14.354 -15.995 1.00 91.12 326 SER A CA 1
ATOM 2494 C C . SER A 1 326 ? 11.285 -14.222 -16.863 1.00 91.12 326 SER A C 1
ATOM 2496 O O . SER A 1 326 ? 11.395 -14.190 -18.086 1.00 91.12 326 SER A O 1
ATOM 2498 N N . VAL A 1 327 ? 10.108 -14.14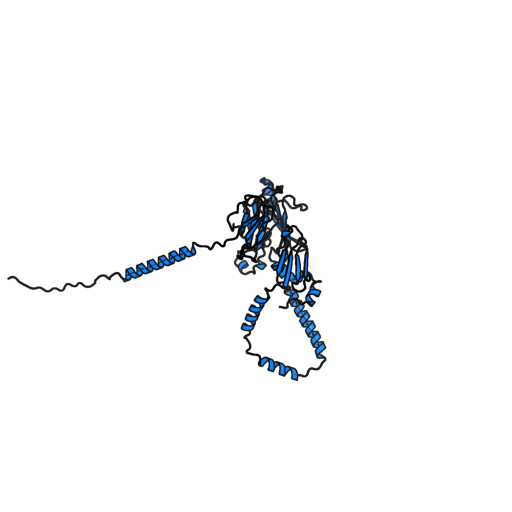5 -16.236 1.00 92.06 327 VAL A N 1
ATOM 2499 C CA . VAL A 1 327 ? 8.803 -14.025 -16.891 1.00 92.06 327 VAL A CA 1
ATOM 2500 C C . VAL A 1 327 ? 8.039 -12.861 -16.252 1.00 92.06 327 VAL A C 1
ATOM 2502 O O . VAL A 1 327 ? 8.049 -12.762 -15.021 1.00 92.06 327 VAL A O 1
ATOM 2505 N N . PRO A 1 328 ? 7.375 -11.998 -17.045 1.00 93.25 328 PRO A N 1
ATOM 2506 C CA . PRO A 1 328 ? 6.601 -10.889 -16.504 1.00 93.25 328 PRO A CA 1
ATOM 2507 C C . PRO A 1 328 ? 5.465 -11.334 -15.569 1.00 93.25 328 PRO A C 1
ATOM 2509 O O . PRO A 1 328 ? 4.899 -12.423 -15.751 1.00 93.25 328 PRO A O 1
ATOM 2512 N N . PRO A 1 329 ? 5.106 -10.493 -14.583 1.00 95.00 329 PRO A N 1
ATOM 2513 C CA . PRO A 1 329 ? 3.964 -10.738 -13.711 1.00 95.00 329 PRO A CA 1
ATOM 2514 C C . PRO A 1 329 ? 2.655 -10.764 -14.509 1.00 95.00 329 PRO A C 1
ATOM 2516 O O . PRO A 1 329 ? 2.438 -9.938 -15.391 1.00 95.00 329 PRO A O 1
ATOM 2519 N N . ALA A 1 330 ? 1.774 -11.702 -14.167 1.00 93.31 330 ALA A N 1
ATOM 2520 C CA . ALA A 1 330 ? 0.415 -11.830 -14.710 1.00 93.31 330 ALA A CA 1
ATOM 2521 C C . ALA A 1 330 ? -0.645 -11.671 -13.602 1.00 93.31 330 ALA A C 1
ATOM 2523 O O . ALA A 1 330 ? -1.717 -12.283 -13.639 1.00 93.31 330 ALA A O 1
ATOM 2524 N N . GLY A 1 331 ? -0.272 -10.982 -12.529 1.00 90.88 331 GLY A N 1
ATOM 2525 C CA . GLY A 1 331 ? -1.059 -10.804 -11.323 1.00 90.88 331 GLY A CA 1
ATOM 2526 C C . GLY A 1 331 ? -0.347 -9.886 -10.333 1.00 90.88 331 GLY A C 1
ATOM 2527 O O . GLY A 1 331 ? 0.884 -9.777 -10.386 1.00 90.88 331 GLY A O 1
ATOM 2528 N N . PRO A 1 332 ? -1.086 -9.285 -9.386 1.00 91.94 332 PRO A N 1
ATOM 2529 C CA . PRO A 1 332 ? -0.486 -8.539 -8.291 1.00 91.94 332 PRO A CA 1
ATOM 2530 C C . PRO A 1 332 ? 0.360 -9.447 -7.387 1.00 91.94 332 PRO A C 1
ATOM 2532 O O . PRO A 1 332 ? 0.125 -10.655 -7.291 1.00 91.94 332 PRO A O 1
ATOM 2535 N N . LEU A 1 333 ? 1.335 -8.851 -6.695 1.00 94.00 333 LEU A N 1
ATOM 2536 C CA . LEU A 1 333 ? 2.104 -9.543 -5.664 1.00 94.00 333 LEU A CA 1
ATOM 2537 C C . LEU A 1 333 ? 1.202 -9.898 -4.480 1.00 94.00 333 LEU A C 1
ATOM 2539 O O . LEU A 1 333 ? 0.575 -9.015 -3.889 1.00 94.00 333 LEU A O 1
ATOM 2543 N N . ILE A 1 334 ? 1.197 -11.174 -4.109 1.00 93.50 334 ILE A N 1
ATOM 2544 C CA . ILE A 1 334 ? 0.476 -11.691 -2.948 1.00 93.50 334 ILE A CA 1
ATOM 2545 C C . ILE A 1 334 ? 1.471 -11.857 -1.801 1.00 93.50 334 ILE A C 1
ATOM 2547 O O . ILE A 1 334 ? 2.610 -12.273 -2.013 1.00 93.50 334 ILE A O 1
ATOM 2551 N N . VAL A 1 335 ? 1.028 -11.534 -0.590 1.00 94.00 335 VAL A N 1
ATOM 2552 C CA . VAL A 1 335 ? 1.817 -11.670 0.634 1.00 94.00 335 VAL A CA 1
ATOM 2553 C C . VAL A 1 335 ? 1.099 -12.629 1.569 1.00 94.00 335 VAL A C 1
ATOM 2555 O O . VAL A 1 335 ? -0.076 -12.422 1.873 1.00 94.00 335 VAL A O 1
ATOM 2558 N N . ALA A 1 336 ? 1.794 -13.679 1.993 1.00 93.06 336 ALA A N 1
ATOM 2559 C CA . ALA A 1 336 ? 1.273 -14.685 2.909 1.00 93.06 336 ALA A CA 1
ATOM 2560 C C . ALA A 1 336 ? 2.432 -15.455 3.544 1.00 93.06 336 ALA A C 1
ATOM 2562 O O . ALA A 1 336 ? 3.440 -15.674 2.886 1.00 93.06 336 ALA A O 1
ATOM 2563 N N . ASP A 1 337 ? 2.270 -15.900 4.783 1.00 94.75 337 ASP A N 1
ATOM 2564 C CA . ASP A 1 337 ? 3.159 -16.885 5.404 1.00 94.75 337 ASP A CA 1
ATOM 2565 C C . ASP A 1 337 ? 2.835 -18.273 4.832 1.00 94.75 337 ASP A C 1
ATOM 2567 O O . ASP A 1 337 ? 1.798 -18.863 5.154 1.00 94.75 337 ASP A O 1
ATOM 2571 N N . VAL A 1 338 ? 3.665 -18.758 3.903 1.00 94.50 338 VAL A N 1
ATOM 2572 C CA . VAL A 1 338 ? 3.418 -20.038 3.222 1.00 94.50 338 VAL A CA 1
ATOM 2573 C C . VAL A 1 338 ? 4.027 -21.222 3.961 1.00 94.50 338 VAL A C 1
ATOM 2575 O O . VAL A 1 338 ? 3.626 -22.362 3.712 1.00 94.50 338 VAL A O 1
ATOM 2578 N N . ASN A 1 339 ? 5.014 -20.977 4.824 1.00 93.44 339 ASN A N 1
ATOM 2579 C CA . ASN A 1 339 ? 5.792 -22.016 5.495 1.00 93.44 339 ASN A CA 1
ATOM 2580 C C . ASN A 1 339 ? 5.447 -22.156 6.994 1.00 93.44 339 ASN A C 1
ATOM 2582 O O . ASN A 1 339 ? 5.877 -23.123 7.624 1.00 93.44 339 ASN A O 1
ATOM 2586 N N . GLY A 1 340 ? 4.637 -21.247 7.538 1.00 94.25 340 GLY A N 1
ATOM 2587 C CA . GLY A 1 340 ? 4.192 -21.216 8.925 1.00 94.25 340 GLY A CA 1
ATOM 2588 C C . GLY A 1 340 ? 5.244 -20.711 9.913 1.00 94.25 340 GLY A C 1
ATOM 2589 O O . GLY A 1 340 ? 5.164 -21.068 11.092 1.00 94.25 340 GLY A O 1
ATOM 2590 N N . ASP A 1 341 ? 6.252 -19.952 9.471 1.00 93.12 341 ASP A N 1
ATOM 2591 C CA . ASP A 1 341 ? 7.336 -19.462 10.334 1.00 93.12 341 ASP A CA 1
ATOM 2592 C C . ASP A 1 341 ? 7.023 -18.124 11.036 1.00 93.12 341 ASP A C 1
ATOM 2594 O O . ASP A 1 341 ? 7.810 -17.649 11.865 1.00 93.12 341 ASP A O 1
ATOM 2598 N N . GLY A 1 342 ? 5.848 -17.545 10.768 1.00 92.88 342 GLY A N 1
ATOM 2599 C CA . GLY A 1 342 ? 5.405 -16.272 11.328 1.00 92.88 342 GLY A CA 1
ATOM 2600 C C . GLY A 1 342 ? 5.969 -15.043 10.609 1.00 92.88 342 GLY A C 1
ATOM 2601 O O . GLY A 1 342 ? 5.706 -13.912 11.043 1.00 92.88 342 GLY A O 1
ATOM 2602 N N . LEU A 1 343 ? 6.714 -15.227 9.520 1.00 93.50 343 LEU A N 1
ATOM 2603 C CA . LEU A 1 343 ? 7.165 -14.179 8.615 1.00 93.50 343 LEU A CA 1
ATOM 2604 C C . LEU A 1 343 ? 6.317 -14.196 7.345 1.00 93.50 343 LEU A C 1
ATOM 2606 O O . LEU A 1 343 ? 5.848 -15.226 6.880 1.00 93.50 343 LEU A O 1
ATOM 2610 N N . ASN A 1 344 ? 6.085 -13.012 6.790 1.00 94.88 344 ASN A N 1
ATOM 2611 C CA . ASN A 1 344 ? 5.334 -12.913 5.548 1.00 94.88 344 ASN A CA 1
ATOM 2612 C C . ASN A 1 344 ? 6.248 -13.205 4.355 1.00 94.88 344 ASN A C 1
ATOM 2614 O O . ASN A 1 344 ? 7.241 -12.507 4.137 1.00 94.88 344 ASN A O 1
ATOM 2618 N N . ASP A 1 345 ? 5.853 -14.175 3.539 1.00 95.62 345 ASP A N 1
ATOM 2619 C CA . ASP A 1 345 ? 6.501 -14.504 2.276 1.00 95.62 345 ASP A CA 1
ATOM 2620 C C . ASP A 1 345 ? 5.831 -13.770 1.112 1.00 95.62 345 ASP A C 1
ATOM 2622 O O . ASP A 1 345 ? 4.747 -13.188 1.243 1.00 95.62 345 ASP A O 1
ATOM 2626 N N . ILE A 1 346 ? 6.473 -13.798 -0.058 1.00 95.88 346 ILE A N 1
ATOM 2627 C CA . ILE A 1 346 ? 5.927 -13.181 -1.268 1.00 95.88 346 ILE A CA 1
ATOM 2628 C C . ILE A 1 346 ? 5.693 -14.216 -2.366 1.00 95.88 346 ILE A C 1
ATOM 2630 O O . ILE A 1 346 ? 6.535 -15.072 -2.650 1.00 95.88 346 ILE A O 1
ATOM 2634 N N . ILE A 1 347 ? 4.537 -14.104 -3.012 1.00 95.88 347 ILE A N 1
ATOM 2635 C CA . ILE A 1 347 ? 4.079 -14.989 -4.077 1.00 95.88 347 ILE A CA 1
ATOM 2636 C C . ILE A 1 347 ? 3.786 -14.133 -5.304 1.00 95.88 347 ILE A C 1
ATOM 2638 O O . ILE A 1 347 ? 3.042 -13.152 -5.231 1.00 95.88 347 ILE A O 1
ATOM 2642 N N . LEU A 1 348 ? 4.340 -14.520 -6.451 1.00 95.44 348 LEU A N 1
ATOM 2643 C CA . LEU A 1 348 ? 4.071 -13.858 -7.722 1.00 95.44 348 LEU A CA 1
ATOM 2644 C C . LEU A 1 348 ? 3.585 -14.860 -8.760 1.00 95.44 348 LEU A C 1
ATOM 2646 O O . LEU A 1 348 ? 4.271 -15.833 -9.081 1.00 95.44 348 LEU A O 1
ATOM 2650 N N . ARG A 1 349 ? 2.413 -14.582 -9.328 1.00 94.19 349 ARG A N 1
ATOM 2651 C CA . ARG A 1 349 ? 1.872 -15.333 -10.458 1.00 94.19 349 ARG A CA 1
ATOM 2652 C C . ARG A 1 349 ? 2.407 -14.760 -11.767 1.00 94.19 349 ARG A C 1
ATOM 2654 O O . ARG A 1 349 ? 2.310 -13.563 -12.022 1.00 94.19 349 ARG A O 1
ATOM 2661 N N . THR A 1 350 ? 2.909 -15.635 -12.624 1.00 92.38 350 THR A N 1
ATOM 2662 C CA . THR A 1 350 ? 3.206 -15.345 -14.031 1.00 92.38 350 THR A CA 1
ATOM 2663 C C . THR A 1 350 ? 2.216 -16.097 -14.921 1.00 92.38 350 THR A C 1
ATOM 2665 O O . THR A 1 350 ? 1.341 -16.809 -14.427 1.00 92.38 350 THR A O 1
ATOM 2668 N N . ARG A 1 351 ? 2.331 -15.960 -16.245 1.00 87.44 351 ARG A N 1
ATOM 2669 C CA . ARG A 1 351 ? 1.416 -16.629 -17.187 1.00 87.44 351 ARG A CA 1
ATOM 2670 C C . ARG A 1 351 ? 1.422 -18.157 -17.084 1.00 87.44 351 ARG A C 1
ATOM 2672 O O . ARG A 1 351 ? 0.395 -18.774 -17.339 1.00 87.44 351 ARG A O 1
ATOM 2679 N N . TYR A 1 352 ? 2.562 -18.756 -16.740 1.00 86.94 352 TYR A N 1
ATOM 2680 C CA . TYR A 1 352 ? 2.745 -20.212 -16.799 1.00 86.94 352 TYR A CA 1
ATOM 2681 C C . TYR A 1 352 ? 3.178 -20.835 -15.470 1.00 86.94 352 TYR A C 1
ATOM 2683 O O . TYR A 1 352 ? 3.076 -22.046 -15.304 1.00 86.94 352 TYR A O 1
ATOM 2691 N N . THR A 1 353 ? 3.678 -20.033 -14.529 1.00 91.19 353 THR A N 1
ATOM 2692 C CA . THR A 1 353 ? 4.210 -20.511 -13.248 1.00 91.19 353 THR A CA 1
ATOM 2693 C C . THR A 1 353 ? 3.888 -19.534 -12.122 1.00 91.19 353 THR A C 1
ATOM 2695 O O . THR A 1 353 ? 3.633 -18.352 -12.358 1.00 91.19 353 THR A O 1
ATOM 2698 N N . ALA A 1 354 ? 3.941 -20.016 -10.884 1.00 93.44 354 ALA A N 1
ATOM 2699 C CA . ALA A 1 354 ? 3.983 -19.169 -9.700 1.00 93.44 354 ALA A CA 1
ATOM 2700 C C . ALA A 1 354 ? 5.359 -19.294 -9.044 1.00 93.44 354 ALA A C 1
ATOM 2702 O O . ALA A 1 354 ? 5.902 -20.394 -8.934 1.00 93.44 354 ALA A O 1
ATOM 2703 N N . TYR A 1 355 ? 5.910 -18.165 -8.618 1.00 95.25 355 TYR A N 1
ATOM 2704 C CA . TYR A 1 355 ? 7.124 -18.112 -7.817 1.00 95.25 355 TYR A CA 1
ATOM 2705 C C . TYR A 1 355 ? 6.764 -17.786 -6.374 1.00 95.25 355 TYR A C 1
ATOM 2707 O O . TYR A 1 355 ? 5.899 -16.947 -6.123 1.00 95.25 355 TYR A O 1
ATOM 2715 N N . VAL A 1 356 ? 7.450 -18.442 -5.444 1.00 95.75 356 VAL A N 1
ATOM 2716 C CA . VAL A 1 356 ? 7.311 -18.218 -4.006 1.00 95.75 356 VAL A CA 1
ATOM 2717 C C . VAL A 1 356 ? 8.701 -17.956 -3.449 1.00 95.75 356 VAL A C 1
ATOM 2719 O O . VAL A 1 356 ? 9.599 -18.782 -3.617 1.00 95.75 356 VAL A O 1
ATOM 2722 N N . TRP A 1 357 ? 8.884 -16.804 -2.811 1.00 95.12 357 TRP A N 1
ATOM 2723 C CA . TRP A 1 357 ? 10.110 -16.472 -2.095 1.00 95.12 357 TRP A CA 1
ATOM 2724 C C . TRP A 1 357 ? 9.793 -16.395 -0.618 1.00 95.12 357 TRP A C 1
ATOM 2726 O O . TRP A 1 357 ? 9.036 -15.519 -0.199 1.00 95.12 357 TRP A O 1
ATOM 2736 N N . HIS A 1 358 ? 10.397 -17.301 0.146 1.00 93.50 358 HIS A N 1
ATOM 2737 C CA . HIS A 1 358 ? 10.249 -17.299 1.587 1.00 93.50 358 HIS A CA 1
ATOM 2738 C C . HIS A 1 358 ? 11.237 -16.327 2.235 1.00 93.50 358 HIS A C 1
ATOM 2740 O O . HIS A 1 358 ? 12.403 -16.221 1.824 1.00 93.50 358 HIS A O 1
ATOM 2746 N N . GLN A 1 359 ? 10.777 -15.601 3.246 1.00 91.50 359 GLN A N 1
ATOM 2747 C CA . GLN A 1 359 ? 11.634 -14.742 4.039 1.00 91.50 359 GLN A CA 1
ATOM 2748 C C . GLN A 1 359 ? 12.571 -15.615 4.880 1.00 91.50 359 GLN A C 1
ATOM 2750 O O . GLN A 1 359 ? 12.192 -16.650 5.414 1.00 91.50 359 GLN A O 1
ATOM 2755 N N . VAL A 1 360 ? 13.838 -15.215 4.994 1.00 86.00 360 VAL A N 1
ATOM 2756 C CA . VAL A 1 360 ? 14.780 -15.870 5.908 1.00 86.00 360 VAL A CA 1
ATOM 2757 C C . VAL A 1 360 ? 15.359 -14.800 6.819 1.00 86.00 360 VAL A C 1
ATOM 2759 O O . VAL A 1 360 ? 16.019 -13.879 6.320 1.00 86.00 360 VAL A O 1
ATOM 2762 N N . PRO A 1 361 ? 15.146 -14.888 8.144 1.00 79.25 361 PRO A N 1
ATOM 2763 C CA . PRO A 1 361 ? 15.784 -13.976 9.067 1.00 79.25 361 PRO A CA 1
ATOM 2764 C C . PRO A 1 361 ? 17.286 -14.220 8.981 1.00 79.25 361 PRO A C 1
ATOM 2766 O O . PRO A 1 361 ? 17.802 -15.274 9.352 1.00 79.25 361 PRO A O 1
ATOM 2769 N N . ARG A 1 362 ? 18.015 -13.229 8.467 1.00 72.94 362 ARG A N 1
ATOM 2770 C CA . ARG A 1 362 ? 19.467 -13.222 8.590 1.00 72.94 362 ARG A CA 1
ATOM 2771 C C . ARG A 1 362 ? 19.782 -12.938 10.048 1.00 72.94 362 ARG A C 1
ATOM 2773 O O . ARG A 1 362 ? 19.826 -11.782 10.463 1.00 72.94 362 ARG A O 1
ATOM 2780 N N . SER A 1 363 ? 19.993 -13.993 10.829 1.00 59.78 363 SER A N 1
ATOM 2781 C CA . SER A 1 363 ? 20.705 -13.892 12.095 1.00 59.78 363 SER A CA 1
ATOM 2782 C C . SER A 1 363 ? 22.024 -13.191 11.788 1.00 59.78 363 SER A C 1
ATOM 2784 O O . SER A 1 363 ? 22.852 -13.690 11.031 1.00 59.78 363 SER A O 1
ATOM 2786 N N . GLY A 1 364 ? 22.162 -11.958 12.276 1.00 55.16 364 GLY A N 1
ATOM 2787 C CA . GLY A 1 364 ? 23.308 -11.097 12.014 1.00 55.16 364 GLY A CA 1
ATOM 2788 C C . GLY A 1 364 ? 24.570 -11.637 12.677 1.00 55.16 364 GLY A C 1
ATOM 2789 O O . GLY A 1 364 ? 25.069 -11.065 13.640 1.00 55.16 364 GLY A O 1
ATOM 2790 N N . SER A 1 365 ? 25.105 -12.748 12.184 1.00 62.81 365 SER A N 1
ATOM 2791 C CA . SER A 1 365 ? 26.431 -13.216 12.538 1.00 62.81 365 SER A CA 1
ATOM 2792 C C . SER A 1 365 ? 27.448 -12.399 11.744 1.00 62.81 365 SER A C 1
ATOM 2794 O O . SER A 1 365 ? 27.669 -12.662 10.564 1.00 62.81 365 SER A O 1
ATOM 2796 N N . SER A 1 366 ? 28.064 -11.402 12.378 1.00 61.66 366 SER A N 1
ATOM 2797 C CA . SER A 1 366 ? 29.529 -11.269 12.314 1.00 61.66 366 SER A CA 1
ATOM 2798 C C . SER A 1 366 ? 30.125 -10.157 13.183 1.00 61.66 366 SER A C 1
ATOM 2800 O O . SER A 1 366 ? 31.115 -10.471 13.830 1.00 61.66 366 SER A O 1
ATOM 2802 N N . PRO A 1 367 ? 29.598 -8.921 13.334 1.00 63.72 367 PRO A N 1
ATOM 2803 C CA . PRO A 1 367 ? 30.394 -7.882 13.992 1.00 63.72 367 PRO A CA 1
ATOM 2804 C C . PRO A 1 367 ? 30.422 -8.024 15.517 1.00 63.72 367 PRO A C 1
ATOM 2806 O O . PRO A 1 367 ? 31.492 -7.953 16.105 1.00 63.72 367 PRO A O 1
ATOM 2809 N N . LEU A 1 368 ? 29.291 -8.291 16.182 1.00 73.25 368 LEU A N 1
ATOM 2810 C CA . LEU A 1 368 ? 29.268 -8.379 17.650 1.00 73.25 368 LEU A CA 1
ATOM 2811 C C . LEU A 1 368 ? 29.942 -9.655 18.167 1.00 73.25 368 LEU A C 1
ATOM 2813 O O . LEU A 1 368 ? 30.715 -9.583 19.112 1.00 73.25 368 LEU A O 1
ATOM 2817 N N . ALA A 1 369 ? 29.723 -10.802 17.520 1.00 77.75 369 ALA A N 1
ATOM 2818 C CA . ALA A 1 369 ? 30.423 -12.041 17.867 1.00 77.75 369 ALA A CA 1
ATOM 2819 C C . ALA A 1 369 ? 31.940 -11.922 17.638 1.00 77.75 369 ALA A C 1
ATOM 2821 O O . ALA A 1 369 ? 32.719 -12.374 18.472 1.00 77.75 369 ALA A O 1
ATOM 2822 N N . PHE A 1 370 ? 32.362 -11.253 16.559 1.00 79.75 370 PHE A N 1
ATOM 2823 C CA . PHE A 1 370 ? 33.769 -10.947 16.300 1.00 79.75 370 PHE A CA 1
ATOM 2824 C C . PHE A 1 370 ? 34.351 -9.977 17.338 1.00 79.75 370 PHE A C 1
ATOM 2826 O O . PHE A 1 370 ? 35.436 -10.223 17.854 1.00 79.75 370 PHE A O 1
ATOM 2833 N N . LEU A 1 371 ? 33.620 -8.924 17.717 1.00 87.75 371 LEU A N 1
ATOM 2834 C CA . LEU A 1 371 ? 34.037 -7.986 18.765 1.00 87.75 371 LEU A CA 1
ATOM 2835 C C . LEU A 1 371 ? 34.124 -8.656 20.141 1.00 87.75 371 LEU A C 1
ATOM 2837 O O . LEU A 1 371 ? 35.078 -8.415 20.874 1.00 87.75 371 LEU A O 1
ATOM 2841 N N . VAL A 1 372 ? 33.173 -9.529 20.480 1.00 89.69 372 VAL A N 1
ATOM 2842 C CA . VAL A 1 372 ? 33.207 -10.329 21.712 1.00 89.69 372 VAL A CA 1
ATOM 2843 C C . VAL A 1 372 ? 34.390 -11.295 21.683 1.00 89.69 372 VAL A C 1
ATOM 2845 O O . VAL A 1 372 ? 35.112 -11.386 22.670 1.00 89.69 372 VAL A O 1
ATOM 2848 N N . ALA A 1 373 ? 34.654 -11.958 20.555 1.00 90.25 373 ALA A N 1
ATOM 2849 C CA . ALA A 1 373 ? 35.821 -12.823 20.405 1.00 90.25 373 ALA A CA 1
ATOM 2850 C C . ALA A 1 373 ? 37.139 -12.044 20.568 1.00 90.25 373 ALA A C 1
ATOM 2852 O O . ALA A 1 373 ? 38.012 -12.482 21.315 1.00 90.25 373 ALA A O 1
ATOM 2853 N N . ILE A 1 374 ? 37.265 -10.861 19.953 1.00 93.31 374 ILE A N 1
ATOM 2854 C CA . ILE A 1 374 ? 38.425 -9.973 20.139 1.00 93.31 374 ILE A CA 1
ATOM 2855 C C . ILE A 1 374 ? 38.563 -9.567 21.607 1.00 93.31 374 ILE A C 1
ATOM 2857 O O . ILE A 1 374 ? 39.661 -9.642 22.156 1.00 93.31 374 ILE A O 1
ATOM 2861 N N . ALA A 1 375 ? 37.470 -9.170 22.262 1.00 94.31 375 ALA A N 1
ATOM 2862 C CA . ALA A 1 375 ? 37.487 -8.780 23.667 1.00 94.31 375 ALA A CA 1
ATOM 2863 C C . ALA A 1 375 ? 37.971 -9.932 24.563 1.00 94.31 375 ALA A C 1
ATOM 2865 O O . ALA A 1 375 ? 38.865 -9.734 25.387 1.00 94.31 375 ALA A O 1
ATOM 2866 N N . VAL A 1 376 ? 37.460 -11.147 24.349 1.00 95.88 376 VAL A N 1
ATOM 2867 C CA . VAL A 1 376 ? 37.875 -12.353 25.084 1.00 95.88 376 VAL A CA 1
ATOM 2868 C C . VAL A 1 376 ? 39.359 -12.662 24.861 1.00 95.88 376 VAL A C 1
ATOM 2870 O O . VAL A 1 376 ? 40.087 -12.872 25.830 1.00 95.88 376 VAL A O 1
ATOM 2873 N N . VAL A 1 377 ? 39.837 -12.626 23.612 1.00 95.81 377 VAL A N 1
ATOM 2874 C CA . VAL A 1 377 ? 41.258 -12.849 23.290 1.00 95.81 377 VAL A CA 1
ATOM 2875 C C . VAL A 1 377 ? 42.140 -11.775 23.931 1.00 95.81 377 VAL A C 1
ATOM 2877 O O . VAL A 1 377 ? 43.172 -12.097 24.517 1.00 95.81 377 VAL A O 1
ATOM 2880 N N . SER A 1 378 ? 41.723 -10.507 23.889 1.00 94.94 378 SER A N 1
ATOM 2881 C CA . SER A 1 378 ? 42.468 -9.404 24.504 1.00 94.94 378 SER A CA 1
ATOM 2882 C C . SER A 1 378 ? 42.569 -9.540 26.029 1.00 94.94 378 SER A C 1
ATOM 2884 O O . SER A 1 378 ? 43.650 -9.340 26.582 1.00 94.94 378 SER A O 1
ATOM 2886 N N . MET A 1 379 ? 41.491 -9.965 26.707 1.00 95.25 379 MET A N 1
ATOM 2887 C CA . MET A 1 379 ? 41.511 -10.248 28.146 1.00 95.25 379 MET A CA 1
ATOM 2888 C C . MET A 1 379 ? 42.426 -11.425 28.478 1.00 95.25 379 MET A C 1
ATOM 2890 O O . MET A 1 379 ? 43.194 -11.341 29.433 1.00 95.25 379 MET A O 1
ATOM 2894 N N . ALA A 1 380 ? 42.374 -12.505 27.695 1.00 94.19 380 ALA A N 1
ATOM 2895 C CA . ALA A 1 380 ? 43.222 -13.675 27.902 1.00 94.19 380 ALA A CA 1
ATOM 2896 C C . ALA A 1 380 ? 44.713 -13.337 27.737 1.00 94.19 380 ALA A C 1
ATOM 2898 O O . ALA A 1 380 ? 45.530 -13.745 28.563 1.00 94.19 380 ALA A O 1
ATOM 2899 N N . LEU A 1 381 ? 45.064 -12.538 26.722 1.00 94.56 381 LEU A N 1
ATOM 2900 C CA . LEU A 1 381 ? 46.429 -12.051 26.522 1.00 94.56 381 LEU A CA 1
ATOM 2901 C C . LEU A 1 381 ? 46.867 -11.136 27.670 1.00 94.56 381 LEU A C 1
ATOM 2903 O O . LEU A 1 381 ? 47.931 -11.359 28.240 1.00 94.56 381 LEU A O 1
ATOM 2907 N N . ALA A 1 382 ? 46.049 -10.152 28.058 1.00 91.44 382 ALA A N 1
ATOM 2908 C CA . ALA A 1 382 ? 46.358 -9.258 29.176 1.00 91.44 382 ALA A CA 1
ATOM 2909 C C . ALA A 1 382 ? 46.563 -10.029 30.490 1.00 91.44 382 ALA A C 1
ATOM 2911 O O . ALA A 1 382 ? 47.511 -9.759 31.227 1.00 91.44 382 ALA A O 1
ATOM 2912 N N . PHE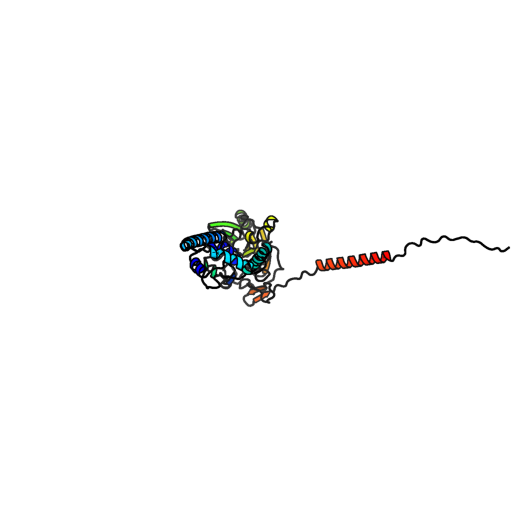 A 1 383 ? 45.722 -11.030 30.752 1.00 92.00 383 PHE A N 1
ATOM 2913 C CA . PHE A 1 383 ? 45.849 -11.909 31.910 1.00 92.00 383 PHE A CA 1
ATOM 2914 C C . PHE A 1 383 ? 47.120 -12.768 31.856 1.00 92.00 383 PHE A C 1
ATOM 2916 O O . PHE A 1 383 ? 47.820 -12.894 32.860 1.00 92.00 383 PHE A O 1
ATOM 2923 N N . GLY A 1 384 ? 47.455 -13.318 30.685 1.00 90.62 384 GLY A N 1
ATOM 2924 C CA . GLY A 1 384 ? 48.699 -14.056 30.464 1.00 90.62 384 GLY A CA 1
ATOM 2925 C C . GLY A 1 384 ? 49.941 -13.191 30.694 1.00 90.62 384 GLY A C 1
ATOM 2926 O O . GLY A 1 384 ? 50.858 -13.611 31.396 1.00 90.62 384 GLY A O 1
ATOM 2927 N N . PHE A 1 385 ? 49.950 -11.957 30.182 1.00 88.25 385 PHE A N 1
ATOM 2928 C CA . PHE A 1 385 ? 51.041 -11.003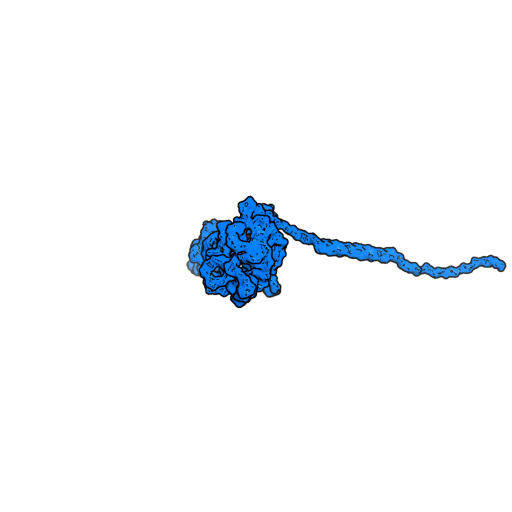 30.405 1.00 88.25 385 PHE A CA 1
ATOM 2929 C C . PHE A 1 385 ? 51.159 -10.563 31.868 1.00 88.25 385 PHE A C 1
ATOM 2931 O O . PHE A 1 385 ? 52.276 -10.423 32.363 1.00 88.25 385 PHE A O 1
ATOM 2938 N N . ALA A 1 386 ? 50.040 -10.365 32.571 1.00 82.75 386 ALA A N 1
ATOM 2939 C CA . ALA A 1 386 ? 50.052 -10.064 34.002 1.00 82.75 386 ALA A CA 1
ATOM 2940 C C . ALA A 1 386 ? 50.661 -11.226 34.806 1.00 82.75 386 ALA A C 1
ATOM 2942 O O . ALA A 1 386 ? 51.620 -11.026 35.543 1.00 82.75 386 ALA A O 1
ATOM 2943 N N . ARG A 1 387 ? 50.202 -12.462 34.557 1.00 84.81 387 ARG A N 1
ATOM 2944 C CA . ARG A 1 387 ? 50.757 -13.684 35.168 1.00 84.81 387 ARG A CA 1
ATOM 2945 C C . ARG A 1 387 ? 52.251 -13.862 34.886 1.00 84.81 387 ARG A C 1
ATOM 2947 O O . ARG A 1 387 ? 52.991 -14.257 35.779 1.00 84.81 387 ARG A O 1
ATOM 2954 N N . ALA A 1 388 ? 52.695 -13.584 33.661 1.00 79.12 388 ALA A N 1
ATOM 2955 C CA . ALA A 1 388 ? 54.102 -13.694 33.283 1.00 79.12 388 ALA A CA 1
ATOM 2956 C C . ALA A 1 388 ? 54.984 -12.632 33.961 1.00 79.12 388 ALA A C 1
ATOM 2958 O O . ALA A 1 388 ? 56.129 -12.923 34.296 1.00 79.12 388 ALA A O 1
ATOM 2959 N N . ARG A 1 389 ? 54.461 -11.418 34.192 1.00 74.31 389 ARG A N 1
ATOM 2960 C CA . ARG A 1 389 ? 55.158 -10.376 34.965 1.00 74.31 389 ARG A CA 1
ATOM 2961 C C . ARG A 1 389 ? 55.292 -10.745 36.438 1.00 74.31 389 ARG A C 1
ATOM 2963 O O . ARG A 1 389 ? 56.367 -10.556 36.991 1.00 74.31 389 ARG A O 1
ATOM 2970 N N . ASP A 1 390 ? 54.244 -11.303 37.039 1.00 73.44 390 ASP A N 1
ATOM 2971 C CA . ASP A 1 390 ? 54.269 -11.729 38.445 1.00 73.44 390 ASP A CA 1
ATOM 2972 C C . ASP A 1 390 ? 55.205 -12.932 38.677 1.00 73.44 390 ASP A C 1
ATOM 2974 O O . ASP A 1 390 ? 55.714 -13.124 39.777 1.00 73.44 390 ASP A O 1
ATOM 2978 N N . ALA A 1 391 ? 55.452 -13.738 37.639 1.00 67.81 391 ALA A N 1
ATOM 2979 C CA . ALA A 1 391 ? 56.356 -14.888 37.681 1.00 67.81 391 ALA A CA 1
ATOM 2980 C C . ALA A 1 391 ? 57.830 -14.544 37.384 1.00 67.81 391 ALA A C 1
ATOM 2982 O O . ALA A 1 391 ? 58.677 -15.439 37.412 1.00 67.81 391 ALA A O 1
ATOM 2983 N N . ALA A 1 392 ? 58.157 -13.283 37.080 1.00 59.66 392 ALA A N 1
ATOM 2984 C CA . ALA A 1 392 ? 59.538 -12.874 36.854 1.00 59.66 392 ALA A CA 1
ATOM 2985 C C . ALA A 1 392 ? 60.274 -12.737 38.205 1.00 59.66 392 ALA A C 1
ATOM 2987 O O . ALA A 1 392 ? 59.842 -11.947 39.047 1.00 59.66 392 ALA A O 1
ATOM 2988 N N . PRO A 1 393 ? 61.379 -13.471 38.444 1.00 60.00 393 PRO A N 1
ATOM 2989 C CA . PRO A 1 393 ? 62.151 -13.327 39.674 1.00 60.00 393 PRO A CA 1
ATOM 2990 C C . PRO A 1 393 ? 62.733 -11.909 39.764 1.00 60.00 393 PRO A C 1
ATOM 2992 O O . PRO A 1 393 ? 63.341 -11.410 38.814 1.00 60.00 393 PRO A O 1
ATOM 2995 N N . GLY A 1 394 ? 62.503 -11.247 40.901 1.00 57.59 394 GLY A N 1
ATOM 2996 C CA . GLY A 1 394 ? 63.039 -9.915 41.182 1.00 57.59 394 GLY A CA 1
ATOM 2997 C C . GLY A 1 394 ? 64.575 -9.907 41.183 1.00 57.59 394 GLY A C 1
ATOM 2998 O O . GLY A 1 394 ? 65.187 -10.944 41.434 1.00 57.59 394 GLY A O 1
ATOM 2999 N N . PRO A 1 395 ? 65.217 -8.761 40.890 1.00 53.56 395 PRO A N 1
ATOM 3000 C CA . PRO A 1 395 ? 66.671 -8.675 40.849 1.00 53.56 395 PRO A CA 1
ATOM 3001 C C . PRO A 1 395 ? 67.264 -8.981 42.230 1.00 53.56 395 PRO A C 1
ATOM 3003 O O . PRO A 1 395 ? 66.913 -8.339 43.221 1.00 53.56 395 PRO A O 1
ATOM 3006 N N . ASP A 1 396 ? 68.159 -9.966 42.249 1.00 51.69 396 ASP A N 1
ATOM 3007 C CA . ASP A 1 396 ? 68.845 -10.525 43.413 1.00 51.69 396 ASP A CA 1
ATOM 3008 C C . ASP A 1 396 ? 69.709 -9.445 44.093 1.00 51.69 396 ASP A C 1
ATOM 3010 O O . ASP A 1 396 ? 70.844 -9.156 43.705 1.00 51.69 396 ASP A O 1
ATOM 3014 N N . ARG A 1 397 ? 69.124 -8.764 45.082 1.00 52.03 397 ARG A N 1
ATOM 3015 C CA . ARG A 1 397 ? 69.843 -7.937 46.050 1.00 52.03 397 ARG A CA 1
ATOM 3016 C C . ARG A 1 397 ? 70.250 -8.861 47.184 1.00 52.03 397 ARG A C 1
ATOM 3018 O O . ARG A 1 397 ? 69.475 -8.981 48.114 1.00 52.03 397 ARG A O 1
ATOM 3025 N N . ASP A 1 398 ? 71.404 -9.511 47.063 1.00 51.31 398 ASP A N 1
ATOM 3026 C CA . ASP A 1 398 ? 72.266 -9.901 48.188 1.00 51.31 398 ASP A CA 1
ATOM 3027 C C . ASP A 1 398 ? 73.534 -10.599 47.671 1.00 51.31 398 ASP A C 1
ATOM 3029 O O . ASP A 1 398 ? 73.602 -11.811 47.479 1.00 51.31 398 ASP A O 1
ATOM 3033 N N . ARG A 1 399 ? 74.596 -9.816 47.463 1.00 48.31 399 ARG A N 1
ATOM 3034 C CA . ARG A 1 399 ? 75.964 -10.349 47.453 1.00 48.31 399 ARG A CA 1
ATOM 3035 C C . ARG A 1 399 ? 76.931 -9.311 48.008 1.00 48.31 399 ARG A C 1
ATOM 3037 O O . ARG A 1 399 ? 77.611 -8.604 47.274 1.00 48.31 399 ARG A O 1
ATOM 3044 N N . PHE A 1 400 ? 76.969 -9.221 49.334 1.00 48.38 400 PHE A N 1
ATOM 3045 C CA . PHE A 1 400 ? 78.160 -8.772 50.049 1.00 48.38 400 PHE A CA 1
ATOM 3046 C C . PHE A 1 400 ? 79.156 -9.941 50.081 1.00 48.38 400 PHE A C 1
ATOM 3048 O O . PHE A 1 400 ? 78.800 -10.998 50.604 1.00 48.38 400 PHE A O 1
ATOM 3055 N N . PRO A 1 401 ? 80.387 -9.809 49.557 1.00 54.50 401 PRO A N 1
ATOM 3056 C CA . PRO A 1 401 ? 81.448 -10.750 49.864 1.00 54.50 401 PRO A CA 1
ATOM 3057 C C . PRO A 1 401 ? 82.134 -10.316 51.163 1.00 54.50 401 PRO A C 1
ATOM 3059 O O . PRO A 1 401 ? 82.760 -9.260 51.237 1.00 54.50 401 PRO A O 1
ATOM 3062 N N . THR A 1 402 ? 81.992 -11.138 52.198 1.00 47.47 402 THR A N 1
ATOM 3063 C CA . THR A 1 402 ? 82.799 -11.070 53.416 1.00 47.47 402 THR A CA 1
ATOM 3064 C C . THR A 1 402 ? 84.208 -11.581 53.129 1.00 47.47 402 THR A C 1
ATOM 3066 O O . THR A 1 402 ? 84.385 -12.696 52.642 1.00 47.47 402 THR A O 1
ATOM 3069 N N . HIS A 1 403 ? 85.185 -10.739 53.452 1.00 46.53 403 HIS A N 1
ATOM 3070 C CA . HIS A 1 403 ? 86.607 -11.045 53.587 1.00 46.53 403 HIS A CA 1
ATOM 3071 C C . HIS A 1 403 ? 86.838 -12.078 54.700 1.00 46.53 403 HIS A C 1
ATOM 3073 O O . HIS A 1 403 ? 86.268 -11.928 55.780 1.00 46.53 403 HIS A O 1
ATOM 3079 N N . SER A 1 404 ? 87.750 -13.025 54.483 1.00 45.09 404 SER A N 1
ATOM 3080 C CA . SER A 1 404 ? 88.685 -13.467 55.526 1.00 45.09 404 SER A CA 1
ATOM 3081 C C . SER A 1 404 ? 89.853 -14.231 54.907 1.00 45.09 404 SER A C 1
ATOM 3083 O O . SER A 1 404 ? 89.656 -15.225 54.209 1.00 45.09 404 SER A O 1
ATOM 3085 N N . ASP A 1 405 ? 91.037 -13.700 55.188 1.00 49.19 405 ASP A N 1
ATOM 3086 C CA . ASP A 1 405 ? 92.375 -14.201 54.895 1.00 49.19 405 ASP A CA 1
ATOM 3087 C C . ASP A 1 405 ? 92.740 -15.478 55.671 1.00 49.19 405 ASP A C 1
ATOM 3089 O O . ASP A 1 405 ? 92.175 -15.720 56.738 1.00 49.19 405 ASP A O 1
ATOM 3093 N N . SER A 1 406 ? 93.740 -16.199 55.140 1.00 44.50 406 SER A N 1
ATOM 3094 C CA . SER A 1 406 ? 94.841 -16.972 55.775 1.00 44.50 406 SER A CA 1
ATOM 3095 C C . SER A 1 406 ? 95.186 -18.162 54.844 1.00 44.50 406 SER A C 1
ATOM 3097 O O . SER A 1 406 ? 94.293 -18.713 54.210 1.00 44.50 406 SER A O 1
ATOM 3099 N N . ASP A 1 407 ? 96.417 -18.596 54.569 1.00 45.41 407 ASP A N 1
ATOM 3100 C CA . ASP A 1 407 ? 97.716 -18.492 55.231 1.00 45.41 407 ASP A CA 1
ATOM 3101 C C . ASP A 1 407 ? 98.859 -18.691 54.206 1.00 45.41 407 ASP A C 1
ATOM 3103 O O . ASP A 1 407 ? 98.750 -19.505 53.291 1.00 45.41 407 ASP A O 1
ATOM 3107 N N . SER A 1 408 ? 99.929 -17.916 54.383 1.00 48.88 408 SER A N 1
ATOM 3108 C CA . SER A 1 408 ? 101.318 -18.344 54.643 1.00 48.88 408 SER A CA 1
ATOM 3109 C C . SER A 1 408 ? 101.872 -19.651 54.026 1.00 48.88 408 SER A C 1
ATOM 3111 O O . SER A 1 408 ? 101.637 -20.732 54.555 1.00 48.88 408 SER A O 1
ATOM 3113 N N . ASP A 1 409 ? 102.743 -19.506 53.020 1.00 44.12 409 ASP A N 1
ATOM 3114 C CA . ASP A 1 409 ? 104.149 -19.964 53.065 1.00 44.12 409 ASP A CA 1
ATOM 3115 C C . ASP A 1 409 ? 104.949 -18.634 53.129 1.00 44.12 409 ASP A C 1
ATOM 3117 O O . ASP A 1 409 ? 104.715 -17.765 52.288 1.00 44.12 409 ASP A O 1
ATOM 3121 N N . GLU A 1 410 ? 105.694 -18.265 54.178 1.00 37.75 410 GLU A N 1
ATOM 3122 C CA . GLU A 1 410 ? 106.895 -18.871 54.783 1.00 37.75 410 GLU A CA 1
ATOM 3123 C C . GLU A 1 410 ? 107.113 -18.342 56.219 1.00 37.75 410 GLU A C 1
ATOM 3125 O O . GLU A 1 410 ? 106.766 -17.159 56.471 1.00 37.75 410 GLU A O 1
#

InterPro domains:
  IPR028994 Integrin alpha, N-terminal [SSF69318] (146-359)